Protein AF-0000000073401880 (afdb_homodimer)

Structure (mmCIF, N/CA/C/O backbone):
data_AF-0000000073401880-model_v1
#
loop_
_entity.id
_entity.type
_entity.pdbx_description
1 polymer 'Glycine cleavage system transcriptional activator'
#
loop_
_atom_site.group_PDB
_atom_site.id
_atom_site.type_symbol
_atom_site.label_atom_id
_atom_site.label_alt_id
_atom_site.label_comp_id
_atom_site.label_asym_id
_atom_site.label_entity_id
_atom_site.label_seq_id
_atom_site.pdbx_PDB_ins_code
_atom_site.Cartn_x
_atom_site.Cartn_y
_atom_site.Cartn_z
_atom_site.occupancy
_atom_site.B_iso_or_equiv
_atom_site.auth_seq_id
_atom_site.auth_comp_id
_atom_site.auth_asym_id
_atom_site.auth_atom_id
_atom_site.pdbx_PDB_model_num
ATOM 1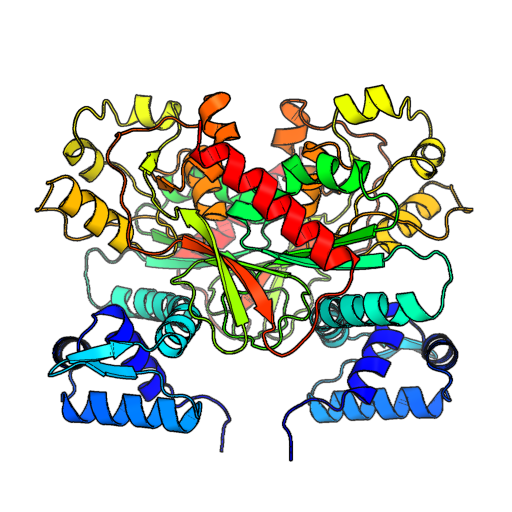 N N . MET A 1 1 ? 12.734 -14.875 29.875 1 23.28 1 MET A N 1
ATOM 2 C CA . MET A 1 1 ? 12.125 -15.836 28.953 1 23.28 1 MET A CA 1
ATOM 3 C C . MET A 1 1 ? 11.688 -15.148 27.672 1 23.28 1 MET A C 1
ATOM 5 O O . MET A 1 1 ? 11.07 -14.086 27.703 1 23.28 1 MET A O 1
ATOM 9 N N . ALA A 1 2 ? 12.195 -15.273 26.5 1 31.34 2 ALA A N 1
ATOM 10 C CA . ALA A 1 2 ? 12.211 -14.547 25.234 1 31.34 2 ALA A CA 1
ATOM 11 C C . ALA A 1 2 ? 10.805 -14.461 24.641 1 31.34 2 ALA A C 1
ATOM 13 O O . ALA A 1 2 ? 10.023 -15.406 24.734 1 31.34 2 ALA A O 1
ATOM 14 N N . ASN A 1 3 ? 10.016 -13.258 24.656 1 40.06 3 ASN A N 1
ATOM 15 C CA . ASN A 1 3 ? 8.703 -12.75 24.297 1 40.06 3 ASN A CA 1
ATOM 16 C C . ASN A 1 3 ? 8.289 -13.227 22.906 1 40.06 3 ASN A C 1
ATOM 18 O O . ASN A 1 3 ? 7.398 -12.641 22.281 1 40.06 3 ASN A O 1
ATOM 22 N N . ASP A 1 4 ? 9.008 -14.07 22.391 1 48.06 4 ASP A N 1
ATOM 23 C CA . ASP A 1 4 ? 8.688 -14.672 21.094 1 48.06 4 ASP A CA 1
ATOM 24 C C . ASP A 1 4 ? 7.66 -15.789 21.25 1 48.06 4 ASP A C 1
ATOM 26 O O . ASP A 1 4 ? 7.758 -16.609 22.156 1 48.06 4 ASP A O 1
ATOM 30 N N . PRO A 1 5 ? 6.598 -15.656 20.594 1 53.84 5 PRO A N 1
ATOM 31 C CA . PRO A 1 5 ? 5.684 -16.797 20.656 1 53.84 5 PRO A CA 1
ATOM 32 C C . PRO A 1 5 ? 6.379 -18.125 20.344 1 53.84 5 PRO A C 1
ATOM 34 O O . PRO A 1 5 ? 7.383 -18.156 19.641 1 53.84 5 PRO A O 1
ATOM 37 N N . PRO A 1 6 ? 6.039 -19.094 21.156 1 56.56 6 PRO A N 1
ATOM 38 C CA . PRO A 1 6 ? 6.602 -20.391 20.812 1 56.56 6 PRO A CA 1
ATOM 39 C C . PRO A 1 6 ? 6.453 -20.719 19.328 1 56.56 6 PRO A C 1
ATOM 41 O O . PRO A 1 6 ? 5.332 -20.859 18.828 1 56.56 6 PRO A O 1
ATOM 44 N N . LEU A 1 7 ? 7.461 -20.703 18.641 1 58.88 7 LEU A N 1
ATOM 45 C CA . LEU A 1 7 ? 7.484 -20.828 17.188 1 58.88 7 LEU A CA 1
ATOM 46 C C . LEU A 1 7 ? 6.734 -22.094 16.75 1 58.88 7 LEU A C 1
ATOM 48 O O . LEU A 1 7 ? 6.059 -22.078 15.719 1 58.88 7 LEU A O 1
ATOM 52 N N . ARG A 1 8 ? 6.949 -23.125 17.562 1 65.44 8 ARG A N 1
ATOM 53 C CA . ARG A 1 8 ? 6.242 -24.359 17.234 1 65.44 8 ARG A CA 1
ATOM 54 C C . ARG A 1 8 ? 4.73 -24.156 17.281 1 65.44 8 ARG A C 1
ATOM 56 O O . ARG A 1 8 ? 4.008 -24.625 16.406 1 65.44 8 ARG A O 1
ATOM 63 N N . ALA A 1 9 ? 4.359 -23.422 18.297 1 76.44 9 ALA A N 1
ATOM 64 C CA . ALA A 1 9 ? 2.93 -23.172 18.438 1 76.44 9 ALA A CA 1
ATOM 65 C C . ALA A 1 9 ? 2.414 -22.281 17.312 1 76.44 9 ALA A C 1
ATOM 67 O O . ALA A 1 9 ? 1.322 -22.5 16.781 1 76.44 9 ALA A O 1
ATOM 68 N N . VAL A 1 10 ? 3.271 -21.391 16.938 1 72.81 10 VAL A N 1
ATOM 69 C CA . VAL A 1 10 ? 2.887 -20.5 15.852 1 72.81 10 VAL A CA 1
ATOM 70 C C . VAL A 1 10 ? 2.814 -21.266 14.531 1 72.81 10 VAL A C 1
ATOM 72 O O . VAL A 1 10 ? 1.88 -21.094 13.75 1 72.81 10 VAL A O 1
ATOM 75 N N . ARG A 1 11 ? 3.732 -22.141 14.391 1 70.5 11 ARG A N 1
ATOM 76 C CA . ARG A 1 11 ? 3.756 -22.969 13.195 1 70.5 11 ARG A CA 1
ATOM 77 C C . ARG A 1 11 ? 2.531 -23.891 13.141 1 70.5 11 ARG A C 1
ATOM 79 O O . ARG A 1 11 ? 1.915 -24.047 12.086 1 70.5 11 ARG A O 1
ATOM 86 N N . VAL A 1 12 ? 2.203 -24.469 14.258 1 77.94 12 VAL A N 1
ATOM 87 C CA . VAL A 1 12 ? 1.06 -25.375 14.336 1 77.94 12 VAL A CA 1
ATOM 88 C C . VAL A 1 12 ? -0.229 -24.594 14.062 1 77.94 12 VAL A C 1
ATOM 90 O O . VAL A 1 12 ? -1.095 -25.062 13.312 1 77.94 12 VAL A O 1
ATOM 93 N N . PHE A 1 13 ? -0.199 -23.406 14.57 1 82.25 13 PHE A N 1
ATOM 94 C CA . PHE A 1 13 ? -1.374 -22.578 14.344 1 82.25 13 PHE A CA 1
ATOM 95 C C . PHE A 1 13 ? -1.509 -22.219 12.867 1 82.25 13 PHE A C 1
ATOM 97 O O . PHE A 1 13 ? -2.6 -22.297 12.297 1 82.25 13 PHE A O 1
ATOM 104 N N . GLU A 1 14 ? -0.422 -21.859 12.438 1 75.44 14 GLU A N 1
ATOM 105 C CA . GLU A 1 14 ? -0.44 -21.5 11.023 1 75.44 14 GLU A CA 1
ATOM 106 C C . GLU A 1 14 ? -0.919 -22.656 10.164 1 75.44 14 GLU A C 1
ATOM 108 O O . GLU A 1 14 ? -1.738 -22.484 9.258 1 75.44 14 GLU A O 1
ATOM 113 N N . ALA A 1 15 ? -0.433 -23.875 10.359 1 75.06 15 ALA A N 1
ATOM 114 C CA . ALA A 1 15 ? -0.826 -25.078 9.625 1 75.06 15 ALA A CA 1
ATOM 115 C C . ALA A 1 15 ? -2.314 -25.375 9.805 1 75.06 15 ALA A C 1
ATOM 117 O O . ALA A 1 15 ? -3.025 -25.625 8.828 1 75.06 15 ALA A O 1
ATOM 118 N N . PHE A 1 16 ? -2.748 -25.203 10.984 1 81.62 16 PHE A N 1
ATOM 119 C CA . PHE A 1 16 ? -4.152 -25.438 11.297 1 81.62 16 PHE A CA 1
ATOM 120 C C . PHE A 1 16 ? -5.047 -24.453 10.562 1 81.62 16 PHE A C 1
ATOM 122 O O . PHE A 1 16 ? -6.039 -24.844 9.938 1 81.62 16 PHE A O 1
ATOM 129 N N . ALA A 1 17 ? -4.613 -23.297 10.656 1 78.25 17 ALA A N 1
ATOM 130 C CA . ALA A 1 17 ? -5.41 -22.234 10.039 1 78.25 17 ALA A CA 1
ATOM 131 C C . ALA A 1 17 ? -5.457 -22.406 8.523 1 78.25 17 ALA A C 1
ATOM 133 O O . ALA A 1 17 ? -6.484 -22.125 7.891 1 78.25 17 ALA A O 1
ATOM 134 N N . ARG A 1 18 ? -4.422 -22.844 8.008 1 69.88 18 ARG A N 1
ATOM 135 C CA . ARG A 1 18 ? -4.266 -22.984 6.562 1 69.88 18 ARG A CA 1
ATOM 136 C C . ARG A 1 18 ? -5.039 -24.188 6.043 1 69.88 18 ARG A C 1
ATOM 138 O O . ARG A 1 18 ? -5.762 -24.094 5.047 1 69.88 18 ARG A O 1
ATOM 145 N N . VAL A 1 19 ? -4.984 -25.328 6.703 1 69 19 VAL A N 1
ATOM 146 C CA . VAL A 1 19 ? -5.531 -26.578 6.184 1 69 19 VAL A CA 1
ATOM 147 C C . VAL A 1 19 ? -6.945 -26.797 6.727 1 69 19 VAL A C 1
ATOM 149 O O . VAL A 1 19 ? -7.711 -27.594 6.184 1 69 19 VAL A O 1
ATOM 152 N N . GLY A 1 20 ? -7.281 -26.047 7.801 1 70.5 20 GLY A N 1
ATOM 153 C CA . GLY A 1 20 ? -8.664 -25.906 8.227 1 70.5 20 GLY A CA 1
ATOM 154 C C . GLY A 1 20 ? -9.102 -27 9.18 1 70.5 20 GLY A C 1
ATOM 155 O O . GLY A 1 20 ? -10.266 -27.031 9.609 1 70.5 20 GLY A O 1
ATOM 156 N N . SER A 1 21 ? -8.281 -28 9.477 1 78.06 21 SER A N 1
ATOM 157 C CA . SER A 1 21 ? -8.672 -29.031 10.445 1 78.06 21 SER A CA 1
ATOM 158 C C . SER A 1 21 ? -7.473 -29.5 11.258 1 78.06 21 SER A C 1
ATOM 160 O O . SER A 1 21 ? -6.332 -29.453 10.789 1 78.06 21 SER A O 1
ATOM 162 N N . VAL A 1 22 ? -7.746 -30 12.492 1 86.06 22 VAL A N 1
ATOM 163 C CA . VAL A 1 22 ? -6.715 -30.5 13.398 1 86.06 22 VAL A CA 1
ATOM 164 C C . VAL A 1 22 ? -6.051 -31.734 12.789 1 86.06 22 VAL A C 1
ATOM 166 O O . VAL A 1 22 ? -4.824 -31.859 12.797 1 86.06 22 VAL A O 1
ATOM 169 N N . ALA A 1 23 ? -6.906 -32.594 12.203 1 85.38 23 ALA A N 1
ATOM 170 C CA . ALA A 1 23 ? -6.379 -33.812 11.602 1 85.38 23 ALA A CA 1
ATOM 171 C C . ALA A 1 23 ? -5.449 -33.5 10.438 1 85.38 23 ALA A C 1
ATOM 173 O O . ALA A 1 23 ? -4.367 -34.062 10.312 1 85.38 23 ALA A O 1
ATOM 174 N N . ALA A 1 24 ? -5.832 -32.625 9.633 1 79.88 24 ALA A N 1
ATOM 175 C CA . ALA A 1 24 ? -5.039 -32.25 8.469 1 79.88 24 ALA A CA 1
ATOM 176 C C . ALA A 1 24 ? -3.742 -31.562 8.883 1 79.88 24 ALA A C 1
ATOM 178 O O . ALA A 1 24 ? -2.686 -31.797 8.297 1 79.88 24 ALA A O 1
ATOM 179 N N . ALA A 1 25 ? -3.811 -30.766 9.867 1 83.06 25 ALA A N 1
ATOM 180 C CA . ALA A 1 25 ? -2.617 -30.094 10.375 1 83.06 25 ALA A CA 1
ATOM 181 C C . ALA A 1 25 ? -1.641 -31.094 10.984 1 83.06 25 ALA A C 1
ATOM 183 O O . ALA A 1 25 ? -0.428 -30.984 10.781 1 83.06 25 ALA A O 1
ATOM 184 N N . ALA A 1 26 ? -2.182 -31.984 11.719 1 85.44 26 ALA A N 1
ATOM 185 C CA . ALA A 1 26 ? -1.365 -33.031 12.312 1 85.44 26 ALA A CA 1
ATOM 186 C C . ALA A 1 26 ? -0.63 -33.844 11.234 1 85.44 26 ALA A C 1
ATOM 188 O O . ALA A 1 26 ? 0.568 -34.094 11.359 1 85.44 26 ALA A O 1
ATOM 189 N N . THR A 1 27 ? -1.36 -34.156 10.25 1 78 27 THR A N 1
ATOM 190 C CA . THR A 1 27 ? -0.788 -34.906 9.133 1 78 27 THR A CA 1
ATOM 191 C C . THR A 1 27 ? 0.315 -34.094 8.453 1 78 27 THR A C 1
ATOM 193 O O . THR A 1 27 ? 1.404 -34.594 8.195 1 78 27 THR A O 1
ATOM 196 N N . GLU A 1 28 ? 0.037 -32.812 8.297 1 73.25 28 GLU A N 1
ATOM 197 C CA . GLU A 1 28 ? 0.999 -31.969 7.609 1 73.25 28 GLU A CA 1
ATOM 198 C C . GLU A 1 28 ? 2.277 -31.812 8.422 1 73.25 28 GLU A C 1
ATOM 200 O O . GLU A 1 28 ? 3.379 -31.797 7.867 1 73.25 28 GLU A O 1
ATOM 205 N N . LEU A 1 29 ? 2.164 -31.719 9.656 1 73.31 29 LEU A N 1
ATOM 206 C CA . LEU A 1 29 ? 3.293 -31.406 10.516 1 73.31 29 LEU A CA 1
ATOM 207 C C . LEU A 1 29 ? 3.9 -32.656 11.117 1 73.31 29 LEU A C 1
ATOM 209 O O . LEU A 1 29 ? 4.902 -32.594 11.828 1 73.31 29 LEU A O 1
ATOM 213 N N . ASP A 1 30 ? 3.322 -33.781 10.75 1 78.19 30 ASP A N 1
ATOM 214 C CA . ASP A 1 30 ? 3.773 -35.094 11.242 1 78.19 30 ASP A CA 1
ATOM 215 C C . ASP A 1 30 ? 3.801 -35.125 12.766 1 78.19 30 ASP A C 1
ATOM 217 O O . ASP A 1 30 ? 4.82 -35.469 13.367 1 78.19 30 ASP A O 1
ATOM 221 N N . ILE A 1 31 ? 2.689 -34.688 13.352 1 82.19 31 ILE A N 1
ATOM 222 C CA . ILE A 1 31 ? 2.477 -34.75 14.797 1 82.19 31 ILE A CA 1
ATOM 223 C C . ILE A 1 31 ? 1.069 -35.25 15.086 1 82.19 31 ILE A C 1
ATOM 225 O O . ILE A 1 31 ? 0.282 -35.5 14.172 1 82.19 31 ILE A O 1
ATOM 229 N N . THR A 1 32 ? 0.819 -35.562 16.281 1 83.94 32 THR A N 1
ATOM 230 C CA . THR A 1 32 ? -0.482 -36.125 16.656 1 83.94 32 THR A CA 1
ATOM 231 C C . THR A 1 32 ? -1.52 -35 16.766 1 83.94 32 THR A C 1
ATOM 233 O O . THR A 1 32 ? -1.177 -33.844 17.047 1 83.94 32 THR A O 1
ATOM 236 N N . PRO A 1 33 ? -2.727 -35.375 16.469 1 89 33 PRO A N 1
ATOM 237 C CA . PRO A 1 33 ? -3.795 -34.406 16.688 1 89 33 PRO A CA 1
ATOM 238 C C . PRO A 1 33 ? -3.773 -33.781 18.094 1 89 33 PRO A C 1
ATOM 240 O O . PRO A 1 33 ? -4.051 -32.594 18.266 1 89 33 PRO A O 1
ATOM 243 N N . SER A 1 34 ? -3.488 -34.625 19.031 1 89.25 34 SER A N 1
ATOM 244 C CA . SER A 1 34 ? -3.393 -34.156 20.406 1 89.25 34 SER A CA 1
ATOM 245 C C . SER A 1 34 ? -2.305 -33.094 20.547 1 89.25 34 SER A C 1
ATOM 247 O O . SER A 1 34 ? -2.479 -32.094 21.266 1 89.25 34 SER A O 1
ATOM 249 N N . ALA A 1 35 ? -1.219 -33.281 19.906 1 83.5 35 ALA A N 1
ATOM 250 C CA . ALA A 1 35 ? -0.123 -32.312 19.906 1 83.5 35 ALA A CA 1
ATOM 251 C C . ALA A 1 35 ? -0.545 -31 19.25 1 83.5 35 ALA A C 1
ATOM 253 O O . ALA A 1 35 ? -0.177 -29.922 19.703 1 83.5 35 ALA A O 1
ATOM 254 N N . VAL A 1 36 ? -1.267 -31.125 18.125 1 89.5 36 VAL A N 1
ATOM 255 C CA . VAL A 1 36 ? -1.801 -29.938 17.469 1 89.5 36 VAL A CA 1
ATOM 256 C C . VAL A 1 36 ? -2.668 -29.141 18.438 1 89.5 36 VAL A C 1
ATOM 258 O O . VAL A 1 36 ? -2.488 -27.938 18.609 1 89.5 36 VAL A O 1
ATOM 261 N N . SER A 1 37 ? -3.584 -29.844 19.062 1 88.88 37 SER A N 1
ATOM 262 C CA . SER A 1 37 ? -4.504 -29.203 20 1 88.88 37 SER A CA 1
ATOM 263 C C . SER A 1 37 ? -3.754 -28.516 21.141 1 88.88 37 SER A C 1
ATOM 265 O O . SER A 1 37 ? -4.078 -27.391 21.531 1 88.88 37 SER A O 1
ATOM 267 N N . HIS A 1 38 ? -2.791 -29.188 21.625 1 85.94 38 HIS A N 1
ATOM 268 C CA . HIS A 1 38 ? -1.974 -28.656 22.703 1 85.94 38 HIS A CA 1
ATOM 269 C C . HIS A 1 38 ? -1.242 -27.391 22.281 1 85.94 38 HIS A C 1
ATOM 271 O O . HIS A 1 38 ? -1.197 -26.406 23.016 1 85.94 38 HIS A O 1
ATOM 277 N N . GLN A 1 39 ? -0.623 -27.438 21.141 1 83.44 39 GLN A N 1
ATOM 278 C CA . GLN A 1 39 ? 0.123 -26.297 20.625 1 83.44 39 GLN A CA 1
ATOM 279 C C . GLN A 1 39 ? -0.795 -25.094 20.375 1 83.44 39 GLN A C 1
ATOM 281 O O . GLN A 1 39 ? -0.4 -23.953 20.609 1 83.44 39 GLN A O 1
ATOM 286 N N . LEU A 1 40 ? -1.967 -25.375 19.844 1 87.38 40 LEU A N 1
ATOM 287 C CA . LEU A 1 40 ? -2.945 -24.312 19.656 1 87.38 40 LEU A CA 1
ATOM 288 C C . LEU A 1 40 ? -3.293 -23.656 20.984 1 87.38 40 LEU A C 1
ATOM 290 O O . LEU A 1 40 ? -3.359 -22.422 21.078 1 87.38 40 LEU A O 1
ATOM 294 N N . GLN A 1 41 ? -3.453 -24.453 21.984 1 86.25 41 GLN A N 1
ATOM 295 C CA . GLN A 1 41 ? -3.744 -23.953 23.312 1 86.25 41 GLN A CA 1
ATOM 296 C C . GLN A 1 41 ? -2.572 -23.141 23.859 1 86.25 41 GLN A C 1
ATOM 298 O O . GLN A 1 41 ? -2.77 -22.094 24.5 1 86.25 41 GLN A O 1
ATOM 303 N N . LEU A 1 42 ? -1.436 -23.672 23.641 1 79.75 42 LEU A N 1
ATOM 304 C CA . LEU A 1 42 ? -0.231 -22.969 24.062 1 79.75 42 LEU A CA 1
ATOM 305 C C . LEU A 1 42 ? -0.153 -21.578 23.438 1 79.75 42 LEU A C 1
ATOM 307 O O . LEU A 1 42 ? 0.177 -20.609 24.109 1 79.75 42 LEU A O 1
ATOM 311 N N . LEU A 1 43 ? -0.349 -21.547 22.188 1 78.81 43 LEU A N 1
ATOM 312 C CA . LEU A 1 43 ? -0.311 -20.266 21.5 1 78.81 43 LEU A CA 1
ATOM 313 C C . LEU A 1 43 ? -1.372 -19.312 22.047 1 78.81 43 LEU A C 1
ATOM 315 O O . LEU A 1 43 ? -1.097 -18.141 22.297 1 78.81 43 LEU A O 1
ATOM 319 N N . GLU A 1 44 ? -2.586 -19.844 22.234 1 82.31 44 GLU A N 1
ATOM 320 C CA . GLU A 1 44 ? -3.686 -19.047 22.766 1 82.31 44 GLU A CA 1
ATOM 321 C C . GLU A 1 44 ? -3.357 -18.516 24.156 1 82.31 44 GLU A C 1
ATOM 323 O O . GLU A 1 44 ? -3.672 -17.375 24.469 1 82.31 44 GLU A O 1
ATOM 328 N N . SER A 1 45 ? -2.762 -19.391 24.938 1 75.56 45 SER A N 1
ATOM 329 C CA . SER A 1 45 ? -2.33 -18.969 26.266 1 75.56 45 SER A CA 1
ATOM 330 C C . SER A 1 45 ? -1.265 -17.891 26.188 1 75.56 45 SER A C 1
ATOM 332 O O . SER A 1 45 ? -1.256 -16.969 27.016 1 75.56 45 SER A O 1
ATOM 334 N N . PHE A 1 46 ? -0.449 -18.094 25.219 1 68.19 46 PHE A N 1
ATOM 335 C CA . PHE A 1 46 ? 0.627 -17.125 25.047 1 68.19 46 PHE A CA 1
ATOM 336 C C . PHE A 1 46 ? 0.074 -15.773 24.609 1 68.19 46 PHE A C 1
ATOM 338 O O . PHE A 1 46 ? 0.472 -14.734 25.141 1 68.19 46 PHE A O 1
ATOM 345 N N . VAL A 1 47 ? -0.843 -15.852 23.703 1 68 47 VAL A N 1
ATOM 346 C CA . VAL A 1 47 ? -1.364 -14.617 23.141 1 68 47 VAL A CA 1
ATOM 347 C C . VAL A 1 47 ? -2.531 -14.109 23.984 1 68 47 VAL A C 1
ATOM 349 O O . VAL A 1 47 ? -3.01 -12.992 23.797 1 68 47 VAL A O 1
ATOM 352 N N . GLN A 1 48 ? -2.971 -14.914 24.875 1 67.75 48 GLN A N 1
ATOM 353 C CA . GLN A 1 48 ? -4.027 -14.625 25.828 1 67.75 48 GLN A CA 1
ATOM 354 C C . GLN A 1 48 ? -5.332 -14.266 25.125 1 67.75 48 GLN A C 1
ATOM 356 O O . GLN A 1 48 ? -6.043 -13.352 25.547 1 67.75 48 GLN A O 1
ATOM 361 N N . THR A 1 49 ? -5.57 -14.836 23.984 1 73.69 49 THR A N 1
ATOM 362 C CA . THR A 1 49 ? -6.766 -14.68 23.172 1 73.69 49 THR A CA 1
ATOM 363 C C . THR A 1 49 ? -7.148 -16 22.5 1 73.69 49 THR A C 1
ATOM 365 O O . THR A 1 49 ? -6.293 -16.688 21.953 1 73.69 49 THR A O 1
ATOM 368 N N . PRO A 1 50 ? -8.391 -16.359 22.703 1 80.94 50 PRO A N 1
ATOM 369 C CA . PRO A 1 50 ? -8.789 -17.562 21.969 1 80.94 50 PRO A CA 1
ATOM 370 C C . PRO A 1 50 ? -8.672 -17.391 20.453 1 80.94 50 PRO A C 1
ATOM 372 O O . PRO A 1 50 ? -9.172 -16.422 19.906 1 80.94 50 PRO A O 1
ATOM 375 N N . LEU A 1 51 ? -7.922 -18.312 19.859 1 83.75 51 LEU A N 1
ATOM 376 C CA . LEU A 1 51 ? -7.734 -18.266 18.406 1 83.75 51 LEU A CA 1
ATOM 377 C C . LEU A 1 51 ? -8.617 -19.297 17.719 1 83.75 51 LEU A C 1
ATOM 379 O O . LEU A 1 51 ? -8.82 -19.219 16.5 1 83.75 51 LEU A O 1
ATOM 383 N N . THR A 1 52 ? -9.086 -20.25 18.453 1 85.94 52 THR A N 1
ATOM 384 C CA . THR A 1 52 ? -9.914 -21.312 17.906 1 85.94 52 THR A CA 1
ATOM 385 C C . THR A 1 52 ? -11.164 -21.516 18.766 1 85.94 52 THR A C 1
ATOM 387 O O . THR A 1 52 ? -11.203 -21.109 19.922 1 85.94 52 THR A O 1
ATOM 390 N N . LEU A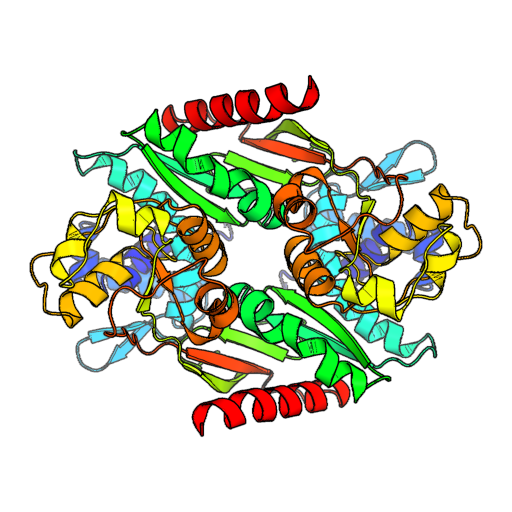 1 53 ? -12.234 -21.906 18.094 1 83.31 53 LEU A N 1
ATOM 391 C CA . LEU A 1 53 ? -13.453 -22.25 18.812 1 83.31 53 LEU A CA 1
ATOM 392 C C . LEU A 1 53 ? -14.016 -23.578 18.312 1 83.31 53 LEU A C 1
ATOM 394 O O . LEU A 1 53 ? -13.891 -23.906 17.125 1 83.31 53 LEU A O 1
ATOM 398 N N . ARG A 1 54 ? -14.617 -24.328 19.266 1 80.38 54 ARG A N 1
ATOM 399 C CA . ARG A 1 54 ? -15.211 -25.609 18.922 1 80.38 54 ARG A CA 1
ATOM 400 C C . ARG A 1 54 ? -16.594 -25.438 18.297 1 80.38 54 ARG A C 1
ATOM 402 O O . ARG A 1 54 ? -17.406 -24.672 18.812 1 80.38 54 ARG A O 1
ATOM 409 N N . ASP A 1 55 ? -16.75 -25.859 17.156 1 75 55 ASP A N 1
ATOM 410 C CA . ASP A 1 55 ? -18.031 -25.969 16.469 1 75 55 ASP A CA 1
ATOM 411 C C . ASP A 1 55 ? -18.406 -27.422 16.234 1 75 55 ASP A C 1
ATOM 413 O O . ASP A 1 55 ? -18.094 -27.984 15.188 1 75 55 ASP A O 1
ATOM 417 N N . GLY A 1 56 ? -19.172 -27.969 17.203 1 77.25 56 GLY A N 1
ATOM 418 C CA . GLY A 1 56 ? -19.406 -29.406 17.172 1 77.25 56 GLY A CA 1
ATOM 419 C C . GLY A 1 56 ? -18.141 -30.219 17.359 1 77.25 56 GLY A C 1
ATOM 420 O O . GLY A 1 56 ? -17.406 -30.031 18.344 1 77.25 56 GLY A O 1
ATOM 421 N N . ARG A 1 57 ? -17.953 -31.094 16.25 1 71.81 57 ARG A N 1
ATOM 422 C CA . ARG A 1 57 ? -16.781 -31.953 16.297 1 71.81 57 ARG A CA 1
ATOM 423 C C . ARG A 1 57 ? -15.578 -31.297 15.633 1 71.81 57 ARG A C 1
ATOM 425 O O . ARG A 1 57 ? -14.484 -31.875 15.602 1 71.81 57 ARG A O 1
ATOM 432 N N . THR A 1 58 ? -15.711 -30.078 15.148 1 75.44 58 THR A N 1
ATOM 433 C CA . THR A 1 58 ? -14.625 -29.453 14.398 1 75.44 58 THR A CA 1
ATOM 434 C C . THR A 1 58 ? -14.156 -28.188 15.094 1 75.44 58 THR A C 1
ATOM 436 O O . THR A 1 58 ? -14.93 -27.516 15.781 1 75.44 58 THR A O 1
ATOM 439 N N . LEU A 1 59 ? -12.836 -27.922 15.039 1 83.12 59 LEU A N 1
ATOM 440 C CA . LEU A 1 59 ? -12.211 -26.703 15.531 1 83.12 59 LEU A CA 1
ATOM 441 C C . LEU A 1 59 ? -12.117 -25.656 14.422 1 83.12 59 LEU A C 1
ATOM 443 O O . LEU A 1 59 ? -11.68 -25.953 13.312 1 83.12 59 LEU A O 1
ATOM 447 N N . LYS A 1 60 ? -12.648 -24.516 14.68 1 80.5 60 LYS A N 1
ATOM 448 C CA . LYS A 1 60 ? -12.625 -23.438 13.711 1 80.5 60 LYS A CA 1
ATOM 449 C C . LYS A 1 60 ? -11.875 -22.219 14.258 1 80.5 60 LYS A C 1
ATOM 451 O O . LYS A 1 60 ? -11.711 -22.078 15.469 1 80.5 60 LYS A O 1
ATOM 456 N N . LEU A 1 61 ? -11.375 -21.5 13.336 1 80.56 61 LEU A N 1
ATOM 457 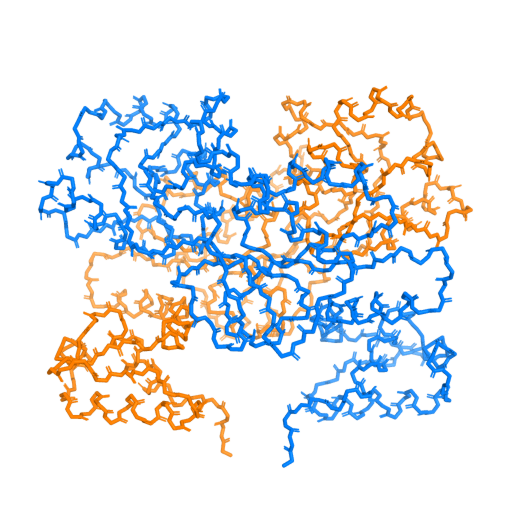C CA . LEU A 1 61 ? -10.719 -20.25 13.742 1 80.56 61 LEU A CA 1
ATOM 458 C C . LEU A 1 61 ? -11.742 -19.25 14.273 1 80.56 61 LEU A C 1
ATOM 460 O O . LEU A 1 61 ? -12.844 -19.141 13.734 1 80.56 61 LEU A O 1
ATOM 464 N N . THR A 1 62 ? -11.344 -18.609 15.414 1 73.88 62 THR A N 1
ATOM 465 C CA . THR A 1 62 ? -12.07 -17.406 15.82 1 73.88 62 THR A CA 1
ATOM 466 C C . THR A 1 62 ? -11.742 -16.234 14.898 1 73.88 62 THR A C 1
ATOM 468 O O . THR A 1 62 ? -10.883 -16.344 14.023 1 73.88 62 THR A O 1
ATOM 471 N N . ASP A 1 63 ? -12.484 -15.25 15.055 1 60.53 63 ASP A N 1
ATOM 472 C CA . ASP A 1 63 ? -12.148 -14.047 14.305 1 60.53 63 ASP A CA 1
ATOM 473 C C . ASP A 1 63 ? -10.727 -13.578 14.609 1 60.53 63 ASP A C 1
ATOM 475 O O . ASP A 1 63 ? -9.984 -13.195 13.703 1 60.53 63 ASP A O 1
ATOM 479 N N . GLU A 1 64 ? -10.359 -13.688 15.797 1 65.88 64 GLU A N 1
ATOM 480 C CA . GLU A 1 64 ? -8.992 -13.375 16.219 1 65.88 64 GLU A CA 1
ATOM 481 C C . GLU A 1 64 ? -7.988 -14.344 15.602 1 65.88 64 GLU A C 1
ATOM 483 O O . GLU A 1 64 ? -6.879 -13.945 15.242 1 65.88 64 GLU A O 1
ATOM 488 N N . GLY A 1 65 ? -8.43 -15.625 15.531 1 72.44 65 GLY A N 1
ATOM 489 C CA . GLY A 1 65 ? -7.59 -16.609 14.883 1 72.44 65 GLY A CA 1
ATOM 490 C C . GLY A 1 65 ? -7.332 -16.312 13.414 1 72.44 65 GLY A C 1
ATOM 491 O O . GLY A 1 65 ? -6.203 -16.438 12.938 1 72.44 65 GLY A O 1
ATOM 492 N N . ARG A 1 66 ? -8.305 -15.883 12.766 1 64.62 66 ARG A N 1
ATOM 493 C CA . ARG A 1 66 ? -8.164 -15.531 11.359 1 64.62 66 ARG A CA 1
ATOM 494 C C . ARG A 1 66 ? -7.242 -14.328 11.188 1 64.62 66 ARG A C 1
ATOM 496 O O . ARG A 1 66 ? -6.395 -14.312 10.289 1 64.62 66 ARG A O 1
ATOM 503 N N . ASP A 1 67 ? -7.453 -13.453 12.102 1 58.59 67 ASP A N 1
ATOM 504 C CA . ASP A 1 67 ? -6.605 -12.258 12.062 1 58.59 67 ASP A CA 1
ATOM 505 C C . ASP A 1 67 ? -5.145 -12.617 12.336 1 58.59 67 ASP A C 1
ATOM 507 O O . ASP A 1 67 ? -4.242 -12.117 11.672 1 58.59 67 ASP A O 1
ATOM 511 N N . TYR A 1 68 ? -4.949 -13.445 13.344 1 65.06 68 TYR A N 1
ATOM 512 C CA . TYR A 1 68 ? -3.604 -13.898 13.68 1 65.06 68 TYR A CA 1
ATOM 513 C C . TYR A 1 68 ? -2.979 -14.664 12.523 1 65.06 68 TYR A C 1
ATOM 515 O O . TYR A 1 68 ? -1.807 -14.461 12.195 1 65.06 68 TYR A O 1
ATOM 523 N N . TYR A 1 69 ? -3.789 -15.469 11.891 1 67.19 69 TYR A N 1
ATOM 524 C CA . TYR A 1 69 ? -3.305 -16.219 10.742 1 67.19 69 TYR A CA 1
ATOM 525 C C . TYR A 1 69 ? -2.852 -15.281 9.633 1 67.19 69 TYR A C 1
ATOM 527 O O . TYR A 1 69 ? -1.771 -15.453 9.062 1 67.19 69 TYR A O 1
ATOM 535 N N . ARG A 1 70 ? -3.65 -14.406 9.383 1 57 70 ARG A N 1
ATOM 536 C CA . ARG A 1 70 ? -3.307 -13.453 8.336 1 57 70 ARG A CA 1
ATOM 537 C C . ARG A 1 70 ? -1.992 -12.742 8.641 1 57 70 ARG A C 1
ATOM 539 O O . ARG A 1 70 ? -1.176 -12.516 7.746 1 57 70 ARG A O 1
ATOM 546 N N . SER A 1 71 ? -1.856 -12.445 9.93 1 55.94 71 SER A N 1
ATOM 547 C CA . SER A 1 71 ? -0.669 -11.719 10.359 1 55.94 71 SER A CA 1
ATOM 548 C C . SER A 1 71 ? 0.587 -12.57 10.211 1 55.94 71 SER A C 1
ATOM 550 O O . SER A 1 71 ? 1.673 -12.039 9.953 1 55.94 71 SER A O 1
ATOM 552 N N . ILE A 1 72 ? 0.322 -13.867 10.398 1 60.34 72 ILE A N 1
ATOM 553 C CA . ILE A 1 72 ? 1.52 -14.695 10.422 1 60.34 72 ILE A CA 1
ATOM 554 C C . ILE A 1 72 ? 1.666 -15.43 9.094 1 60.34 72 ILE A C 1
ATOM 556 O O . ILE A 1 72 ? 2.736 -15.953 8.781 1 60.34 72 ILE A O 1
ATOM 560 N N . SER A 1 73 ? 0.594 -15.383 8.406 1 58 73 SER A N 1
ATOM 561 C CA . SER A 1 73 ? 0.573 -16.188 7.191 1 58 73 SER A CA 1
ATOM 562 C C . SER A 1 73 ? 1.677 -15.766 6.227 1 58 73 SER A C 1
ATOM 564 O O . SER A 1 73 ? 2.318 -16.609 5.605 1 58 73 SER A O 1
ATOM 566 N N . THR A 1 74 ? 1.767 -14.547 6.168 1 49.69 74 THR A N 1
ATOM 567 C CA . THR A 1 74 ? 2.826 -14.086 5.273 1 49.69 74 THR A CA 1
ATOM 568 C C . THR A 1 74 ? 4.188 -14.594 5.746 1 49.69 74 THR A C 1
ATOM 570 O O . THR A 1 74 ? 5 -15.039 4.938 1 49.69 74 THR A O 1
ATOM 573 N N . ALA A 1 75 ? 4.332 -14.438 7.027 1 53.09 75 ALA A N 1
ATOM 574 C CA . ALA A 1 75 ? 5.582 -14.953 7.582 1 53.09 75 ALA A CA 1
ATOM 575 C C . ALA A 1 75 ? 5.727 -16.453 7.312 1 53.09 75 ALA A C 1
ATOM 577 O O . ALA A 1 75 ? 6.801 -16.922 6.934 1 53.09 75 ALA A O 1
ATOM 578 N N . PHE A 1 76 ? 4.688 -17.094 7.469 1 55.62 76 PHE A N 1
ATOM 579 C CA . PHE A 1 76 ? 4.762 -18.547 7.289 1 55.62 76 PHE A CA 1
ATOM 580 C C . PHE A 1 76 ? 4.773 -18.906 5.809 1 55.62 76 PHE A C 1
ATOM 582 O O . PHE A 1 76 ? 5.387 -19.906 5.41 1 55.62 76 PHE A O 1
ATOM 589 N N . SER A 1 77 ? 3.988 -18.109 5.078 1 49.88 77 SER A N 1
ATOM 590 C CA . SER A 1 77 ? 4.102 -18.344 3.645 1 49.88 77 SER A CA 1
ATOM 591 C C . SER A 1 77 ? 5.551 -18.234 3.178 1 49.88 77 SER A C 1
ATOM 593 O O . SER A 1 77 ? 6.016 -19.047 2.379 1 49.88 77 SER A O 1
ATOM 595 N N . VAL A 1 78 ? 6.09 -17.328 3.76 1 46.56 78 VAL A N 1
ATOM 596 C CA . VAL A 1 78 ? 7.508 -17.172 3.459 1 46.56 78 VAL A CA 1
ATOM 597 C C . VAL A 1 78 ? 8.297 -18.359 3.982 1 46.56 78 VAL A C 1
ATOM 599 O O . VAL A 1 78 ? 9.156 -18.906 3.283 1 46.56 78 VAL A O 1
ATOM 602 N N . LEU A 1 79 ? 7.906 -18.672 5.121 1 48.28 79 LEU A N 1
ATOM 603 C CA . LEU A 1 79 ? 8.578 -19.828 5.715 1 48.28 79 LEU A CA 1
ATOM 604 C C . LEU A 1 79 ? 8.273 -21.094 4.934 1 48.28 79 LEU A C 1
ATOM 606 O O . LEU A 1 79 ? 9.164 -21.922 4.711 1 48.28 79 LEU A O 1
ATOM 610 N N . ARG A 1 80 ? 7.012 -21.234 4.641 1 46.56 80 ARG A N 1
ATOM 611 C CA . ARG A 1 80 ? 6.609 -22.406 3.861 1 46.56 80 ARG A CA 1
ATOM 612 C C . ARG A 1 80 ? 7.277 -22.406 2.49 1 46.56 80 ARG A C 1
ATOM 614 O O . ARG A 1 80 ? 7.727 -23.453 2.012 1 46.56 80 ARG A O 1
ATOM 621 N N . SER A 1 81 ? 7.062 -21.266 1.923 1 43.56 81 SER A N 1
ATOM 622 C CA . SER A 1 81 ? 7.746 -21.188 0.637 1 43.56 81 SER A CA 1
ATOM 623 C C . SER A 1 81 ? 9.219 -21.547 0.77 1 43.56 81 SER A C 1
ATOM 625 O O . SER A 1 81 ? 9.781 -22.203 -0.102 1 43.56 81 SER A O 1
ATOM 627 N N . ALA A 1 82 ? 9.641 -21.125 1.862 1 42.16 82 ALA A N 1
ATOM 628 C CA . ALA A 1 82 ? 11.031 -21.469 2.127 1 42.16 82 ALA A CA 1
ATOM 629 C C . ALA A 1 82 ? 11.195 -22.953 2.416 1 42.16 82 ALA A C 1
ATOM 631 O O . ALA A 1 82 ? 12.164 -23.578 1.977 1 42.16 82 ALA A O 1
ATOM 632 N N . THR A 1 83 ? 10.266 -23.406 3.203 1 40.88 83 THR A N 1
ATOM 633 C CA . THR A 1 83 ? 10.359 -24.797 3.598 1 40.88 83 THR A CA 1
ATOM 634 C C . THR A 1 83 ? 9.867 -25.719 2.475 1 40.88 83 THR A C 1
ATOM 636 O O . THR A 1 83 ? 10.406 -26.797 2.268 1 40.88 83 THR A O 1
ATOM 639 N N . GLY A 1 84 ? 8.617 -25.406 1.932 1 40.41 84 GLY A N 1
ATOM 640 C CA . GLY A 1 84 ? 8.133 -26.203 0.806 1 40.41 84 GLY A CA 1
ATOM 641 C C . GLY A 1 84 ? 9.164 -26.359 -0.296 1 40.41 84 GLY A C 1
ATOM 642 O O . GLY A 1 84 ? 9.156 -27.344 -1.026 1 40.41 84 GLY A O 1
ATOM 643 N N . SER A 1 85 ? 9.789 -25.312 -0.581 1 39.78 85 SER A N 1
ATOM 644 C CA . SER A 1 85 ? 10.875 -25.5 -1.535 1 39.78 85 SER A CA 1
ATOM 645 C C . SER A 1 85 ? 11.68 -26.75 -1.217 1 39.78 85 SER A C 1
ATOM 647 O O . SER A 1 85 ? 12.305 -27.344 -2.102 1 39.78 85 SER A O 1
ATOM 649 N N . VAL A 1 86 ? 11.664 -27.062 -0.038 1 36.44 86 VAL A N 1
ATOM 650 C CA . VAL A 1 86 ? 12.469 -28.25 0.232 1 36.44 86 VAL A CA 1
ATOM 651 C C . VAL A 1 86 ? 11.734 -29.5 -0.261 1 36.44 86 VAL A C 1
ATOM 653 O O . VAL A 1 86 ? 12.359 -30.438 -0.773 1 36.44 86 VAL A O 1
ATOM 656 N N . ARG A 1 87 ? 10.508 -29.641 0.019 1 37.03 87 ARG A N 1
ATOM 657 C CA . ARG A 1 87 ? 9.953 -30.953 -0.29 1 37.03 87 ARG A CA 1
ATOM 658 C C . ARG A 1 87 ? 9.703 -31.094 -1.787 1 37.03 87 ARG A C 1
ATOM 660 O O . ARG A 1 87 ? 9.828 -32.188 -2.334 1 37.03 87 ARG A O 1
ATOM 667 N N . ASP A 1 88 ? 8.664 -30.344 -2.461 1 39.44 88 ASP A N 1
ATOM 668 C CA . ASP A 1 88 ? 8.242 -30.703 -3.812 1 39.44 88 ASP A CA 1
ATOM 669 C C . ASP A 1 88 ? 9.32 -30.344 -4.832 1 39.44 88 ASP A C 1
ATOM 671 O O . ASP A 1 88 ? 9.953 -29.297 -4.734 1 39.44 88 ASP A O 1
ATOM 675 N N . ARG A 1 89 ? 9.812 -31.234 -5.535 1 39.31 89 ARG A N 1
ATOM 676 C CA . ARG A 1 89 ? 10.727 -31.234 -6.676 1 39.31 89 ARG A CA 1
ATOM 677 C C . ARG A 1 89 ? 10.445 -30.047 -7.594 1 39.31 89 ARG A C 1
ATOM 679 O O . ARG A 1 89 ? 11.266 -29.703 -8.445 1 39.31 89 ARG A O 1
ATOM 686 N N . SER A 1 90 ? 9.242 -29.875 -8.188 1 46.62 90 SER A N 1
ATOM 687 C CA . SER A 1 90 ? 9.07 -28.859 -9.227 1 46.62 90 SER A CA 1
ATOM 688 C C . SER A 1 90 ? 9.391 -27.469 -8.695 1 46.62 90 SER A C 1
ATOM 690 O O . SER A 1 90 ? 8.531 -26.812 -8.094 1 46.62 90 SER A O 1
ATOM 692 N N . SER A 1 91 ? 10.438 -27.266 -7.785 1 54.78 91 SER A N 1
ATOM 693 C CA . SER A 1 91 ? 11.039 -26.5 -6.699 1 54.78 91 SER A CA 1
ATOM 694 C C . SER A 1 91 ? 11.312 -25.062 -7.125 1 54.78 91 SER A C 1
ATOM 696 O O . SER A 1 91 ? 12.367 -24.766 -7.684 1 54.78 91 SER A O 1
ATOM 698 N N . LEU A 1 92 ? 10.328 -24.5 -7.691 1 65.94 92 LEU A N 1
ATOM 699 C CA . LEU A 1 92 ? 10.734 -23.141 -7.98 1 65.94 92 LEU A CA 1
ATOM 700 C C . LEU A 1 92 ? 11.367 -22.484 -6.754 1 65.94 92 LEU A C 1
ATOM 702 O O . LEU A 1 92 ? 10.922 -22.719 -5.629 1 65.94 92 LEU A O 1
ATOM 706 N N . ARG A 1 93 ? 12.539 -22.047 -7.039 1 77 93 ARG A N 1
ATOM 707 C CA . ARG A 1 93 ? 13.203 -21.25 -6.004 1 77 93 ARG A CA 1
ATOM 708 C C . ARG A 1 93 ? 12.367 -20.031 -5.629 1 77 93 ARG A C 1
ATOM 710 O O . ARG A 1 93 ? 12.039 -19.203 -6.488 1 77 93 ARG A O 1
ATOM 717 N N . GLN A 1 94 ? 12.008 -20.016 -4.371 1 80.38 94 GLN A N 1
ATOM 718 C CA . GLN A 1 94 ? 11.18 -18.906 -3.904 1 80.38 94 GLN A CA 1
ATOM 719 C C . GLN A 1 94 ? 12.031 -17.688 -3.541 1 80.38 94 GLN A C 1
ATOM 721 O O . GLN A 1 94 ? 13.062 -17.828 -2.873 1 80.38 94 GLN A O 1
ATOM 726 N N . ILE A 1 95 ? 11.695 -16.578 -4.105 1 88.19 95 ILE A N 1
ATOM 727 C CA . ILE A 1 95 ? 12.305 -15.297 -3.758 1 88.19 95 ILE A CA 1
ATOM 728 C C . ILE A 1 95 ? 11.266 -14.383 -3.113 1 88.19 95 ILE A C 1
ATOM 730 O O . ILE A 1 95 ? 10.172 -14.203 -3.656 1 88.19 95 ILE A O 1
ATOM 734 N N . THR A 1 96 ? 11.555 -13.906 -1.924 1 87.38 96 THR A N 1
ATOM 735 C CA . THR A 1 96 ? 10.68 -12.93 -1.285 1 87.38 96 THR A CA 1
ATOM 736 C C . THR A 1 96 ? 11.328 -11.547 -1.272 1 87.38 96 THR A C 1
ATOM 738 O O . THR A 1 96 ? 12.461 -11.391 -0.809 1 87.38 96 THR A O 1
ATOM 741 N N . ILE A 1 97 ? 10.594 -10.617 -1.811 1 91.44 97 ILE A N 1
ATOM 742 C CA . ILE A 1 97 ? 11.07 -9.234 -1.797 1 91.44 97 ILE A CA 1
ATOM 743 C C . ILE A 1 97 ? 10.023 -8.336 -1.15 1 91.44 97 ILE A C 1
ATOM 745 O O . ILE A 1 97 ? 8.82 -8.477 -1.413 1 91.44 97 ILE A O 1
ATOM 749 N N . SER A 1 98 ? 10.43 -7.488 -0.237 1 89.88 98 SER A N 1
ATOM 750 C CA . SER A 1 98 ? 9.586 -6.445 0.329 1 89.88 98 SER A CA 1
ATOM 751 C C . SER A 1 98 ? 9.938 -5.074 -0.244 1 89.88 98 SER A C 1
ATOM 753 O O . SER A 1 98 ? 11.109 -4.773 -0.476 1 89.88 98 SER A O 1
ATOM 755 N N . LEU A 1 99 ? 8.891 -4.312 -0.516 1 91.88 99 LEU A N 1
ATOM 756 C CA . LEU A 1 99 ? 9.195 -3.033 -1.146 1 91.88 99 LEU A CA 1
ATOM 757 C C . LEU A 1 99 ? 8.203 -1.959 -0.722 1 91.88 99 LEU A C 1
ATOM 759 O O . LEU A 1 99 ? 7.082 -2.273 -0.313 1 91.88 99 LEU A O 1
ATOM 763 N N . ILE A 1 100 ? 8.688 -0.717 -0.855 1 90.88 100 ILE A N 1
ATOM 764 C CA . ILE A 1 100 ? 7.836 0.46 -0.747 1 90.88 100 ILE A CA 1
ATOM 765 C C . ILE A 1 100 ? 6.805 0.455 -1.874 1 90.88 100 ILE A C 1
ATOM 767 O O . ILE A 1 100 ? 7.145 0.207 -3.033 1 90.88 100 ILE A O 1
ATOM 771 N N . PRO A 1 101 ? 5.535 0.79 -1.566 1 93.5 101 PRO A N 1
ATOM 772 C CA . PRO A 1 101 ? 4.469 0.631 -2.561 1 93.5 101 PRO A CA 1
ATOM 773 C C . PRO A 1 101 ? 4.734 1.42 -3.84 1 93.5 101 PRO A C 1
ATOM 775 O O . PRO A 1 101 ? 4.621 0.875 -4.941 1 93.5 101 PRO A O 1
ATOM 778 N N . LEU A 1 102 ? 5.145 2.637 -3.732 1 96.06 102 LEU A N 1
ATOM 779 C CA . LEU A 1 102 ? 5.34 3.469 -4.914 1 96.06 102 LEU A CA 1
ATOM 780 C C . LEU A 1 102 ? 6.414 2.879 -5.824 1 96.06 102 LEU A C 1
ATOM 782 O O . LEU A 1 102 ? 6.277 2.9 -7.051 1 96.06 102 LEU A O 1
ATOM 786 N N . PHE A 1 103 ? 7.496 2.344 -5.277 1 96.12 103 PHE A N 1
ATOM 787 C CA . PHE A 1 103 ? 8.547 1.692 -6.051 1 96.12 103 PHE A CA 1
ATOM 788 C C . PHE A 1 103 ? 8.031 0.408 -6.691 1 96.12 103 PHE A C 1
ATOM 790 O O . PHE A 1 103 ? 8.273 0.154 -7.871 1 96.12 103 PHE A O 1
ATOM 797 N N . GLY A 1 104 ? 7.344 -0.391 -5.918 1 97.06 104 GLY A N 1
ATOM 798 C CA . GLY A 1 104 ? 6.816 -1.654 -6.41 1 97.06 104 GLY A CA 1
ATOM 799 C C . GLY A 1 104 ? 5.852 -1.487 -7.57 1 97.06 104 GLY A C 1
ATOM 800 O O . GLY A 1 104 ? 6 -2.141 -8.602 1 97.06 104 GLY A O 1
ATOM 801 N N . ILE A 1 105 ? 4.949 -0.597 -7.395 1 97 105 ILE A N 1
ATOM 802 C CA . ILE A 1 105 ? 3.861 -0.422 -8.352 1 97 105 ILE A CA 1
ATOM 803 C C . ILE A 1 105 ? 4.348 0.402 -9.539 1 97 105 ILE A C 1
ATOM 805 O O . ILE A 1 105 ? 4.016 0.104 -10.688 1 97 105 ILE A O 1
ATOM 809 N N . GLY A 1 106 ? 5.18 1.342 -9.289 1 96.94 106 GLY A N 1
ATOM 810 C CA . GLY A 1 106 ? 5.578 2.279 -10.32 1 96.94 106 GLY A CA 1
ATOM 811 C C . GLY A 1 106 ? 6.758 1.792 -11.141 1 96.94 106 GLY A C 1
ATOM 812 O O . GLY A 1 106 ? 6.973 2.258 -12.266 1 96.94 106 GLY A O 1
ATOM 813 N N . TRP A 1 107 ? 7.523 0.896 -10.594 1 97.25 107 TRP A N 1
ATOM 814 C CA . TRP A 1 107 ? 8.742 0.548 -11.32 1 97.25 107 TRP A CA 1
ATOM 815 C C . TRP A 1 107 ? 8.961 -0.961 -11.32 1 97.25 107 TRP A C 1
ATOM 817 O O . TRP A 1 107 ? 9.156 -1.563 -12.383 1 97.25 107 TRP A O 1
ATOM 827 N N . PHE A 1 108 ? 8.992 -1.684 -10.227 1 97.88 108 PHE A N 1
ATOM 828 C CA . PHE A 1 108 ? 9.43 -3.066 -10.086 1 97.88 108 PHE A CA 1
ATOM 829 C C . PHE A 1 108 ? 8.477 -4.016 -10.797 1 97.88 108 PHE A C 1
ATOM 831 O O . PHE A 1 108 ? 8.891 -4.766 -11.688 1 97.88 108 PHE A O 1
ATOM 838 N N . ILE A 1 109 ? 7.188 -3.971 -10.453 1 98.44 109 ILE A N 1
ATOM 839 C CA . ILE A 1 109 ? 6.219 -4.945 -10.938 1 98.44 109 ILE A CA 1
ATOM 840 C C . ILE A 1 109 ? 6.062 -4.801 -12.453 1 98.44 109 ILE A C 1
ATOM 842 O O . ILE A 1 109 ? 6.07 -5.797 -13.18 1 98.44 109 ILE A O 1
ATOM 846 N N . PRO A 1 110 ? 6.047 -3.596 -12.961 1 97.38 110 PRO A N 1
ATOM 847 C CA . PRO A 1 110 ? 5.895 -3.439 -14.414 1 97.38 110 PRO A CA 1
ATOM 848 C C . PRO A 1 110 ? 7.066 -4.023 -15.195 1 97.38 110 PRO A C 1
ATOM 850 O O . PRO A 1 110 ? 6.938 -4.297 -16.391 1 97.38 110 PRO A O 1
ATOM 853 N N . ARG A 1 111 ? 8.141 -4.242 -14.555 1 97 111 ARG A N 1
ATOM 854 C CA . ARG A 1 111 ? 9.336 -4.715 -15.25 1 97 111 ARG A CA 1
ATOM 855 C C . ARG A 1 111 ? 9.656 -6.156 -14.867 1 97 111 ARG A C 1
ATOM 857 O O . ARG A 1 111 ? 10.562 -6.77 -15.445 1 97 111 ARG A O 1
ATOM 864 N N . LEU A 1 112 ? 8.961 -6.656 -13.969 1 97.75 112 LEU A N 1
ATOM 865 C CA . LEU A 1 112 ? 9.25 -7.965 -13.391 1 97.75 112 LEU A CA 1
ATOM 866 C C . LEU A 1 112 ? 9.195 -9.055 -14.461 1 97.75 112 LEU A C 1
ATOM 868 O O . LEU A 1 112 ? 9.875 -10.07 -14.352 1 97.75 112 LEU A O 1
ATOM 872 N N . HIS A 1 113 ? 8.375 -8.875 -15.523 1 96 113 HIS A N 1
ATOM 873 C CA . HIS A 1 113 ? 8.273 -9.852 -16.609 1 96 113 HIS A CA 1
ATOM 874 C C . HIS A 1 113 ? 9.641 -10.117 -17.234 1 96 113 HIS A C 1
ATOM 876 O O . HIS A 1 113 ? 9.938 -11.242 -17.641 1 96 113 HIS A O 1
ATOM 882 N N . ALA A 1 114 ? 10.5 -9.117 -17.297 1 96.12 114 ALA A N 1
ATOM 883 C CA . ALA A 1 114 ? 11.82 -9.266 -17.891 1 96.12 114 ALA A CA 1
ATOM 884 C C . ALA A 1 114 ? 12.703 -10.188 -17.062 1 96.12 114 ALA A C 1
ATOM 886 O O . ALA A 1 114 ? 13.422 -11.031 -17.609 1 96.12 114 ALA A O 1
ATOM 887 N N . PHE A 1 115 ? 12.672 -10.047 -15.812 1 97.44 115 PHE A N 1
ATOM 888 C CA . PHE A 1 115 ? 13.422 -10.93 -14.938 1 97.44 115 PHE A CA 1
ATOM 889 C C . PHE A 1 115 ? 12.906 -12.359 -15.031 1 97.44 115 PHE A C 1
ATOM 891 O O . PHE A 1 115 ? 13.695 -13.305 -15.164 1 97.44 115 PHE A O 1
ATOM 898 N N . LEU A 1 116 ? 11.578 -12.516 -14.953 1 95.19 116 LEU A N 1
ATOM 899 C CA . LEU A 1 116 ? 10.961 -13.836 -14.922 1 95.19 116 LEU A CA 1
ATOM 900 C C . LEU A 1 116 ? 11.188 -14.562 -16.25 1 95.19 116 LEU A C 1
ATOM 902 O O . LEU A 1 116 ? 11.281 -15.797 -16.281 1 95.19 116 LEU A O 1
ATOM 906 N N . ALA A 1 117 ? 11.258 -13.844 -17.312 1 94.19 117 ALA A N 1
ATOM 907 C CA . ALA A 1 117 ? 11.516 -14.438 -18.625 1 94.19 117 ALA A CA 1
ATOM 908 C C . ALA A 1 117 ? 12.883 -15.117 -18.672 1 94.19 117 ALA A C 1
ATOM 910 O O . ALA A 1 117 ? 13.055 -16.141 -19.344 1 94.19 117 ALA A O 1
ATOM 911 N N . GLU A 1 118 ? 13.789 -14.594 -17.906 1 94.69 118 GLU A N 1
ATOM 912 C CA . GLU A 1 118 ? 15.156 -15.109 -17.906 1 94.69 118 GLU A CA 1
ATOM 913 C C . GLU A 1 118 ? 15.383 -16.062 -16.719 1 94.69 118 GLU A C 1
ATOM 915 O O . GLU A 1 118 ? 16.453 -16.672 -16.609 1 94.69 118 GLU A O 1
ATOM 920 N N . ASN A 1 119 ? 14.445 -16.141 -15.891 1 94.69 119 ASN A N 1
ATOM 921 C CA . ASN A 1 119 ? 14.555 -16.953 -14.695 1 94.69 119 ASN A CA 1
ATOM 922 C C . ASN A 1 119 ? 13.289 -17.766 -14.453 1 94.69 119 ASN A C 1
ATOM 924 O O . ASN A 1 119 ? 12.555 -17.531 -13.492 1 94.69 119 ASN A O 1
ATOM 928 N N . GLN A 1 120 ? 13.133 -18.812 -15.148 1 90.19 120 GLN A N 1
ATOM 929 C CA . GLN A 1 120 ? 11.898 -19.594 -15.156 1 90.19 120 GLN A CA 1
ATOM 930 C C . GLN A 1 120 ? 11.844 -20.562 -13.977 1 90.19 120 GLN A C 1
ATOM 932 O O . GLN A 1 120 ? 10.805 -21.156 -13.711 1 90.19 120 GLN A O 1
ATOM 937 N N . ASP A 1 121 ? 12.93 -20.609 -13.258 1 89.38 121 ASP A N 1
ATOM 938 C CA . ASP A 1 121 ? 13.023 -21.547 -12.141 1 89.38 121 ASP A CA 1
ATOM 939 C C . ASP A 1 121 ? 12.742 -20.844 -10.812 1 89.38 121 ASP A C 1
ATOM 941 O O . ASP A 1 121 ? 12.945 -21.422 -9.742 1 89.38 121 ASP A O 1
ATOM 945 N N . VAL A 1 122 ? 12.273 -19.609 -10.906 1 89.38 122 VAL A N 1
ATOM 946 C CA . VAL A 1 122 ? 12.039 -18.891 -9.664 1 89.38 122 VAL A CA 1
ATOM 947 C C . VAL A 1 122 ? 10.562 -18.516 -9.547 1 89.38 122 VAL A C 1
ATOM 949 O O . VAL A 1 122 ? 9.859 -18.453 -10.555 1 89.38 122 VAL A O 1
ATOM 952 N N . ASP A 1 123 ? 10.188 -18.359 -8.32 1 88.19 123 ASP A N 1
ATOM 953 C CA . ASP A 1 123 ? 8.891 -17.797 -7.953 1 88.19 123 ASP A CA 1
ATOM 954 C C . ASP A 1 123 ? 9.047 -16.609 -7.012 1 88.19 123 ASP A C 1
ATOM 956 O O . ASP A 1 123 ? 9.82 -16.656 -6.047 1 88.19 123 ASP A O 1
ATOM 960 N N . VAL A 1 124 ? 8.375 -15.562 -7.336 1 94.06 124 VAL A N 1
ATOM 961 C CA . VAL A 1 124 ? 8.602 -14.32 -6.605 1 94.06 124 VAL A CA 1
ATOM 962 C C . VAL A 1 124 ? 7.383 -13.984 -5.754 1 94.06 124 VAL A C 1
ATOM 964 O O . VAL A 1 124 ? 6.25 -14.016 -6.246 1 94.06 124 VAL A O 1
ATOM 967 N N . THR A 1 125 ? 7.602 -13.742 -4.484 1 90.75 125 THR A N 1
ATOM 968 C CA . THR A 1 125 ? 6.617 -13.18 -3.562 1 90.75 125 THR A CA 1
ATOM 969 C C . THR A 1 125 ? 6.938 -11.719 -3.254 1 90.75 125 THR A C 1
ATOM 971 O O . THR A 1 125 ? 8.055 -11.398 -2.85 1 90.75 125 THR A O 1
ATOM 974 N N . VAL A 1 126 ? 5.945 -10.875 -3.482 1 93.44 126 VAL A N 1
ATOM 975 C CA . VAL A 1 126 ? 6.137 -9.445 -3.285 1 93.44 126 VAL A CA 1
ATOM 976 C C . VAL A 1 126 ? 5.324 -8.969 -2.08 1 93.44 126 VAL A C 1
ATOM 978 O O . VAL A 1 126 ? 4.098 -9.109 -2.061 1 93.44 126 VAL A O 1
ATOM 981 N N . LEU A 1 127 ? 6.027 -8.367 -1.142 1 86.81 127 LEU A N 1
ATOM 982 C CA . LEU A 1 127 ? 5.441 -7.867 0.095 1 86.81 127 LEU A CA 1
ATOM 983 C C . LEU A 1 127 ? 5.715 -6.375 0.262 1 86.81 127 LEU A C 1
ATOM 985 O O . LEU A 1 127 ? 6.551 -5.809 -0.446 1 86.81 127 LEU A O 1
ATOM 989 N N . TYR A 1 128 ? 4.926 -5.758 1.159 1 84.94 128 TYR A N 1
ATOM 990 C CA . TYR A 1 128 ? 5.227 -4.379 1.521 1 84.94 128 TYR A CA 1
ATOM 991 C C . TYR A 1 128 ? 6.371 -4.316 2.525 1 84.94 128 TYR A C 1
ATOM 993 O O . TYR A 1 128 ? 6.438 -5.125 3.453 1 84.94 128 TYR A O 1
ATOM 1001 N N . ALA A 1 129 ? 7.234 -3.393 2.127 1 76.62 129 ALA A N 1
ATOM 1002 C CA . ALA A 1 129 ? 8.266 -3.123 3.123 1 76.62 129 ALA A CA 1
ATOM 1003 C C . ALA A 1 129 ? 7.707 -2.324 4.297 1 76.62 129 ALA A C 1
ATOM 1005 O O . ALA A 1 129 ? 6.949 -1.371 4.102 1 76.62 129 ALA A O 1
ATOM 1006 N N . HIS A 1 130 ? 7.57 -2.941 5.406 1 54.69 130 HIS A N 1
ATOM 1007 C CA . HIS A 1 130 ? 7.117 -2.188 6.57 1 54.69 130 HIS A CA 1
ATOM 1008 C C . HIS A 1 130 ? 8.211 -1.26 7.086 1 54.69 130 HIS A C 1
ATOM 1010 O O . HIS A 1 130 ? 9.344 -1.693 7.309 1 54.69 130 HIS A O 1
ATOM 1016 N N . HIS A 1 131 ? 8.188 -0.015 6.48 1 46.34 131 HIS A N 1
ATOM 1017 C CA . HIS A 1 131 ? 9.195 0.907 6.988 1 46.34 131 HIS A CA 1
ATOM 1018 C C . HIS A 1 131 ? 9.531 0.61 8.445 1 46.34 131 HIS A C 1
ATOM 1020 O O . HIS A 1 131 ? 10.523 1.125 8.977 1 46.34 131 HIS A O 1
ATOM 1026 N N . ARG A 1 132 ? 8.508 0.14 9.062 1 39.09 132 ARG A N 1
ATOM 1027 C CA . ARG A 1 132 ? 8.859 0.028 10.477 1 39.09 132 ARG A CA 1
ATOM 1028 C C . ARG A 1 132 ? 9.969 -0.997 10.68 1 39.09 132 ARG A C 1
ATOM 1030 O O . ARG A 1 132 ? 10.195 -1.855 9.828 1 39.09 132 ARG A O 1
ATOM 1037 N N . ASN A 1 133 ? 10.766 -0.749 11.648 1 36.28 133 ASN A N 1
ATOM 1038 C CA . ASN A 1 133 ? 12.016 -1.262 12.195 1 36.28 133 ASN A CA 1
ATOM 1039 C C . ASN A 1 133 ? 12.102 -2.779 12.062 1 36.28 133 ASN A C 1
ATOM 1041 O O . ASN A 1 133 ? 12.859 -3.428 12.789 1 36.28 133 ASN A O 1
ATOM 1045 N N . TYR A 1 134 ? 11.164 -3.373 11.445 1 37.72 134 TYR A N 1
ATOM 1046 C CA . TYR A 1 134 ? 11.328 -4.707 12.016 1 37.72 134 TYR A CA 1
ATOM 1047 C C . TYR A 1 134 ? 12.516 -5.426 11.375 1 37.72 134 TYR A C 1
ATOM 1049 O O . TYR A 1 134 ? 12.695 -5.371 10.164 1 37.72 134 TYR A O 1
ATOM 1057 N N . LEU A 1 135 ? 13.562 -5.43 12.086 1 39 135 LEU A N 1
ATOM 1058 C CA . LEU A 1 135 ? 14.633 -6.395 11.859 1 39 135 LEU A CA 1
ATOM 1059 C C . LEU A 1 135 ? 14.133 -7.586 11.055 1 39 135 LEU A C 1
ATOM 1061 O O . LEU A 1 135 ? 14.867 -8.148 10.242 1 39 135 LEU A O 1
ATOM 1065 N N . SER A 1 136 ? 13 -8.062 11.445 1 43.16 136 SER A N 1
ATOM 1066 C CA . SER A 1 136 ? 12.672 -9.406 10.984 1 43.16 136 SER A CA 1
ATOM 1067 C C . SER A 1 136 ? 11.961 -9.375 9.641 1 43.16 136 SER A C 1
ATOM 1069 O O . SER A 1 136 ? 10.742 -9.539 9.57 1 43.16 136 SER A O 1
ATOM 1071 N N . ASP A 1 137 ? 12.555 -8.555 8.695 1 54.19 137 ASP A N 1
ATOM 1072 C CA . ASP A 1 137 ? 11.883 -8.758 7.418 1 54.19 137 ASP A CA 1
ATOM 1073 C C . ASP A 1 137 ? 12.164 -10.156 6.871 1 54.19 137 ASP A C 1
ATOM 1075 O O . ASP A 1 137 ? 13.312 -10.594 6.82 1 54.19 137 ASP A O 1
ATOM 1079 N N . ALA A 1 138 ? 11.18 -11.039 6.918 1 60.62 138 ALA A N 1
ATOM 1080 C CA . ALA A 1 138 ? 11.242 -12.383 6.359 1 60.62 138 ALA A CA 1
ATOM 1081 C C . ALA A 1 138 ? 11.531 -12.344 4.859 1 60.62 138 ALA A C 1
ATOM 1083 O O . ALA A 1 138 ? 11.609 -13.391 4.207 1 60.62 138 ALA A O 1
ATOM 1084 N N . ALA A 1 139 ? 11.898 -11.102 4.402 1 78.12 139 ALA A N 1
ATOM 1085 C CA . ALA A 1 139 ? 12.172 -11.016 2.971 1 78.12 139 ALA A CA 1
ATOM 1086 C C . ALA A 1 139 ? 13.648 -11.25 2.68 1 78.12 139 ALA A C 1
ATOM 1088 O O . ALA A 1 139 ? 14.516 -10.93 3.498 1 78.12 139 ALA A O 1
ATOM 1089 N N . ASP A 1 140 ? 13.883 -11.906 1.55 1 83.62 140 ASP A N 1
ATOM 1090 C CA . ASP A 1 140 ? 15.258 -12.07 1.082 1 83.62 140 ASP A CA 1
ATOM 1091 C C . ASP A 1 140 ? 15.875 -10.719 0.728 1 83.62 140 ASP A C 1
ATOM 1093 O O . ASP A 1 140 ? 17.047 -10.484 1.006 1 83.62 140 ASP A O 1
ATOM 1097 N N . LEU A 1 141 ? 15.086 -9.945 0.045 1 90.44 141 LEU A N 1
ATOM 1098 C CA . LEU A 1 141 ? 15.461 -8.602 -0.397 1 90.44 141 LEU A CA 1
ATOM 1099 C C . LEU A 1 141 ? 14.453 -7.566 0.091 1 90.44 141 LEU A C 1
ATOM 1101 O O . LEU A 1 141 ? 13.258 -7.855 0.195 1 90.44 141 LEU A O 1
ATOM 1105 N N . SER A 1 142 ? 14.984 -6.414 0.365 1 89.88 142 SER A N 1
ATOM 1106 C CA . SER A 1 142 ? 14.086 -5.32 0.725 1 89.88 142 SER A CA 1
ATOM 1107 C C . SER A 1 142 ? 14.469 -4.035 -0.007 1 89.88 142 SER A C 1
ATOM 1109 O O . SER A 1 142 ? 15.648 -3.727 -0.158 1 89.88 142 SER A O 1
ATOM 1111 N N . ILE A 1 143 ? 13.469 -3.436 -0.545 1 93.44 143 ILE A N 1
ATOM 1112 C CA . ILE A 1 143 ? 13.633 -2.072 -1.035 1 93.44 143 ILE A CA 1
ATOM 1113 C C . ILE A 1 143 ? 13.102 -1.084 0.001 1 93.44 143 ILE A C 1
ATOM 1115 O O . ILE A 1 143 ? 11.898 -1.052 0.278 1 93.44 143 ILE A O 1
ATOM 1119 N N . ARG A 1 144 ? 13.977 -0.286 0.481 1 88 144 ARG A N 1
ATOM 1120 C CA . ARG A 1 144 ? 13.641 0.631 1.566 1 88 144 ARG A CA 1
ATOM 1121 C C . ARG A 1 144 ? 13.922 2.076 1.165 1 88 144 ARG A C 1
ATOM 1123 O O . ARG A 1 144 ? 14.617 2.332 0.184 1 88 144 ARG A O 1
ATOM 1130 N N . PHE A 1 145 ? 13.336 2.947 1.906 1 89.06 145 PHE A N 1
ATOM 1131 C CA . PHE A 1 145 ? 13.5 4.379 1.677 1 89.06 145 PHE A CA 1
ATOM 1132 C C . PHE A 1 145 ? 14.039 5.066 2.924 1 89.06 145 PHE A C 1
ATOM 1134 O O . PHE A 1 145 ? 13.477 4.93 4.012 1 89.06 145 PHE A O 1
ATOM 1141 N N . GLY A 1 146 ? 15.039 5.703 2.787 1 86.5 146 GLY A N 1
ATOM 1142 C CA . GLY A 1 146 ? 15.68 6.371 3.906 1 86.5 146 GLY A CA 1
ATOM 1143 C C . GLY A 1 146 ? 17.094 6.828 3.598 1 86.5 146 GLY A C 1
ATOM 1144 O O . GLY A 1 146 ? 17.375 7.297 2.49 1 86.5 146 GLY A O 1
ATOM 1145 N N . VAL A 1 147 ? 17.922 6.695 4.609 1 84.5 147 VAL A N 1
ATOM 1146 C CA . VAL A 1 147 ? 19.281 7.23 4.453 1 84.5 147 VAL A CA 1
ATOM 1147 C C . VAL A 1 147 ? 20.266 6.086 4.27 1 84.5 147 VAL A C 1
ATOM 1149 O O . VAL A 1 147 ? 21.484 6.309 4.215 1 84.5 147 VAL A O 1
ATOM 1152 N N . GLY A 1 148 ? 19.859 4.891 4.23 1 84.81 148 GLY A N 1
ATOM 1153 C CA . GLY A 1 148 ? 20.672 3.766 3.812 1 84.81 148 GLY A CA 1
ATOM 1154 C C . GLY A 1 148 ? 21.453 3.133 4.953 1 84.81 148 GLY A C 1
ATOM 1155 O O . GLY A 1 148 ? 22.406 2.396 4.73 1 84.81 148 GLY A O 1
ATOM 1156 N N . ASP A 1 149 ? 21.016 3.371 6.168 1 78.44 149 ASP A N 1
ATOM 1157 C CA . ASP A 1 149 ? 21.797 2.881 7.297 1 78.44 149 ASP A CA 1
ATOM 1158 C C . ASP A 1 149 ? 20.922 2.074 8.258 1 78.44 149 ASP A C 1
ATOM 1160 O O . ASP A 1 149 ? 20.922 2.332 9.469 1 78.44 149 ASP A O 1
ATOM 1164 N N . TRP A 1 150 ? 20.359 1.019 7.777 1 73.25 150 TRP A N 1
ATOM 1165 C CA . TRP A 1 150 ? 19.562 0.146 8.641 1 73.25 150 TRP A CA 1
ATOM 1166 C C . TRP A 1 150 ? 20.453 -0.917 9.289 1 73.25 150 TRP A C 1
ATOM 1168 O O . TRP A 1 150 ? 21.125 -1.678 8.602 1 73.25 150 TRP A O 1
ATOM 1178 N N . ARG A 1 151 ? 20.422 -0.934 10.5 1 70.88 151 ARG A N 1
ATOM 1179 C CA . ARG A 1 151 ? 21.219 -1.899 11.25 1 70.88 151 ARG A CA 1
ATOM 1180 C C . ARG A 1 151 ? 20.891 -3.326 10.82 1 70.88 151 ARG A C 1
ATOM 1182 O O . ARG A 1 151 ? 19.719 -3.689 10.688 1 70.88 151 ARG A O 1
ATOM 1189 N N . GLY A 1 152 ? 21.984 -4.105 10.648 1 71.19 152 GLY A N 1
ATOM 1190 C CA . GLY A 1 152 ? 21.797 -5.508 10.312 1 71.19 152 GLY A CA 1
ATOM 1191 C C . GLY A 1 152 ? 21.594 -5.738 8.82 1 71.19 152 GLY A C 1
ATOM 1192 O O . GLY A 1 152 ? 21.422 -6.879 8.383 1 71.19 152 GLY A O 1
ATOM 1193 N N . TYR A 1 153 ? 21.656 -4.621 8.109 1 82.06 153 TYR A N 1
ATOM 1194 C CA . TYR A 1 153 ? 21.438 -4.75 6.672 1 82.06 153 TYR A CA 1
ATOM 1195 C C . TYR A 1 153 ? 22.609 -4.176 5.887 1 82.06 153 TYR A C 1
ATOM 1197 O O . TYR A 1 153 ? 23.266 -3.232 6.336 1 82.06 153 TYR A O 1
ATOM 1205 N N . ARG A 1 154 ? 22.938 -4.836 4.777 1 90.06 154 ARG A N 1
ATOM 1206 C CA . ARG A 1 154 ? 23.719 -4.219 3.713 1 90.06 154 ARG A CA 1
ATOM 1207 C C . ARG A 1 154 ? 22.828 -3.457 2.74 1 90.06 154 ARG A C 1
ATOM 1209 O O . ARG A 1 154 ? 21.859 -4.016 2.207 1 90.06 154 ARG A O 1
ATOM 1216 N N . CYS A 1 155 ? 23.156 -2.223 2.562 1 91.94 155 CYS A N 1
ATOM 1217 C CA . CYS A 1 155 ? 22.281 -1.378 1.757 1 91.94 155 CYS A CA 1
ATOM 1218 C C . CYS A 1 155 ? 23.047 -0.771 0.583 1 91.94 155 CYS A C 1
ATOM 1220 O O . CYS A 1 155 ? 24.156 -0.276 0.75 1 91.94 155 CYS A O 1
ATOM 1222 N N . GLU A 1 156 ? 22.453 -0.828 -0.59 1 94.69 156 GLU A N 1
ATOM 1223 C CA . GLU A 1 156 ? 22.953 -0.219 -1.814 1 94.69 156 GLU A CA 1
ATOM 1224 C C . GLU A 1 156 ? 21.953 0.785 -2.389 1 94.69 156 GLU A C 1
ATOM 1226 O O . GLU A 1 156 ? 20.781 0.462 -2.58 1 94.69 156 GLU A O 1
ATOM 1231 N N . ARG A 1 157 ? 22.484 1.971 -2.648 1 95.44 157 ARG A N 1
ATOM 1232 C CA . ARG A 1 157 ? 21.609 3 -3.215 1 95.44 157 ARG A CA 1
ATOM 1233 C C . ARG A 1 157 ? 21.172 2.627 -4.621 1 95.44 157 ARG A C 1
ATOM 1235 O O . ARG A 1 157 ? 21.984 2.266 -5.465 1 95.44 157 ARG A O 1
ATOM 1242 N N . LEU A 1 158 ? 19.859 2.707 -4.879 1 94.56 158 LEU A N 1
ATOM 1243 C CA . LEU A 1 158 ? 19.312 2.316 -6.176 1 94.56 158 LEU A CA 1
ATOM 1244 C C . LEU A 1 158 ? 18.812 3.533 -6.945 1 94.56 158 LEU A C 1
ATOM 1246 O O . LEU A 1 158 ? 19.047 3.648 -8.156 1 94.56 158 LEU A O 1
ATOM 1250 N N . LEU A 1 159 ? 18.125 4.387 -6.27 1 94.44 159 LEU A N 1
ATOM 1251 C CA . LEU A 1 159 ? 17.391 5.461 -6.934 1 94.44 159 LEU A CA 1
ATOM 1252 C C . LEU A 1 159 ? 17.281 6.684 -6.031 1 94.44 159 LEU A C 1
ATOM 1254 O O . LEU A 1 159 ? 17.047 6.551 -4.824 1 94.44 159 LEU A O 1
ATOM 1258 N N . SER A 1 160 ? 17.344 7.828 -6.664 1 94.38 160 SER A N 1
ATOM 1259 C CA . SER A 1 160 ? 17.188 9.078 -5.926 1 94.38 160 SER A CA 1
ATOM 1260 C C . SER A 1 160 ? 15.781 9.219 -5.363 1 94.38 160 SER A C 1
ATOM 1262 O O . SER A 1 160 ? 14.805 8.859 -6.027 1 94.38 160 SER A O 1
ATOM 1264 N N . GLY A 1 161 ? 15.719 9.773 -4.172 1 94.5 161 GLY A N 1
ATOM 1265 C CA . GLY A 1 161 ? 14.43 10.047 -3.549 1 94.5 161 GLY A CA 1
ATOM 1266 C C . GLY A 1 161 ? 13.938 11.461 -3.787 1 94.5 161 GLY A C 1
ATOM 1267 O O . GLY A 1 161 ? 12.953 11.891 -3.184 1 94.5 161 GLY A O 1
ATOM 1268 N N . ALA A 1 162 ? 14.586 12.211 -4.684 1 96.06 162 ALA A N 1
ATOM 1269 C CA . ALA A 1 162 ? 14.203 13.594 -4.938 1 96.06 162 ALA A CA 1
ATOM 1270 C C . ALA A 1 162 ? 12.773 13.68 -5.457 1 96.06 162 ALA A C 1
ATOM 1272 O O . ALA A 1 162 ? 12.32 12.82 -6.219 1 96.06 162 ALA A O 1
ATOM 1273 N N . VAL A 1 163 ? 12.117 14.766 -5.027 1 97.44 163 VAL A N 1
ATOM 1274 C CA . VAL A 1 163 ? 10.711 14.914 -5.41 1 97.44 163 VAL A CA 1
ATOM 1275 C C . VAL A 1 163 ? 10.539 16.188 -6.246 1 97.44 163 VAL A C 1
ATOM 1277 O O . VAL A 1 163 ? 11.297 17.141 -6.094 1 97.44 163 VAL A O 1
ATOM 1280 N N . VAL A 1 164 ? 9.562 16.219 -7.117 1 97.38 164 VAL A N 1
ATOM 1281 C CA . VAL A 1 164 ? 9.164 17.359 -7.934 1 97.38 164 VAL A CA 1
ATOM 1282 C C . VAL A 1 164 ? 7.66 17.609 -7.777 1 97.38 164 VAL A C 1
ATOM 1284 O O . VAL A 1 164 ? 6.898 16.672 -7.52 1 97.38 164 VAL A O 1
ATOM 1287 N N . PRO A 1 165 ? 7.277 18.844 -7.91 1 98.06 165 PRO A N 1
ATOM 1288 C CA . PRO A 1 165 ? 5.844 19.125 -7.852 1 98.06 165 PRO A CA 1
ATOM 1289 C C . PRO A 1 165 ? 5.098 18.672 -9.102 1 98.06 165 PRO A C 1
ATOM 1291 O O . PRO A 1 165 ? 5.516 18.969 -10.219 1 98.06 165 PRO A O 1
ATOM 1294 N N . VAL A 1 166 ? 3.99 17.953 -8.914 1 98.38 166 VAL A N 1
ATOM 1295 C CA . VAL A 1 166 ? 3.164 17.469 -10.008 1 98.38 166 VAL A CA 1
ATOM 1296 C C . VAL A 1 166 ? 1.687 17.656 -9.664 1 98.38 166 VAL A C 1
ATOM 1298 O O . VAL A 1 166 ? 1.329 17.828 -8.5 1 98.38 166 VAL A O 1
ATOM 1301 N N . CYS A 1 167 ? 0.896 17.688 -10.648 1 98.5 167 CYS A N 1
ATOM 1302 C CA . CYS A 1 167 ? -0.552 17.703 -10.477 1 98.5 167 CYS A CA 1
ATOM 1303 C C . CYS A 1 167 ? -1.249 17.141 -11.719 1 98.5 167 CYS A C 1
ATOM 1305 O O . CYS A 1 167 ? -0.598 16.844 -12.719 1 98.5 167 CYS A O 1
ATOM 1307 N N . SER A 1 168 ? -2.506 16.875 -11.594 1 98.38 168 SER A N 1
ATOM 1308 C CA . SER A 1 168 ? -3.281 16.516 -12.781 1 98.38 168 SER A CA 1
ATOM 1309 C C . SER A 1 168 ? -3.492 17.719 -13.695 1 98.38 168 SER A C 1
ATOM 1311 O O . SER A 1 168 ? -3.541 18.859 -13.234 1 98.38 168 SER A O 1
ATOM 1313 N N . PRO A 1 169 ? -3.654 17.5 -15.016 1 97.81 169 PRO A N 1
ATOM 1314 C CA . PRO A 1 169 ? -3.947 18.609 -15.93 1 97.81 169 PRO A CA 1
ATOM 1315 C C . PRO A 1 169 ? -5.227 19.359 -15.562 1 97.81 169 PRO A C 1
ATOM 1317 O O . PRO A 1 169 ? -5.277 20.594 -15.672 1 97.81 169 PRO A O 1
ATOM 1320 N N . ALA A 1 170 ? -6.199 18.625 -15.195 1 97 170 ALA A N 1
ATOM 1321 C CA . ALA A 1 170 ? -7.449 19.266 -14.789 1 97 170 ALA A CA 1
ATOM 1322 C C . ALA A 1 170 ? -7.223 20.219 -13.617 1 97 170 ALA A C 1
ATOM 1324 O O . ALA A 1 170 ? -7.789 21.312 -13.578 1 97 170 ALA A O 1
ATOM 1325 N N . PHE A 1 171 ? -6.445 19.797 -12.703 1 97.56 171 PHE A N 1
ATOM 1326 C CA . PHE A 1 171 ? -6.109 20.641 -11.562 1 97.56 171 PHE A CA 1
ATOM 1327 C C . PHE A 1 171 ? -5.375 21.891 -12.016 1 97.56 171 PHE A C 1
ATOM 1329 O O . PHE A 1 171 ? -5.68 23 -11.555 1 97.56 171 PHE A O 1
ATOM 1336 N N . ALA A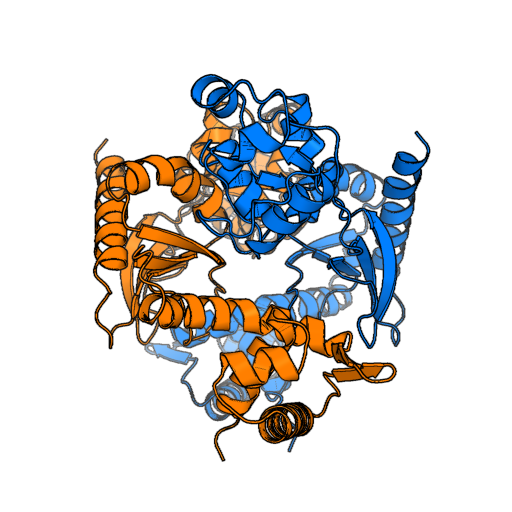 1 172 ? -4.418 21.75 -12.891 1 96.88 172 ALA A N 1
ATOM 1337 C CA . ALA A 1 172 ? -3.645 22.875 -13.406 1 96.88 172 ALA A CA 1
ATOM 1338 C C . ALA A 1 172 ? -4.547 23.891 -14.117 1 96.88 172 ALA A C 1
ATOM 1340 O O . ALA A 1 172 ? -4.348 25.094 -13.992 1 96.88 172 ALA A O 1
ATOM 1341 N N . ARG A 1 173 ? -5.469 23.375 -14.836 1 96.69 173 ARG A N 1
ATOM 1342 C CA . ARG A 1 173 ? -6.395 24.25 -15.547 1 96.69 173 ARG A CA 1
ATOM 1343 C C . ARG A 1 173 ? -7.266 25.031 -14.57 1 96.69 173 ARG A C 1
ATOM 1345 O O . ARG A 1 173 ? -7.551 26.203 -14.797 1 96.69 173 ARG A O 1
ATOM 1352 N N . ARG A 1 174 ? -7.629 24.422 -13.539 1 96.19 174 ARG A N 1
ATOM 1353 C CA . ARG A 1 174 ? -8.562 25 -12.578 1 96.19 174 ARG A CA 1
ATOM 1354 C C . ARG A 1 174 ? -7.848 26 -11.664 1 96.19 174 ARG A C 1
ATOM 1356 O O . ARG A 1 174 ? -8.398 27.062 -11.344 1 96.19 174 ARG A O 1
ATOM 1363 N N . HIS A 1 175 ? -6.672 25.688 -11.297 1 95.44 175 HIS A N 1
ATOM 1364 C CA . HIS A 1 175 ? -6.031 26.453 -10.242 1 95.44 175 HIS A CA 1
ATOM 1365 C C . HIS A 1 175 ? -4.852 27.266 -10.781 1 95.44 175 HIS A C 1
ATOM 1367 O O . HIS A 1 175 ? -4.363 28.172 -10.117 1 95.44 175 HIS A O 1
ATOM 1373 N N . GLY A 1 176 ? -4.363 26.875 -11.969 1 90.75 176 GLY A N 1
ATOM 1374 C CA . GLY A 1 176 ? -3.219 27.547 -12.562 1 90.75 176 GLY A CA 1
ATOM 1375 C C . GLY A 1 176 ? -3.58 28.859 -13.25 1 90.75 176 GLY A C 1
ATOM 1376 O O . GLY A 1 176 ? -4.645 29.422 -13 1 90.75 176 GLY A O 1
ATOM 1377 N N . PRO A 1 177 ? -2.59 29.359 -14.031 1 91.25 177 PRO A N 1
ATOM 1378 C CA . PRO A 1 177 ? -1.272 28.812 -14.359 1 91.25 177 PRO A CA 1
ATOM 1379 C C . PRO A 1 177 ? -0.269 28.953 -13.219 1 91.25 177 PRO A C 1
ATOM 1381 O O . PRO A 1 177 ? -0.296 29.953 -12.5 1 91.25 177 PRO A O 1
ATOM 1384 N N . PHE A 1 178 ? 0.496 27.969 -13.094 1 93.31 178 PHE A N 1
ATOM 1385 C CA . PHE A 1 178 ? 1.604 27.984 -12.148 1 93.31 178 PHE A CA 1
ATOM 1386 C C . PHE A 1 178 ? 2.904 28.375 -12.844 1 93.31 178 PHE A C 1
ATOM 1388 O O . PHE A 1 178 ? 3.66 27.5 -13.281 1 93.31 178 PHE A O 1
ATOM 1395 N N . ARG A 1 179 ? 3.217 29.625 -12.922 1 90.38 179 ARG A N 1
ATOM 1396 C CA . ARG A 1 179 ? 4.383 30.109 -13.648 1 90.38 179 ARG A CA 1
ATOM 1397 C C . ARG A 1 179 ? 5.621 30.109 -12.758 1 90.38 179 ARG A C 1
ATOM 1399 O O . ARG A 1 179 ? 6.742 29.953 -13.242 1 90.38 179 ARG A O 1
ATOM 1406 N N . ARG A 1 180 ? 5.395 30.453 -11.531 1 91 180 ARG A N 1
ATOM 1407 C CA . ARG A 1 180 ? 6.465 30.469 -10.539 1 91 180 ARG A CA 1
ATOM 1408 C C . ARG A 1 180 ? 6.086 29.625 -9.32 1 91 180 ARG A C 1
ATOM 1410 O O . ARG A 1 180 ? 4.902 29.422 -9.047 1 91 180 ARG A O 1
ATOM 1417 N N . PRO A 1 181 ? 7.082 29.141 -8.594 1 92.69 181 PRO A N 1
ATOM 1418 C CA . PRO A 1 181 ? 6.82 28.328 -7.402 1 92.69 181 PRO A CA 1
ATOM 1419 C C . PRO A 1 181 ? 5.863 29 -6.422 1 92.69 181 PRO A C 1
ATOM 1421 O O . PRO A 1 181 ? 5.035 28.328 -5.801 1 92.69 181 PRO A O 1
ATOM 1424 N N . ALA A 1 182 ? 5.949 30.281 -6.277 1 92.62 182 ALA A N 1
ATOM 1425 C CA . ALA A 1 182 ? 5.109 31.016 -5.34 1 92.62 182 ALA A CA 1
ATOM 1426 C C . ALA A 1 182 ? 3.633 30.859 -5.688 1 92.62 182 ALA A C 1
ATOM 1428 O O . ALA A 1 182 ? 2.771 30.938 -4.809 1 92.62 182 ALA A O 1
ATOM 1429 N N . ASP A 1 183 ? 3.312 30.641 -6.941 1 93.5 183 ASP A N 1
ATOM 1430 C CA . ASP A 1 183 ? 1.931 30.469 -7.379 1 93.5 183 ASP A CA 1
ATOM 1431 C C . ASP A 1 183 ? 1.314 29.219 -6.766 1 93.5 183 ASP A C 1
ATOM 1433 O O . ASP A 1 183 ? 0.098 29.141 -6.578 1 93.5 183 ASP A O 1
ATOM 1437 N N . LEU A 1 184 ? 2.113 28.234 -6.398 1 94 184 LEU A N 1
ATOM 1438 C CA . LEU A 1 184 ? 1.652 26.969 -5.836 1 94 184 LEU A CA 1
ATOM 1439 C C . LEU A 1 184 ? 1.271 27.141 -4.367 1 94 184 LEU A C 1
ATOM 1441 O O . LEU A 1 184 ? 0.554 26.297 -3.812 1 94 184 LEU A O 1
ATOM 1445 N N . ALA A 1 185 ? 1.777 28.156 -3.764 1 91.88 185 ALA A N 1
ATOM 1446 C CA . ALA A 1 185 ? 1.594 28.344 -2.328 1 91.88 185 ALA A CA 1
ATOM 1447 C C . ALA A 1 185 ? 0.125 28.578 -1.988 1 91.88 185 ALA A C 1
ATOM 1449 O O . ALA A 1 185 ? -0.306 28.328 -0.861 1 91.88 185 ALA A O 1
ATOM 1450 N N . ALA A 1 186 ? -0.64 29.031 -2.953 1 90.19 186 ALA A N 1
ATOM 1451 C CA . ALA A 1 186 ? -2.049 29.344 -2.727 1 90.19 186 ALA A CA 1
ATOM 1452 C C . ALA A 1 186 ? -2.943 28.203 -3.201 1 90.19 186 ALA A C 1
ATOM 1454 O O . ALA A 1 186 ? -4.16 28.234 -3.002 1 90.19 186 ALA A O 1
ATOM 1455 N N . ALA A 1 187 ? -2.387 27.234 -3.799 1 94.94 187 ALA A N 1
ATOM 1456 C CA . ALA A 1 187 ? -3.164 26.125 -4.352 1 94.94 187 ALA A CA 1
ATOM 1457 C C . ALA A 1 187 ? -3.303 24.984 -3.342 1 94.94 187 ALA A C 1
ATOM 1459 O O . ALA A 1 187 ? -2.494 24.875 -2.418 1 94.94 187 ALA A O 1
ATOM 1460 N N . PRO A 1 188 ? -4.379 24.172 -3.537 1 96.06 188 PRO A N 1
ATOM 1461 C CA . PRO A 1 188 ? -4.469 22.969 -2.691 1 96.06 188 PRO A CA 1
ATOM 1462 C C . PRO A 1 188 ? -3.273 22.031 -2.855 1 96.06 188 PRO A C 1
ATOM 1464 O O . PRO A 1 188 ? -2.812 21.812 -3.977 1 96.06 188 PRO A O 1
ATOM 1467 N N . LEU A 1 189 ? -2.762 21.594 -1.698 1 97.25 189 LEU A N 1
ATOM 1468 C CA . LEU A 1 189 ? -1.638 20.672 -1.679 1 97.25 189 LEU A CA 1
ATOM 1469 C C . LEU A 1 189 ? -2.033 19.359 -1.021 1 97.25 189 LEU A C 1
ATOM 1471 O O . LEU A 1 189 ? -2.922 19.328 -0.166 1 97.25 189 LEU A O 1
ATOM 1475 N N . VAL A 1 190 ? -1.461 18.312 -1.475 1 97.88 190 VAL A N 1
ATOM 1476 C CA . VAL A 1 190 ? -1.551 17.031 -0.777 1 97.88 190 VAL A CA 1
ATOM 1477 C C . VAL A 1 190 ? -0.17 16.609 -0.274 1 97.88 190 VAL A C 1
ATOM 1479 O O . VAL A 1 190 ? 0.849 17 -0.853 1 97.88 190 VAL A O 1
ATOM 1482 N N . HIS A 1 191 ? -0.217 15.875 0.809 1 95.38 191 HIS A N 1
ATOM 1483 C CA . HIS A 1 191 ? 1.033 15.688 1.534 1 95.38 191 HIS A CA 1
ATOM 1484 C C . HIS A 1 191 ? 1.373 14.203 1.667 1 95.38 191 HIS A C 1
ATOM 1486 O O . HIS A 1 191 ? 0.495 13.383 1.943 1 95.38 191 HIS A O 1
ATOM 1492 N N . ASP A 1 192 ? 2.633 13.898 1.45 1 93.81 192 ASP A N 1
ATOM 1493 C CA . ASP A 1 192 ? 3.207 12.57 1.623 1 93.81 192 ASP A CA 1
ATOM 1494 C C . ASP A 1 192 ? 3.9 12.445 2.977 1 93.81 192 ASP A C 1
ATOM 1496 O O . ASP A 1 192 ? 5.016 12.93 3.156 1 93.81 192 ASP A O 1
ATOM 1500 N N . GLU A 1 193 ? 3.254 11.766 3.857 1 83.5 193 GLU A N 1
ATOM 1501 C CA . GLU A 1 193 ? 3.77 11.391 5.172 1 83.5 193 GLU A CA 1
ATOM 1502 C C . GLU A 1 193 ? 3.984 12.625 6.051 1 83.5 193 GLU A C 1
ATOM 1504 O O . GLU A 1 193 ? 3.803 12.562 7.27 1 83.5 193 GLU A O 1
ATOM 1509 N N . ASP A 1 194 ? 4.434 13.742 5.395 1 81.19 194 ASP A N 1
ATOM 1510 C CA . ASP A 1 194 ? 4.816 14.93 6.148 1 81.19 194 ASP A CA 1
ATOM 1511 C C . ASP A 1 194 ? 4.418 16.203 5.398 1 81.19 194 ASP A C 1
ATOM 1513 O O . ASP A 1 194 ? 4.641 16.312 4.191 1 81.19 194 ASP A O 1
ATOM 1517 N N . ARG A 1 195 ? 3.891 17.141 6.148 1 83.31 195 ARG A N 1
ATOM 1518 C CA . ARG A 1 195 ? 3.477 18.391 5.535 1 83.31 195 ARG A CA 1
ATOM 1519 C C . ARG A 1 195 ? 4.668 19.328 5.332 1 83.31 195 ARG A C 1
ATOM 1521 O O . ARG A 1 195 ? 4.629 20.219 4.488 1 83.31 195 ARG A O 1
ATOM 1528 N N . ASN A 1 196 ? 5.699 19.047 6.035 1 84.75 196 ASN A N 1
ATOM 1529 C CA . ASN A 1 196 ? 6.852 19.938 5.984 1 84.75 196 ASN A CA 1
ATOM 1530 C C . ASN A 1 196 ? 7.625 19.781 4.68 1 84.75 196 ASN A C 1
ATOM 1532 O O . ASN A 1 196 ? 8.445 20.641 4.332 1 84.75 196 ASN A O 1
ATOM 1536 N N . THR A 1 197 ? 7.391 18.734 4.043 1 90.56 197 THR A N 1
ATOM 1537 C CA . THR A 1 197 ? 8.094 18.531 2.779 1 90.56 197 THR A CA 1
ATOM 1538 C C . THR A 1 197 ? 7.789 19.672 1.81 1 90.56 197 THR A C 1
ATOM 1540 O O . THR A 1 197 ? 8.68 20.156 1.106 1 90.56 197 THR A O 1
ATOM 1543 N N . TRP A 1 198 ? 6.598 20.141 1.758 1 94.88 198 TRP A N 1
ATOM 1544 C CA . TRP A 1 198 ? 6.238 21.281 0.919 1 94.88 198 TRP A CA 1
ATOM 1545 C C . TRP A 1 198 ? 6.93 22.547 1.401 1 94.88 198 TRP A C 1
ATOM 1547 O O . TRP A 1 198 ? 7.391 23.359 0.593 1 94.88 198 TRP A O 1
ATOM 1557 N N . VAL A 1 199 ? 6.93 22.734 2.682 1 91.06 199 VAL A N 1
ATOM 1558 C CA . VAL A 1 199 ? 7.598 23.906 3.234 1 91.06 199 VAL A CA 1
ATOM 1559 C C . VAL A 1 199 ? 9.055 23.922 2.783 1 91.06 199 VAL A C 1
ATOM 1561 O O . VAL A 1 199 ? 9.547 24.938 2.293 1 91.06 199 VAL A O 1
ATOM 1564 N N . ASP A 1 200 ? 9.703 22.797 2.898 1 91.38 200 ASP A N 1
ATOM 1565 C CA . ASP A 1 200 ? 11.094 22.672 2.475 1 91.38 200 ASP A CA 1
ATOM 1566 C C . ASP A 1 200 ? 11.242 22.969 0.984 1 91.38 200 ASP A C 1
ATOM 1568 O O . ASP A 1 200 ? 12.188 23.641 0.571 1 91.38 200 ASP A O 1
ATOM 1572 N N . TRP A 1 201 ? 10.344 22.438 0.22 1 95.38 201 TRP A N 1
ATOM 1573 C CA . TRP A 1 201 ? 10.406 22.672 -1.221 1 95.38 201 TRP A CA 1
ATOM 1574 C C . TRP A 1 201 ? 10.266 24.156 -1.548 1 95.38 201 TRP A C 1
ATOM 1576 O O . TRP A 1 201 ? 11.023 24.688 -2.357 1 95.38 201 TRP A O 1
ATOM 1586 N N . PHE A 1 202 ? 9.328 24.828 -0.92 1 95.62 202 PHE A N 1
ATOM 1587 C CA . PHE A 1 202 ? 9.117 26.25 -1.146 1 95.62 202 PHE A CA 1
ATOM 1588 C C . PHE A 1 202 ? 10.352 27.047 -0.754 1 95.62 202 PHE A C 1
ATOM 1590 O O . PHE A 1 202 ? 10.781 27.938 -1.49 1 95.62 202 PHE A O 1
ATOM 1597 N N . GLN A 1 203 ? 10.883 26.703 0.349 1 92.75 203 GLN A N 1
ATOM 1598 C CA . GLN A 1 203 ? 12.078 27.406 0.803 1 92.75 203 GLN A CA 1
ATOM 1599 C C . GLN A 1 203 ? 13.227 27.234 -0.195 1 92.75 203 GLN A C 1
ATOM 1601 O O . GLN A 1 203 ? 13.898 28.219 -0.541 1 92.75 203 GLN A O 1
ATOM 1606 N N . ARG A 1 204 ? 13.391 26.078 -0.627 1 93.25 204 ARG A N 1
ATOM 1607 C CA . ARG A 1 204 ? 14.445 25.797 -1.595 1 93.25 204 ARG A CA 1
ATOM 1608 C C . ARG A 1 204 ? 14.188 26.5 -2.916 1 93.25 204 ARG A C 1
ATOM 1610 O O . ARG A 1 204 ? 15.125 26.922 -3.604 1 93.25 204 ARG A O 1
ATOM 1617 N N . ALA A 1 205 ? 12.945 26.703 -3.217 1 93.31 205 ALA A N 1
ATOM 1618 C CA . ALA A 1 205 ? 12.555 27.359 -4.465 1 93.31 205 ALA A CA 1
ATOM 1619 C C . ALA A 1 205 ? 12.57 28.875 -4.316 1 93.31 205 ALA A C 1
ATOM 1621 O O . ALA A 1 205 ? 12.195 29.609 -5.238 1 93.31 205 ALA A O 1
ATOM 1622 N N . GLY A 1 206 ? 12.891 29.359 -3.164 1 92.12 206 GLY A N 1
ATOM 1623 C CA . GLY A 1 206 ? 13.023 30.781 -2.938 1 92.12 206 GLY A CA 1
ATOM 1624 C C . GLY A 1 206 ? 11.758 31.422 -2.398 1 92.12 206 GLY A C 1
ATOM 1625 O O . GLY A 1 206 ? 11.664 32.656 -2.336 1 92.12 206 GLY A O 1
ATOM 1626 N N . VAL A 1 207 ? 10.797 30.609 -2.141 1 92.69 207 VAL A N 1
ATOM 1627 C CA . VAL A 1 207 ? 9.562 31.125 -1.562 1 92.69 207 VAL A CA 1
ATOM 1628 C C . VAL A 1 207 ? 9.625 31.031 -0.04 1 92.69 207 VAL A C 1
ATOM 1630 O O . VAL A 1 207 ? 9.094 30.094 0.555 1 92.69 207 VAL A O 1
ATOM 1633 N N . LYS A 1 208 ? 10.117 32 0.608 1 87.69 208 LYS A N 1
ATOM 1634 C CA . LYS A 1 208 ? 10.547 31.938 2 1 87.69 208 LYS A CA 1
ATOM 1635 C C . LYS A 1 208 ? 9.391 32.219 2.951 1 87.69 208 LYS A C 1
ATOM 1637 O O . LYS A 1 208 ? 9.453 31.891 4.137 1 87.69 208 LYS A O 1
ATOM 1642 N N . HIS A 1 209 ? 8.312 32.688 2.473 1 85.12 209 HIS A N 1
ATOM 1643 C CA . HIS A 1 209 ? 7.238 33.094 3.363 1 85.12 209 HIS A CA 1
ATOM 1644 C C . HIS A 1 209 ? 6.355 31.922 3.752 1 85.12 209 HIS A C 1
ATOM 1646 O O . HIS A 1 209 ? 5.559 32 4.688 1 85.12 209 HIS A O 1
ATOM 1652 N N . VAL A 1 210 ? 6.441 30.859 3 1 84.88 210 VAL A N 1
ATOM 1653 C CA . VAL A 1 210 ? 5.629 29.688 3.303 1 84.88 210 VAL A CA 1
ATOM 1654 C C . VAL A 1 210 ? 6.258 28.906 4.453 1 84.88 210 VAL A C 1
ATOM 1656 O O . VAL A 1 210 ?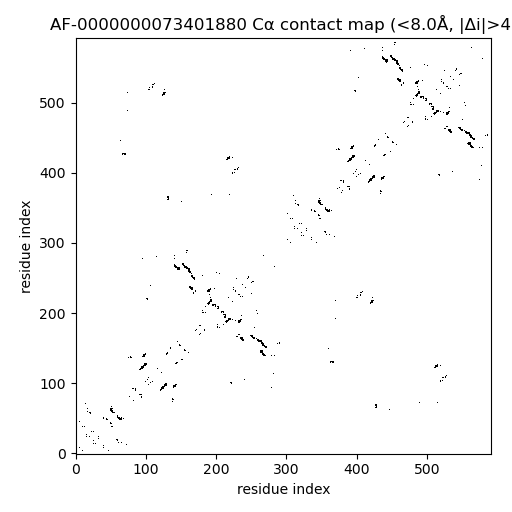 7.34 28.344 4.305 1 84.88 210 VAL A O 1
ATOM 1659 N N . THR A 1 211 ? 5.512 28.891 5.559 1 79.88 211 THR A N 1
ATOM 1660 C CA . THR A 1 211 ? 6.074 28.25 6.738 1 79.88 211 THR A CA 1
ATOM 1661 C C . THR A 1 211 ? 5.18 27.109 7.207 1 79.88 211 THR A C 1
ATOM 1663 O O . THR A 1 211 ? 5.523 26.391 8.148 1 79.88 211 THR A O 1
ATOM 1666 N N . ARG A 1 212 ? 4.051 27.062 6.562 1 78.31 212 ARG A N 1
ATOM 1667 C CA . ARG A 1 212 ? 3.107 26 6.871 1 78.31 212 ARG A CA 1
ATOM 1668 C C . ARG A 1 212 ? 2.344 25.562 5.625 1 78.31 212 ARG A C 1
ATOM 1670 O O . ARG A 1 212 ? 2.037 26.391 4.762 1 78.31 212 ARG A O 1
ATOM 1677 N N . ALA A 1 213 ? 2.125 24.297 5.602 1 84.31 213 ALA A N 1
ATOM 1678 C CA . ALA A 1 213 ? 1.305 23.75 4.527 1 84.31 213 ALA A CA 1
ATOM 1679 C C . ALA A 1 213 ? 0.121 22.953 5.082 1 84.31 213 ALA A C 1
ATOM 1681 O O . ALA A 1 213 ? 0.237 22.297 6.117 1 84.31 213 ALA A O 1
ATOM 1682 N N . VAL A 1 214 ? -0.981 23.109 4.387 1 85.88 214 VAL A N 1
ATOM 1683 C CA . VAL A 1 214 ? -2.211 22.453 4.82 1 85.88 214 VAL A CA 1
ATOM 1684 C C . VAL A 1 214 ? -2.742 21.562 3.705 1 85.88 214 VAL A C 1
ATOM 1686 O O . VAL A 1 214 ? -2.309 21.672 2.555 1 85.88 214 VAL A O 1
ATOM 1689 N N . GLY A 1 215 ? -3.707 20.672 4.141 1 92.25 215 GLY A N 1
ATOM 1690 C CA . GLY A 1 215 ? -4.324 19.766 3.191 1 92.25 215 GLY A CA 1
ATOM 1691 C C . GLY A 1 215 ? -4.227 18.312 3.617 1 92.25 215 GLY A C 1
ATOM 1692 O O . GLY A 1 215 ? -3.531 17.984 4.582 1 92.25 215 GLY A O 1
ATOM 1693 N N . PRO A 1 216 ? -4.871 17.484 2.795 1 95.19 216 PRO A N 1
ATOM 1694 C CA . PRO A 1 216 ? -4.898 16.062 3.154 1 95.19 216 PRO A CA 1
ATOM 1695 C C . PRO A 1 216 ? -3.506 15.445 3.213 1 95.19 216 PRO A C 1
ATOM 1697 O O . PRO A 1 216 ? -2.641 15.781 2.398 1 95.19 216 PRO A O 1
ATOM 1700 N N . LEU A 1 217 ? -3.398 14.594 4.211 1 93.62 217 LEU A N 1
ATOM 1701 C CA . LEU A 1 217 ? -2.145 13.891 4.434 1 93.62 217 LEU A CA 1
ATOM 1702 C C . LEU A 1 217 ? -2.303 12.398 4.152 1 93.62 217 LEU A C 1
ATOM 1704 O O . LEU A 1 217 ? -3.287 11.789 4.57 1 93.62 217 LEU A O 1
ATOM 1708 N N . PHE A 1 218 ? -1.322 11.883 3.455 1 94.5 218 PHE A N 1
ATOM 1709 C CA . PHE A 1 218 ? -1.337 10.477 3.09 1 94.5 218 PHE A CA 1
ATOM 1710 C C . PHE A 1 218 ? -0.104 9.758 3.635 1 94.5 218 PHE A C 1
ATOM 1712 O O . PHE A 1 218 ? 0.978 10.344 3.705 1 94.5 218 PHE A O 1
ATOM 1719 N N . GLU A 1 219 ? -0.244 8.5 3.906 1 87.75 219 GLU A N 1
ATOM 1720 C CA . GLU A 1 219 ? 0.791 7.738 4.602 1 87.75 219 GLU A CA 1
ATOM 1721 C C . GLU A 1 219 ? 2.059 7.629 3.758 1 87.75 219 GLU A C 1
ATOM 1723 O O . GLU A 1 219 ? 3.166 7.578 4.297 1 87.75 219 GLU A O 1
ATOM 1728 N N . ASP A 1 220 ? 1.837 7.48 2.461 1 90.69 220 ASP A N 1
ATOM 1729 C CA . ASP A 1 220 ? 3.031 7.316 1.639 1 90.69 220 ASP A CA 1
ATOM 1730 C C . ASP A 1 220 ? 2.814 7.883 0.237 1 90.69 220 ASP A C 1
ATOM 1732 O O . ASP A 1 220 ? 1.776 8.484 -0.041 1 90.69 220 ASP A O 1
ATOM 1736 N N . GLY A 1 221 ? 3.842 7.73 -0.562 1 95.88 221 GLY A N 1
ATOM 1737 C CA . GLY A 1 221 ? 3.836 8.312 -1.895 1 95.88 221 GLY A CA 1
ATOM 1738 C C . GLY A 1 221 ? 2.793 7.695 -2.809 1 95.88 221 GLY A C 1
ATOM 1739 O O . GLY A 1 221 ? 2.262 8.375 -3.693 1 95.88 221 GLY A O 1
ATOM 1740 N N . GLN A 1 222 ? 2.5 6.426 -2.547 1 96.5 222 GLN A N 1
ATOM 1741 C CA . GLN A 1 222 ? 1.531 5.773 -3.424 1 96.5 222 GLN A CA 1
ATOM 1742 C C . GLN A 1 222 ? 0.132 6.348 -3.215 1 96.5 222 GLN A C 1
ATOM 1744 O O . GLN A 1 222 ? -0.584 6.617 -4.184 1 96.5 222 GLN A O 1
ATOM 1749 N N . LEU A 1 223 ? -0.257 6.504 -1.991 1 97 223 LEU A N 1
ATOM 1750 C CA . LEU A 1 223 ? -1.537 7.141 -1.702 1 97 223 LEU A CA 1
ATOM 1751 C C . LEU A 1 223 ? -1.542 8.586 -2.176 1 97 223 LEU A C 1
ATOM 1753 O O . LEU A 1 223 ? -2.557 9.078 -2.674 1 97 223 LEU A O 1
ATOM 1757 N N . THR A 1 224 ? -0.438 9.258 -2.014 1 98.12 224 THR A N 1
ATOM 1758 C CA . THR A 1 224 ? -0.312 10.641 -2.463 1 98.12 224 THR A CA 1
ATOM 1759 C C . THR A 1 224 ? -0.46 10.734 -3.979 1 98.12 224 THR A C 1
ATOM 1761 O O . THR A 1 224 ? -1.096 11.656 -4.488 1 98.12 224 THR A O 1
ATOM 1764 N N . LEU A 1 225 ? 0.112 9.781 -4.68 1 98.62 225 LEU A N 1
ATOM 1765 C CA . LEU A 1 225 ? -0.048 9.711 -6.129 1 98.62 225 LEU A CA 1
ATOM 1766 C C . LEU A 1 225 ? -1.521 9.594 -6.508 1 98.62 225 LEU A C 1
ATOM 1768 O O . LEU A 1 225 ? -1.991 10.289 -7.41 1 98.62 225 LEU A O 1
ATOM 1772 N N . ALA A 1 226 ? -2.221 8.734 -5.812 1 98.25 226 ALA A N 1
ATOM 1773 C CA . ALA A 1 226 ? -3.648 8.578 -6.078 1 98.25 226 ALA A CA 1
ATOM 1774 C C . ALA A 1 226 ? -4.395 9.891 -5.875 1 98.25 226 ALA A C 1
ATOM 1776 O O . ALA A 1 226 ? -5.289 10.227 -6.652 1 98.25 226 ALA A O 1
ATOM 1777 N N . ALA A 1 227 ? -4.023 10.617 -4.879 1 98.56 227 ALA A N 1
ATOM 1778 C CA . ALA A 1 227 ? -4.652 11.898 -4.578 1 98.56 227 ALA A CA 1
ATOM 1779 C C . ALA A 1 227 ? -4.387 12.914 -5.684 1 98.56 227 ALA A C 1
ATOM 1781 O O . ALA A 1 227 ? -5.293 13.633 -6.109 1 98.56 227 ALA A O 1
ATOM 1782 N N . ALA A 1 228 ? -3.146 13.008 -6.117 1 98.62 228 ALA A N 1
ATOM 1783 C CA . ALA A 1 228 ? -2.785 13.938 -7.188 1 98.62 228 ALA A CA 1
ATOM 1784 C C . ALA A 1 228 ? -3.527 13.602 -8.477 1 98.62 228 ALA A C 1
ATOM 1786 O O . ALA A 1 228 ? -4.055 14.492 -9.148 1 98.62 228 ALA A O 1
ATOM 1787 N N . ARG A 1 229 ? -3.584 12.336 -8.781 1 97.69 229 ARG A N 1
ATOM 1788 C CA . ARG A 1 229 ? -4.281 11.891 -9.984 1 97.69 229 ARG A CA 1
ATOM 1789 C C . ARG A 1 229 ? -5.762 12.242 -9.922 1 97.69 229 ARG A C 1
ATOM 1791 O O . ARG A 1 229 ? -6.371 12.57 -10.945 1 97.69 229 ARG A O 1
ATOM 1798 N N . ALA A 1 230 ? -6.285 12.188 -8.734 1 97.31 230 ALA A N 1
ATOM 1799 C CA . ALA A 1 230 ? -7.703 12.461 -8.531 1 97.31 230 ALA A CA 1
ATOM 1800 C C . ALA A 1 230 ? -7.977 13.969 -8.539 1 97.31 230 ALA A C 1
ATOM 1802 O O . ALA A 1 230 ? -9.125 14.391 -8.445 1 97.31 230 ALA A O 1
ATOM 1803 N N . GLY A 1 231 ? -6.922 14.742 -8.562 1 97.38 231 GLY A N 1
ATOM 1804 C CA . GLY A 1 231 ? -7.082 16.188 -8.625 1 97.38 231 GLY A CA 1
ATOM 1805 C C . GLY A 1 231 ? -7.332 16.812 -7.27 1 97.38 231 GLY A C 1
ATOM 1806 O O . GLY A 1 231 ? -7.875 17.922 -7.184 1 97.38 231 GLY A O 1
ATOM 1807 N N . LEU A 1 232 ? -6.961 16.141 -6.211 1 97.69 232 LEU A N 1
ATOM 1808 C CA . LEU A 1 232 ? -7.184 16.656 -4.863 1 97.69 232 LEU A CA 1
ATOM 1809 C C . LEU A 1 232 ? -6.215 17.797 -4.559 1 97.69 232 LEU A C 1
ATOM 1811 O O . LEU A 1 232 ? -6.457 18.594 -3.65 1 97.69 232 LEU A O 1
ATOM 1815 N N . GLY A 1 233 ? -5.09 17.828 -5.262 1 98 233 GLY A N 1
ATOM 1816 C CA . GLY A 1 233 ? -4.074 18.859 -5.051 1 98 233 GLY A CA 1
ATOM 1817 C C . GLY A 1 233 ? -2.781 18.562 -5.793 1 98 233 GLY A C 1
ATOM 1818 O O . GLY A 1 233 ? -2.645 17.531 -6.434 1 98 233 GLY A O 1
ATOM 1819 N N . ALA A 1 234 ? -1.876 19.547 -5.73 1 98.19 234 ALA A N 1
ATOM 1820 C CA . ALA A 1 234 ? -0.502 19.312 -6.168 1 98.19 234 ALA A CA 1
ATOM 1821 C C . ALA A 1 234 ? 0.26 18.453 -5.164 1 98.19 234 ALA A C 1
ATOM 1823 O O . ALA A 1 234 ? 0.044 18.562 -3.955 1 98.19 234 ALA A O 1
ATOM 1824 N N . ALA A 1 235 ? 1.106 17.625 -5.691 1 98.56 235 ALA A N 1
ATOM 1825 C CA . ALA A 1 235 ? 1.878 16.719 -4.859 1 98.56 235 ALA A CA 1
ATOM 1826 C C . ALA A 1 235 ? 3.369 16.812 -5.168 1 98.56 235 ALA A C 1
ATOM 1828 O O . ALA A 1 235 ? 3.756 17.25 -6.25 1 98.56 235 ALA A O 1
ATOM 1829 N N . LEU A 1 236 ? 4.184 16.516 -4.199 1 98.12 236 LEU A N 1
ATOM 1830 C CA . LEU A 1 236 ? 5.602 16.25 -4.41 1 98.12 236 LEU A CA 1
ATOM 1831 C C . LEU A 1 236 ? 5.863 14.75 -4.531 1 98.12 236 LEU A C 1
ATOM 1833 O O . LEU A 1 236 ? 5.656 14 -3.574 1 98.12 236 LEU A O 1
ATOM 1837 N N . LEU A 1 237 ? 6.258 14.352 -5.742 1 98.12 237 LEU A N 1
ATOM 1838 C CA . LEU A 1 237 ? 6.441 12.93 -6.004 1 98.12 237 LEU A CA 1
ATOM 1839 C C . LEU A 1 237 ? 7.758 12.672 -6.727 1 98.12 237 LEU A C 1
ATOM 1841 O O . LEU A 1 237 ? 8.375 13.602 -7.254 1 98.12 237 LEU A O 1
ATOM 1845 N N . ARG A 1 238 ? 8.211 11.445 -6.645 1 96.81 238 ARG A N 1
ATOM 1846 C CA . ARG A 1 238 ? 9.445 11 -7.273 1 96.81 238 ARG A CA 1
ATOM 1847 C C . ARG A 1 238 ? 9.234 10.695 -8.75 1 96.81 238 ARG A C 1
ATOM 1849 O O . ARG A 1 238 ? 8.672 9.656 -9.102 1 96.81 238 ARG A O 1
ATOM 1856 N N . ALA A 1 239 ? 9.836 11.508 -9.625 1 95.31 239 ALA A N 1
ATOM 1857 C CA . ALA A 1 239 ? 9.531 11.477 -11.055 1 95.31 239 ALA A CA 1
ATOM 1858 C C . ALA A 1 239 ? 9.812 10.109 -11.656 1 95.31 239 ALA A C 1
ATOM 1860 O O . ALA A 1 239 ? 9 9.57 -12.406 1 95.31 239 ALA A O 1
ATOM 1861 N N . PRO A 1 240 ? 10.93 9.414 -11.32 1 94.81 240 PRO A N 1
ATOM 1862 C CA . PRO A 1 240 ? 11.219 8.125 -11.953 1 94.81 240 PRO A CA 1
ATOM 1863 C C . PRO A 1 240 ? 10.18 7.051 -11.617 1 94.81 240 PRO A C 1
ATOM 1865 O O . PRO A 1 240 ? 10.086 6.043 -12.32 1 94.81 240 PRO A O 1
ATOM 1868 N N . LEU A 1 241 ? 9.406 7.289 -10.562 1 97.25 241 LEU A N 1
ATOM 1869 C CA . LEU A 1 241 ? 8.477 6.258 -10.109 1 97.25 241 LEU A CA 1
ATOM 1870 C C . LEU A 1 241 ? 7.059 6.562 -10.586 1 97.25 241 LEU A C 1
ATOM 1872 O O . LEU A 1 241 ? 6.137 5.777 -10.344 1 97.25 241 LEU A O 1
ATOM 1876 N N . ILE A 1 242 ? 6.898 7.695 -11.242 1 97.81 242 ILE A N 1
ATOM 1877 C CA . ILE A 1 242 ? 5.59 8.039 -11.781 1 97.81 242 ILE A CA 1
ATOM 1878 C C . ILE A 1 242 ? 5.711 8.336 -13.273 1 97.81 242 ILE A C 1
ATOM 1880 O O . ILE A 1 242 ? 5 9.195 -13.805 1 97.81 242 ILE A O 1
ATOM 1884 N N . GLU A 1 243 ? 6.605 7.699 -13.898 1 95.75 243 GLU A N 1
ATOM 1885 C CA . GLU A 1 243 ? 6.863 7.918 -15.32 1 95.75 243 GLU A CA 1
ATOM 1886 C C . GLU A 1 243 ? 5.625 7.621 -16.156 1 95.75 243 GLU A C 1
ATOM 1888 O O . GLU A 1 243 ? 5.328 8.344 -17.109 1 95.75 243 GLU A O 1
ATOM 1893 N N . ARG A 1 244 ? 4.93 6.613 -15.828 1 93.94 244 ARG A N 1
ATOM 1894 C CA . ARG A 1 244 ? 3.734 6.242 -16.578 1 93.94 244 ARG A CA 1
ATOM 1895 C C . ARG A 1 244 ? 2.713 7.375 -16.578 1 93.94 244 ARG A C 1
ATOM 1897 O O . ARG A 1 244 ? 2.17 7.73 -17.625 1 93.94 244 ARG A O 1
ATOM 1904 N N . GLU A 1 245 ? 2.486 7.914 -15.398 1 96.81 245 GLU A N 1
ATOM 1905 C CA . GLU A 1 245 ? 1.516 8.992 -15.242 1 96.81 245 GLU A CA 1
ATOM 1906 C C . GLU A 1 245 ? 1.973 10.258 -15.969 1 96.81 245 GLU A C 1
ATOM 1908 O O . GLU A 1 245 ? 1.152 10.992 -16.516 1 96.81 245 GLU A O 1
ATOM 1913 N N . LEU A 1 246 ? 3.268 10.492 -16.016 1 97.06 246 LEU A N 1
ATOM 1914 C CA . LEU A 1 246 ? 3.805 11.656 -16.703 1 97.06 246 LEU A CA 1
ATOM 1915 C C . LEU A 1 246 ? 3.756 11.469 -18.219 1 97.06 246 LEU A C 1
ATOM 1917 O O . LEU A 1 246 ? 3.377 12.383 -18.953 1 97.06 246 LEU A O 1
ATOM 1921 N N . MET A 1 247 ? 3.986 10.289 -18.641 1 95.5 247 MET A N 1
ATOM 1922 C CA . MET A 1 247 ? 4.055 9.992 -20.078 1 95.5 247 MET A CA 1
ATOM 1923 C C . MET A 1 247 ? 2.662 9.953 -20.688 1 95.5 247 MET A C 1
ATOM 1925 O O . MET A 1 247 ? 2.461 10.414 -21.812 1 95.5 247 MET A O 1
ATOM 1929 N N . ASN A 1 248 ? 1.723 9.445 -19.969 1 93.38 248 ASN A N 1
ATOM 1930 C CA . ASN A 1 248 ? 0.381 9.312 -20.531 1 93.38 248 ASN A CA 1
ATOM 1931 C C . ASN A 1 248 ? -0.46 10.562 -20.281 1 93.38 248 ASN A C 1
ATOM 1933 O O . ASN A 1 248 ? -1.633 10.609 -20.656 1 93.38 248 ASN A O 1
ATOM 1937 N N . GLY A 1 249 ? 0.135 11.531 -19.562 1 95.75 249 GLY A N 1
ATOM 1938 C CA . GLY A 1 249 ? -0.499 12.828 -19.406 1 95.75 249 GLY A CA 1
ATOM 1939 C C . GLY A 1 249 ? -1.453 12.891 -18.234 1 95.75 249 GLY A C 1
ATOM 1940 O O . GLY A 1 249 ? -2.197 13.859 -18.078 1 95.75 249 GLY A O 1
ATOM 1941 N N . GLU A 1 250 ? -1.481 11.898 -17.438 1 96.38 250 GLU A N 1
ATOM 1942 C CA . GLU A 1 250 ? -2.324 11.922 -16.234 1 96.38 250 GLU A CA 1
ATOM 1943 C C . GLU A 1 250 ? -1.812 12.938 -15.227 1 96.38 250 GLU A C 1
ATOM 1945 O O . GLU A 1 250 ? -2.584 13.469 -14.422 1 96.38 250 GLU A O 1
ATOM 1950 N N . LEU A 1 251 ? -0.478 13.125 -15.273 1 98.19 251 LEU A N 1
ATOM 1951 C CA . LEU A 1 251 ? 0.157 14.133 -14.438 1 98.19 251 LEU A CA 1
ATOM 1952 C C . LEU A 1 251 ? 1.082 15.023 -15.258 1 98.19 251 LEU A C 1
ATOM 1954 O O . LEU A 1 251 ? 1.6 14.594 -16.297 1 98.19 251 LEU A O 1
ATOM 1958 N N . VAL A 1 252 ? 1.288 16.234 -14.773 1 97.81 252 VAL A N 1
ATOM 1959 C CA . VAL A 1 252 ? 2.24 17.156 -15.359 1 97.81 252 VAL A CA 1
ATOM 1960 C C . VAL A 1 252 ? 3.156 17.719 -14.273 1 97.81 252 VAL A C 1
ATOM 1962 O O . VAL A 1 252 ? 2.723 17.938 -13.141 1 97.81 252 VAL A O 1
ATOM 1965 N N . THR A 1 253 ? 4.367 17.891 -14.641 1 96.94 253 THR A N 1
ATOM 1966 C CA . THR A 1 253 ? 5.316 18.516 -13.727 1 96.94 253 THR A CA 1
ATOM 1967 C C . THR A 1 253 ? 5.125 20.031 -13.703 1 96.94 253 THR A C 1
ATOM 1969 O O . THR A 1 253 ? 4.953 20.656 -14.758 1 96.94 253 THR A O 1
ATOM 1972 N N . LEU A 1 254 ? 5.172 20.609 -12.562 1 95.62 254 LEU A N 1
ATOM 1973 C CA . LEU A 1 254 ? 4.848 22.016 -12.406 1 95.62 254 LEU A CA 1
ATOM 1974 C C . LEU A 1 254 ? 6.109 22.859 -12.367 1 95.62 254 LEU A C 1
ATOM 1976 O O . LEU A 1 254 ? 6.066 24.062 -12.641 1 95.62 254 LEU A O 1
ATOM 1980 N N . ALA A 1 255 ? 7.156 22.312 -11.93 1 89.62 255 ALA A N 1
ATOM 1981 C CA . ALA A 1 255 ? 8.438 23 -11.852 1 89.62 255 ALA A CA 1
ATOM 1982 C C . ALA A 1 255 ? 9.602 22.031 -11.984 1 89.62 255 ALA A C 1
ATOM 1984 O O . ALA A 1 255 ? 9.461 20.844 -11.672 1 89.62 255 ALA A O 1
ATOM 1985 N N . ASP A 1 256 ? 10.703 22.516 -12.383 1 84.12 256 ASP A N 1
ATOM 1986 C CA . ASP A 1 256 ? 11.883 21.672 -12.555 1 84.12 256 ASP A CA 1
ATOM 1987 C C . ASP A 1 256 ? 12.68 21.562 -11.25 1 84.12 256 ASP A C 1
ATOM 1989 O O . ASP A 1 256 ? 13.555 20.703 -11.125 1 84.12 256 ASP A O 1
ATOM 1993 N N . ASN A 1 257 ? 12.336 22.359 -10.352 1 88.5 257 ASN A N 1
ATOM 1994 C CA . ASN A 1 257 ? 13.055 22.359 -9.086 1 88.5 257 ASN A CA 1
ATOM 1995 C C . ASN A 1 257 ? 12.734 21.125 -8.25 1 88.5 257 ASN A C 1
ATOM 1997 O O . ASN A 1 257 ? 11.633 21 -7.699 1 88.5 257 ASN A O 1
ATOM 2001 N N . ALA A 1 258 ? 13.742 20.281 -8.156 1 92.75 258 ALA A N 1
ATOM 2002 C CA . ALA A 1 258 ? 13.578 19.094 -7.328 1 92.75 258 ALA A CA 1
ATOM 2003 C C . ALA A 1 258 ? 14.062 19.344 -5.906 1 92.75 258 ALA A C 1
ATOM 2005 O O . ALA A 1 258 ? 14.945 20.188 -5.684 1 92.75 258 ALA A O 1
ATOM 2006 N N . LEU A 1 259 ? 13.375 18.734 -4.996 1 94.31 259 LEU A N 1
ATOM 2007 C CA . LEU A 1 259 ? 13.844 18.719 -3.615 1 94.31 259 LEU A CA 1
ATOM 2008 C C . LEU A 1 259 ? 14.484 17.375 -3.275 1 94.31 259 LEU A C 1
ATOM 2010 O O . LEU A 1 259 ? 13.852 16.328 -3.396 1 94.31 259 LEU A O 1
ATOM 2014 N N . ASP A 1 260 ? 15.68 17.422 -2.98 1 93.56 260 ASP A N 1
ATOM 2015 C CA . ASP A 1 260 ? 16.422 16.281 -2.463 1 93.56 260 ASP A CA 1
ATOM 2016 C C . ASP A 1 260 ? 16.688 16.422 -0.967 1 93.56 260 ASP A C 1
ATOM 2018 O O . ASP A 1 260 ? 17.484 17.281 -0.551 1 93.56 260 ASP A O 1
ATOM 2022 N N . ASP A 1 261 ? 16 15.617 -0.202 1 84 261 ASP A N 1
ATOM 2023 C CA . ASP A 1 261 ? 16.156 15.75 1.244 1 84 261 ASP A CA 1
ATOM 2024 C C . ASP A 1 261 ? 17.172 14.758 1.785 1 84 261 ASP A C 1
ATOM 2026 O O . ASP A 1 261 ? 17.234 14.508 2.99 1 84 261 ASP A O 1
ATOM 2030 N N . GLY A 1 262 ? 17.844 14.117 0.908 1 88.25 262 GLY A N 1
ATOM 2031 C CA . GLY A 1 262 ? 18.922 13.219 1.304 1 88.25 262 GLY A CA 1
ATOM 2032 C C . GLY A 1 262 ? 18.453 11.781 1.463 1 88.25 262 GLY A C 1
ATOM 2033 O O . GLY A 1 262 ? 19.266 10.891 1.746 1 88.25 262 GLY A O 1
ATOM 2034 N N . ARG A 1 263 ? 17.25 11.539 1.29 1 89.06 263 ARG A N 1
ATOM 2035 C CA . ARG A 1 263 ? 16.734 10.172 1.361 1 89.06 263 ARG A CA 1
ATOM 2036 C C . ARG A 1 263 ? 16.625 9.555 -0.03 1 89.06 263 ARG A C 1
ATOM 2038 O O . ARG A 1 263 ? 16.297 10.25 -0.997 1 89.06 263 ARG A O 1
ATOM 2045 N N . ASP A 1 264 ? 16.891 8.273 -0.065 1 93.19 264 ASP A N 1
ATOM 2046 C CA . ASP A 1 264 ? 16.922 7.539 -1.326 1 93.19 264 ASP A CA 1
ATOM 2047 C C . ASP A 1 264 ? 16.312 6.145 -1.164 1 93.19 264 ASP A C 1
ATOM 2049 O O . ASP A 1 264 ? 15.977 5.73 -0.051 1 93.19 264 ASP A O 1
ATOM 2053 N N . TYR A 1 265 ? 16.141 5.527 -2.256 1 93.56 265 TYR A N 1
ATOM 2054 C CA . TYR A 1 265 ? 15.727 4.129 -2.266 1 93.56 265 TYR A CA 1
ATOM 2055 C C . TYR A 1 265 ? 16.938 3.207 -2.271 1 93.56 265 TYR A C 1
ATOM 2057 O O . TYR A 1 265 ? 17.859 3.391 -3.072 1 93.56 265 TYR A O 1
ATOM 2065 N N . TYR A 1 266 ? 16.844 2.209 -1.416 1 92.56 266 TYR A N 1
ATOM 2066 C CA . TYR A 1 266 ? 17.969 1.302 -1.242 1 92.56 266 TYR A CA 1
ATOM 2067 C C . TYR A 1 266 ? 17.531 -0.15 -1.395 1 92.56 266 TYR A C 1
ATOM 2069 O O . TYR A 1 266 ? 16.453 -0.532 -0.93 1 92.56 266 TYR A O 1
ATOM 2077 N N . LEU A 1 267 ? 18.344 -0.881 -2.092 1 94.81 267 LEU A N 1
ATOM 2078 C CA . LEU A 1 267 ? 18.266 -2.336 -2.025 1 94.81 267 LEU A CA 1
ATOM 2079 C C . LEU A 1 267 ? 18.984 -2.859 -0.782 1 94.81 267 LEU A C 1
ATOM 2081 O O . LEU A 1 267 ? 20.188 -2.65 -0.618 1 94.81 267 LEU A O 1
ATOM 2085 N N . CYS A 1 268 ? 18.266 -3.518 0.092 1 90.62 268 CYS A N 1
ATOM 2086 C CA . CYS A 1 268 ? 18.812 -3.967 1.365 1 90.62 268 CYS A CA 1
ATOM 2087 C C . CYS A 1 268 ? 18.75 -5.484 1.479 1 90.62 268 CYS A C 1
ATOM 2089 O O . CYS A 1 268 ? 17.766 -6.105 1.075 1 90.62 268 CYS A O 1
ATOM 2091 N N . THR A 1 269 ? 19.766 -6.039 1.958 1 87.81 269 THR A N 1
ATOM 2092 C CA . THR A 1 269 ? 19.859 -7.453 2.305 1 87.81 269 THR A CA 1
ATOM 2093 C C . THR A 1 269 ? 20.422 -7.629 3.713 1 87.81 269 THR A C 1
ATOM 2095 O O . THR A 1 269 ? 21.125 -6.754 4.219 1 87.81 269 THR A O 1
ATOM 2098 N N . ARG A 1 270 ? 20.094 -8.703 4.293 1 80.62 270 ARG A N 1
ATOM 2099 C CA . ARG A 1 270 ? 20.641 -8.961 5.621 1 80.62 270 ARG A CA 1
ATOM 2100 C C . ARG A 1 270 ? 22.156 -9.117 5.574 1 80.62 270 ARG A C 1
ATOM 2102 O O . ARG A 1 270 ? 22.688 -9.766 4.668 1 80.62 270 ARG A O 1
ATOM 2109 N N . ALA A 1 271 ? 22.797 -8.586 6.574 1 80.25 271 ALA A N 1
ATOM 2110 C CA . ALA A 1 271 ? 24.266 -8.594 6.598 1 80.25 271 ALA A CA 1
ATOM 2111 C C . ALA A 1 271 ? 24.797 -9.945 7.055 1 80.25 271 ALA A C 1
ATOM 2113 O O . ALA A 1 271 ? 25.922 -10.336 6.703 1 80.25 271 ALA A O 1
ATOM 2114 N N . ASP A 1 272 ? 24.031 -10.617 7.812 1 69.44 272 ASP A N 1
ATOM 2115 C CA . ASP A 1 272 ? 24.516 -11.828 8.469 1 69.44 272 ASP A CA 1
ATOM 2116 C C . ASP A 1 272 ? 24.109 -13.078 7.688 1 69.44 272 ASP A C 1
ATOM 2118 O O . ASP A 1 272 ? 24.266 -14.203 8.18 1 69.44 272 ASP A O 1
ATOM 2122 N N . ALA A 1 273 ? 23.562 -12.898 6.547 1 68.62 273 ALA A N 1
ATOM 2123 C CA . ALA A 1 273 ? 23.109 -14.07 5.809 1 68.62 273 ALA A CA 1
ATOM 2124 C C . ALA A 1 273 ? 23.453 -13.961 4.328 1 68.62 273 ALA A C 1
ATOM 2126 O O . ALA A 1 273 ? 23.422 -12.875 3.754 1 68.62 273 ALA A O 1
ATOM 2127 N N . ASP A 1 274 ? 23.781 -15.156 3.816 1 78.12 274 ASP A N 1
ATOM 2128 C CA . ASP A 1 274 ? 23.953 -15.203 2.367 1 78.12 274 ASP A CA 1
ATOM 2129 C C . ASP A 1 274 ? 22.594 -15.203 1.657 1 78.12 274 ASP A C 1
ATOM 2131 O O . ASP A 1 274 ? 21.625 -15.766 2.168 1 78.12 274 ASP A O 1
ATOM 2135 N N . LEU A 1 275 ? 22.656 -14.594 0.507 1 83.44 275 LEU A N 1
ATOM 2136 C CA . LEU A 1 275 ? 21.453 -14.586 -0.315 1 83.44 275 LEU A CA 1
ATOM 2137 C C . LEU A 1 275 ? 21.297 -15.906 -1.063 1 83.44 275 LEU A C 1
ATOM 2139 O O . LEU A 1 275 ? 22.25 -16.391 -1.673 1 83.44 275 LEU A O 1
ATOM 2143 N N . PRO A 1 276 ? 20.094 -16.453 -0.963 1 80.56 276 PRO A N 1
ATOM 2144 C CA . PRO A 1 276 ? 19.875 -17.594 -1.861 1 80.56 276 PRO A CA 1
ATOM 2145 C C . PRO A 1 276 ? 20.078 -17.234 -3.332 1 80.56 276 PRO A C 1
ATOM 2147 O O . PRO A 1 276 ? 19.969 -16.062 -3.701 1 80.56 276 PRO A O 1
ATOM 2150 N N . ASP A 1 277 ? 20.344 -18.188 -4.168 1 85.19 277 ASP A N 1
ATOM 2151 C CA . ASP A 1 277 ? 20.703 -17.969 -5.57 1 85.19 277 ASP A CA 1
ATOM 2152 C C . ASP A 1 277 ? 19.641 -17.125 -6.273 1 85.19 277 ASP A C 1
ATOM 2154 O O . ASP A 1 277 ? 19.969 -16.109 -6.883 1 85.19 277 ASP A O 1
ATOM 2158 N N . GLY A 1 278 ? 18.359 -17.516 -6.207 1 90.56 278 GLY A N 1
ATOM 2159 C CA . GLY A 1 278 ? 17.297 -16.766 -6.844 1 90.56 278 GLY A CA 1
ATOM 2160 C C . GLY A 1 278 ? 17.266 -15.305 -6.414 1 90.56 278 GLY A C 1
ATOM 2161 O O . GLY A 1 278 ? 17.094 -14.406 -7.246 1 90.56 278 GLY A O 1
ATOM 2162 N N . ALA A 1 279 ? 17.469 -15.062 -5.172 1 91.56 279 ALA A N 1
ATOM 2163 C CA . ALA A 1 279 ? 17.469 -13.703 -4.637 1 91.56 279 ALA A CA 1
ATOM 2164 C C . ALA A 1 279 ? 18.672 -12.914 -5.148 1 91.56 279 ALA A C 1
ATOM 2166 O O . ALA A 1 279 ? 18.562 -11.719 -5.418 1 91.56 279 ALA A O 1
ATOM 2167 N N . GLN A 1 280 ? 19.781 -13.609 -5.234 1 94.19 280 GLN A N 1
ATOM 2168 C CA . GLN A 1 280 ? 20.969 -12.961 -5.777 1 94.19 280 GLN A CA 1
ATOM 2169 C C . GLN A 1 280 ? 20.75 -12.531 -7.227 1 94.19 280 GLN A C 1
ATOM 2171 O O . GLN A 1 280 ? 21.109 -11.422 -7.617 1 94.19 280 GLN A O 1
ATOM 2176 N N . ARG A 1 281 ? 20.156 -13.383 -7.969 1 96.12 281 ARG A N 1
ATOM 2177 C CA . ARG A 1 281 ? 19.875 -13.062 -9.367 1 96.12 281 ARG A CA 1
ATOM 2178 C C . ARG A 1 281 ? 18.938 -11.867 -9.469 1 96.12 281 ARG A C 1
ATOM 2180 O O . ARG A 1 281 ? 19.109 -11.008 -10.336 1 96.12 281 ARG A O 1
ATOM 2187 N N . LEU A 1 282 ? 17.969 -11.836 -8.617 1 97 282 LEU A N 1
ATOM 2188 C CA . LEU A 1 282 ? 17.031 -10.719 -8.617 1 97 282 LEU A CA 1
ATOM 2189 C C . LEU A 1 282 ? 17.734 -9.422 -8.234 1 97 282 LEU A C 1
ATOM 2191 O O . LEU A 1 282 ? 17.5 -8.375 -8.844 1 97 282 LEU A O 1
ATOM 2195 N N . ALA A 1 283 ? 18.562 -9.5 -7.242 1 96.38 283 ALA A N 1
ATOM 2196 C CA . ALA A 1 283 ? 19.328 -8.328 -6.832 1 96.38 283 ALA A CA 1
ATOM 2197 C C . ALA A 1 283 ? 20.188 -7.805 -7.984 1 96.38 283 ALA A C 1
ATOM 2199 O O . ALA A 1 283 ? 20.234 -6.598 -8.234 1 96.38 283 ALA A O 1
ATOM 2200 N N . ASP A 1 284 ? 20.859 -8.711 -8.656 1 96.56 284 ASP A N 1
ATOM 2201 C CA . ASP A 1 284 ? 21.703 -8.344 -9.789 1 96.56 284 ASP A CA 1
ATOM 2202 C C . ASP A 1 284 ? 20.891 -7.703 -10.898 1 96.56 284 ASP A C 1
ATOM 2204 O O . ASP A 1 284 ? 21.297 -6.703 -11.492 1 96.56 284 ASP A O 1
ATOM 2208 N N . TRP A 1 285 ? 19.781 -8.25 -11.164 1 97.06 285 TRP A N 1
ATOM 2209 C CA . TRP A 1 285 ? 18.891 -7.715 -12.188 1 97.06 285 TRP A CA 1
ATOM 2210 C C . TRP A 1 285 ? 18.422 -6.305 -11.828 1 97.06 285 TRP A C 1
ATOM 2212 O O . TRP A 1 285 ? 18.391 -5.422 -12.695 1 97.06 285 TRP A O 1
ATOM 2222 N N . LEU A 1 286 ? 18.094 -6.082 -10.594 1 96.75 286 LEU A N 1
ATOM 2223 C CA . LEU A 1 286 ? 17.672 -4.766 -10.117 1 96.75 286 LEU A CA 1
ATOM 2224 C C . LEU A 1 286 ? 18.781 -3.74 -10.32 1 96.75 286 LEU A C 1
ATOM 2226 O O . LEU A 1 286 ? 18.531 -2.637 -10.812 1 96.75 286 LEU A O 1
ATOM 2230 N N . ARG A 1 287 ? 19.953 -4.152 -9.992 1 94.69 287 ARG A N 1
ATOM 2231 C CA . ARG A 1 287 ? 21.094 -3.271 -10.141 1 94.69 287 ARG A CA 1
ATOM 2232 C C . ARG A 1 287 ? 21.312 -2.885 -11.602 1 94.69 287 ARG A C 1
ATOM 2234 O O . ARG A 1 287 ? 21.516 -1.712 -11.914 1 94.69 287 ARG A O 1
ATOM 2241 N N . GLN A 1 288 ? 21.219 -3.832 -12.422 1 93.56 288 GLN A N 1
ATOM 2242 C CA . GLN A 1 288 ? 21.438 -3.613 -13.852 1 93.56 288 GLN A CA 1
ATOM 2243 C C . GLN A 1 288 ? 20.344 -2.752 -14.453 1 93.56 288 GLN A C 1
ATOM 2245 O O . GLN A 1 288 ? 20.609 -1.881 -15.281 1 93.56 288 GLN A O 1
ATOM 2250 N N . SER A 1 289 ? 19.141 -3.023 -14.031 1 93.12 289 SER A N 1
ATOM 2251 C CA . SER A 1 289 ? 18 -2.32 -14.586 1 93.12 289 SER A CA 1
ATOM 2252 C C . SER A 1 289 ? 17.969 -0.861 -14.148 1 93.12 289 SER A C 1
ATOM 2254 O O . SER A 1 289 ? 17.531 0.013 -14.891 1 93.12 289 SER A O 1
ATOM 2256 N N . MET A 1 290 ? 18.375 -0.56 -12.961 1 87.75 290 MET A N 1
ATOM 2257 C CA . MET A 1 290 ? 18.344 0.8 -12.43 1 87.75 290 MET A CA 1
ATOM 2258 C C . MET A 1 290 ? 19.609 1.557 -12.812 1 87.75 290 MET A C 1
ATOM 2260 O O . MET A 1 290 ? 19.594 2.785 -12.906 1 87.75 290 MET A O 1
ATOM 2264 N N . GLY A 1 291 ? 20.828 0.969 -12.742 1 70.38 291 GLY A N 1
ATOM 2265 C CA . GLY A 1 291 ? 22.062 1.583 -13.211 1 70.38 291 GLY A CA 1
ATOM 2266 C C . GLY A 1 291 ? 22 2.016 -14.664 1 70.38 291 GLY A C 1
ATOM 2267 O O . GLY A 1 291 ? 22.609 3.01 -15.055 1 70.38 291 GLY A O 1
ATOM 2268 N N . LYS A 1 292 ? 21.438 1.28 -15.523 1 58.12 292 LYS A N 1
ATOM 2269 C CA . LYS A 1 292 ? 21.281 1.652 -16.922 1 58.12 292 LYS A CA 1
ATOM 2270 C C . LYS A 1 292 ? 20.438 2.926 -17.062 1 58.12 292 LYS A C 1
ATOM 2272 O O . LYS A 1 292 ? 20.594 3.674 -18.031 1 58.12 292 LYS A O 1
ATOM 2277 N N . ARG A 1 293 ? 19.609 3.273 -16.281 1 52.25 293 ARG A N 1
ATOM 2278 C CA . ARG A 1 293 ? 18.797 4.477 -16.422 1 52.25 293 ARG A CA 1
ATOM 2279 C C . ARG A 1 293 ? 19.562 5.711 -15.945 1 52.25 293 ARG A C 1
ATOM 2281 O O . ARG A 1 293 ? 19.203 6.84 -16.281 1 52.25 293 ARG A O 1
ATOM 2288 N N . GLY A 1 294 ? 20.344 5.734 -14.938 1 41.28 294 GLY A N 1
ATOM 2289 C CA . GLY A 1 294 ? 21.156 6.895 -14.609 1 41.28 294 GLY A CA 1
ATOM 2290 C C . GLY A 1 294 ? 22.062 7.332 -15.742 1 41.28 294 GLY A C 1
ATOM 2291 O O . GLY A 1 294 ? 22.703 8.391 -15.664 1 41.28 294 GLY A O 1
ATOM 2292 N N . ALA A 1 295 ? 22.656 6.531 -16.578 1 36.69 295 ALA A N 1
ATOM 2293 C CA . ALA A 1 295 ? 23.562 6.941 -17.641 1 36.69 295 ALA A CA 1
ATOM 2294 C C . ALA A 1 295 ? 22.797 7.539 -18.828 1 36.69 295 ALA A C 1
ATOM 2296 O O . ALA A 1 295 ? 23.406 8.008 -19.797 1 36.69 295 ALA A O 1
ATOM 2297 N N . GLY A 1 296 ? 21.609 7.301 -19.062 1 30 296 GLY A N 1
ATOM 2298 C CA . GLY A 1 296 ? 21.031 8.039 -20.172 1 30 296 GLY A CA 1
ATOM 2299 C C . GLY A 1 296 ? 20.469 9.391 -19.766 1 30 296 GLY A C 1
ATOM 2300 O O . GLY A 1 296 ? 20.156 9.609 -18.594 1 30 296 GLY A O 1
ATOM 2301 N N . MET B 1 1 ? 4.504 -5.277 34.75 1 25.25 1 MET B N 1
ATOM 2302 C CA . MET B 1 1 ? 4.844 -3.912 34.375 1 25.25 1 MET B CA 1
ATOM 2303 C C . MET B 1 1 ? 4.559 -3.672 32.875 1 25.25 1 MET B C 1
ATOM 2305 O O . MET B 1 1 ? 4.898 -4.5 32.031 1 25.25 1 MET B O 1
ATOM 2309 N N . ALA B 1 2 ? 3.619 -2.955 32.5 1 32.44 2 ALA B N 1
ATOM 2310 C CA . ALA B 1 2 ? 2.914 -2.814 31.219 1 32.44 2 ALA B CA 1
ATOM 2311 C C . ALA B 1 2 ? 3.879 -2.449 30.094 1 32.44 2 ALA B C 1
ATOM 2313 O O . ALA B 1 2 ? 4.801 -1.655 30.281 1 32.44 2 ALA B O 1
ATOM 2314 N N . ASN B 1 3 ? 4.391 -3.318 29.156 1 37.19 3 ASN B N 1
ATOM 2315 C CA . ASN B 1 3 ? 5.289 -3.4 28 1 37.19 3 ASN B CA 1
ATOM 2316 C C . ASN B 1 3 ? 5.07 -2.24 27.047 1 37.19 3 ASN B C 1
ATOM 2318 O O . ASN B 1 3 ? 5.488 -2.307 25.875 1 37.19 3 ASN B O 1
ATOM 2322 N N . ASP B 1 4 ? 4.336 -1.384 27.391 1 47.12 4 ASP B N 1
ATOM 2323 C CA . ASP B 1 4 ? 4.098 -0.155 26.641 1 47.12 4 ASP B CA 1
ATOM 2324 C C . ASP B 1 4 ? 5.207 0.866 26.906 1 47.12 4 ASP B C 1
ATOM 2326 O O . ASP B 1 4 ? 5.621 1.062 28.047 1 47.12 4 ASP B O 1
ATOM 2330 N N . PRO B 1 5 ? 5.859 1.26 25.875 1 53.56 5 PRO B N 1
ATOM 2331 C CA . PRO B 1 5 ? 6.832 2.324 26.125 1 53.56 5 PRO B CA 1
ATOM 2332 C C . PRO B 1 5 ? 6.246 3.486 26.922 1 53.56 5 PRO B C 1
ATOM 2334 O O . PRO B 1 5 ? 5.039 3.73 26.859 1 53.56 5 PRO B O 1
ATOM 2337 N N . PRO B 1 6 ? 7.027 3.965 27.859 1 56.09 6 PRO B N 1
ATOM 2338 C CA . PRO B 1 6 ? 6.531 5.16 28.547 1 56.09 6 PRO B CA 1
ATOM 2339 C C . PRO B 1 6 ? 6.043 6.234 27.578 1 56.09 6 PRO B C 1
ATOM 2341 O O . PRO B 1 6 ? 6.832 6.785 26.797 1 56.09 6 PRO B O 1
ATOM 2344 N N . LEU B 1 7 ? 4.832 6.43 27.5 1 58.97 7 LEU B N 1
ATOM 2345 C CA . LEU B 1 7 ? 4.18 7.301 26.531 1 58.97 7 LEU B CA 1
ATOM 2346 C C . LEU B 1 7 ? 4.809 8.695 26.531 1 58.97 7 LEU B C 1
ATOM 2348 O O . LEU B 1 7 ? 4.941 9.328 25.484 1 58.97 7 LEU B O 1
ATOM 2352 N N . ARG B 1 8 ? 5.133 9.117 27.766 1 65.19 8 ARG B N 1
ATOM 2353 C CA . ARG B 1 8 ? 5.77 10.43 27.859 1 65.19 8 ARG B CA 1
ATOM 2354 C C . ARG B 1 8 ? 7.102 10.445 27.125 1 65.19 8 ARG B C 1
ATOM 2356 O O . ARG B 1 8 ? 7.41 11.406 26.406 1 65.19 8 ARG B O 1
ATOM 2363 N N . ALA B 1 9 ? 7.789 9.344 27.297 1 76.44 9 ALA B N 1
ATOM 2364 C CA . ALA B 1 9 ? 9.086 9.258 26.625 1 76.44 9 ALA B CA 1
ATOM 2365 C C . ALA B 1 9 ? 8.914 9.18 25.109 1 76.44 9 ALA B C 1
ATOM 2367 O O . ALA B 1 9 ? 9.672 9.797 24.359 1 76.44 9 ALA B O 1
ATOM 2368 N N . VAL B 1 10 ? 7.871 8.516 24.734 1 72.88 10 VAL B N 1
ATOM 2369 C CA . VAL B 1 10 ? 7.598 8.391 23.312 1 72.88 10 VAL B CA 1
ATOM 2370 C C . VAL B 1 10 ? 7.172 9.742 22.734 1 72.88 10 VAL B C 1
ATOM 2372 O O . VAL B 1 10 ? 7.617 10.133 21.656 1 72.88 10 VAL B O 1
ATOM 2375 N N . ARG B 1 11 ? 6.406 10.422 23.5 1 70.62 11 ARG B N 1
ATOM 2376 C CA . ARG B 1 11 ? 5.961 11.742 23.094 1 70.62 11 ARG B CA 1
ATOM 2377 C C . ARG B 1 11 ? 7.137 12.711 22.984 1 70.62 11 ARG B C 1
ATOM 2379 O O . ARG B 1 11 ? 7.227 13.484 22.016 1 70.62 11 ARG B O 1
ATOM 2386 N N . VAL B 1 12 ? 8.008 12.656 23.938 1 78.06 12 VAL B N 1
ATOM 2387 C CA . VAL B 1 12 ? 9.172 13.531 23.953 1 78.06 12 VAL B CA 1
ATOM 2388 C C . VAL B 1 12 ? 10.086 13.211 22.781 1 78.06 12 VAL B C 1
ATOM 2390 O O . VAL B 1 12 ? 10.57 14.117 22.094 1 78.06 12 VAL B O 1
ATOM 2393 N N . PHE B 1 13 ? 10.125 11.953 22.547 1 82.75 13 PHE B N 1
ATOM 2394 C CA . PHE B 1 13 ? 10.945 11.531 21.422 1 82.75 13 PHE B CA 1
ATOM 2395 C C . PHE B 1 13 ? 10.352 12.023 20.094 1 82.75 13 PHE B C 1
ATOM 2397 O O . PHE B 1 13 ? 11.07 12.539 19.25 1 82.75 13 PHE B O 1
ATOM 2404 N N . GLU B 1 14 ? 9.156 11.789 20.062 1 75.62 14 GLU B N 1
ATOM 2405 C CA . GLU B 1 14 ? 8.492 12.234 18.844 1 75.62 14 GLU B CA 1
ATOM 2406 C C . GLU B 1 14 ? 8.68 13.727 18.625 1 75.62 14 GLU B C 1
ATOM 2408 O O . GLU B 1 14 ? 8.969 14.164 17.5 1 75.62 14 GLU B O 1
ATOM 2413 N N . ALA B 1 15 ? 8.477 14.586 19.641 1 74.44 15 ALA B N 1
ATOM 2414 C CA . ALA B 1 15 ? 8.656 16.031 19.562 1 74.44 15 ALA B CA 1
ATOM 2415 C C . ALA B 1 15 ? 10.094 16.391 19.172 1 74.44 15 ALA B C 1
ATOM 2417 O O . ALA B 1 15 ? 10.312 17.203 18.281 1 74.44 15 ALA B O 1
ATOM 2418 N N . PHE B 1 16 ? 10.992 15.68 19.766 1 82.44 16 PHE B N 1
ATOM 2419 C CA . PHE B 1 16 ? 12.406 15.914 19.5 1 82.44 16 PHE B CA 1
ATOM 2420 C C . PHE B 1 16 ? 12.742 15.594 18.047 1 82.44 16 PHE B C 1
ATOM 2422 O O . PHE B 1 16 ? 13.398 16.391 17.359 1 82.44 16 PHE B O 1
ATOM 2429 N N . ALA B 1 17 ? 12.234 14.516 17.672 1 78.12 17 ALA B N 1
ATOM 2430 C CA . ALA B 1 17 ? 12.523 14.07 16.312 1 78.12 17 ALA B CA 1
ATOM 2431 C C . ALA B 1 17 ? 11.898 15.008 15.289 1 78.12 17 ALA B C 1
ATOM 2433 O O . ALA B 1 17 ? 12.492 15.266 14.234 1 78.12 17 ALA B O 1
ATOM 2434 N N . ARG B 1 18 ? 10.805 15.5 15.594 1 70.31 18 ARG B N 1
ATOM 2435 C CA . ARG B 1 18 ? 10.031 16.359 14.695 1 70.31 18 ARG B CA 1
ATOM 2436 C C . ARG B 1 18 ? 10.641 17.75 14.609 1 70.31 18 ARG B C 1
ATOM 2438 O O . ARG B 1 18 ? 10.812 18.297 13.516 1 70.31 18 ARG B O 1
ATOM 2445 N N . VAL B 1 19 ? 11.047 18.359 15.711 1 68.62 19 VAL B N 1
ATOM 2446 C CA . VAL B 1 19 ? 11.461 19.766 15.75 1 68.62 19 VAL B CA 1
ATOM 2447 C C . VAL B 1 19 ? 12.977 19.859 15.617 1 68.62 19 VAL B C 1
ATOM 2449 O O . VAL B 1 19 ? 13.516 20.922 15.305 1 68.62 19 VAL B O 1
ATOM 2452 N N . GLY B 1 20 ? 13.664 18.688 15.836 1 70.62 20 GLY B N 1
ATOM 2453 C CA . GLY B 1 20 ? 15.062 18.547 15.445 1 70.62 20 GLY B CA 1
ATOM 2454 C C . GLY B 1 20 ? 16.031 19.031 16.516 1 70.62 20 GLY B C 1
ATOM 2455 O O . GLY B 1 20 ? 17.234 19.016 16.312 1 70.62 20 GLY B O 1
ATOM 2456 N N . SER B 1 21 ? 15.555 19.609 17.625 1 78.06 21 SER B N 1
ATOM 2457 C CA . SER B 1 21 ? 16.469 20.031 18.688 1 78.06 21 SER B CA 1
ATOM 2458 C C . SER B 1 21 ? 15.844 19.828 20.062 1 78.06 21 SER B C 1
ATOM 2460 O O . SER B 1 21 ? 14.617 19.875 20.203 1 78.06 21 SER B O 1
ATOM 2462 N N . VAL B 1 22 ? 16.719 19.625 21.094 1 86.19 22 VAL B N 1
ATOM 2463 C CA . VAL B 1 22 ? 16.281 19.438 22.469 1 86.19 22 VAL B CA 1
ATOM 2464 C C . VAL B 1 22 ? 15.586 20.688 22.984 1 86.19 22 VAL B C 1
ATOM 2466 O O . VAL B 1 22 ? 14.523 20.609 23.609 1 86.19 22 VAL B O 1
ATOM 2469 N N . ALA B 1 23 ? 16.203 21.859 22.625 1 85.19 23 ALA B N 1
ATOM 2470 C CA . ALA B 1 23 ? 15.625 23.125 23.078 1 85.19 23 ALA B CA 1
ATOM 2471 C C . ALA B 1 23 ? 14.234 23.328 22.484 1 85.19 23 ALA B C 1
ATOM 2473 O O . ALA B 1 23 ? 13.305 23.719 23.188 1 85.19 23 ALA B O 1
ATOM 2474 N N . ALA B 1 24 ? 14.086 23.078 21.281 1 80.06 24 ALA B N 1
ATOM 2475 C CA . ALA B 1 24 ? 12.812 23.266 20.594 1 80.06 24 ALA B CA 1
ATOM 2476 C C . ALA B 1 24 ? 11.766 22.281 21.109 1 80.06 24 ALA B C 1
ATOM 2478 O O . ALA B 1 24 ? 10.594 22.641 21.281 1 80.06 24 ALA B O 1
ATOM 2479 N N . ALA B 1 25 ? 12.172 21.094 21.375 1 82.94 25 ALA B N 1
ATOM 2480 C CA . ALA B 1 25 ? 11.258 20.094 21.922 1 82.94 25 ALA B CA 1
ATOM 2481 C C . ALA B 1 25 ? 10.805 20.484 23.328 1 82.94 25 ALA B C 1
ATOM 2483 O O . ALA B 1 25 ? 9.633 20.328 23.672 1 82.94 25 ALA B O 1
ATOM 2484 N N . ALA B 1 26 ? 11.719 20.938 24.094 1 85.44 26 ALA B N 1
ATOM 2485 C CA . ALA B 1 26 ? 11.414 21.391 25.453 1 85.44 26 ALA B CA 1
ATOM 2486 C C . ALA B 1 26 ? 10.383 22.531 25.422 1 85.44 26 ALA B C 1
ATOM 2488 O O . ALA B 1 26 ? 9.422 22.516 26.188 1 85.44 26 ALA B O 1
ATOM 2489 N N . THR B 1 27 ? 10.625 23.406 24.547 1 78.12 27 THR B N 1
ATOM 2490 C CA . THR B 1 27 ? 9.711 24.531 24.391 1 78.12 27 THR B CA 1
ATOM 2491 C C . THR B 1 27 ? 8.328 24.062 23.969 1 78.12 27 THR B C 1
ATOM 2493 O O . THR B 1 27 ? 7.32 24.469 24.531 1 78.12 27 THR B O 1
ATOM 2496 N N . GLU B 1 28 ? 8.344 23.109 23.062 1 73.62 28 GLU B N 1
ATOM 2497 C CA . GLU B 1 28 ? 7.07 22.609 22.547 1 73.62 28 GLU B CA 1
ATOM 2498 C C . GLU B 1 28 ? 6.289 21.875 23.625 1 73.62 28 GLU B C 1
ATOM 2500 O O . GLU B 1 28 ? 5.066 22 23.719 1 73.62 28 GLU B O 1
ATOM 2505 N N . LEU B 1 29 ? 6.934 21.172 24.422 1 73.5 29 LEU B N 1
ATOM 2506 C CA . LEU B 1 29 ? 6.289 20.281 25.391 1 73.5 29 LEU B CA 1
ATOM 2507 C C . LEU B 1 29 ? 6.188 20.953 26.75 1 73.5 29 LEU B C 1
ATOM 2509 O O . LEU B 1 29 ? 5.613 20.375 27.688 1 73.5 29 LEU B O 1
ATOM 2513 N N . ASP B 1 30 ? 6.664 22.172 26.812 1 78.12 30 ASP B N 1
ATOM 2514 C CA . ASP B 1 30 ? 6.656 22.938 28.047 1 78.12 30 ASP B CA 1
ATOM 2515 C C . ASP B 1 30 ? 7.324 22.156 29.188 1 78.12 30 ASP B C 1
ATOM 2517 O O . ASP B 1 30 ? 6.738 22 30.266 1 78.12 30 ASP B O 1
ATOM 2521 N N . ILE B 1 31 ? 8.508 21.656 28.891 1 82.31 31 ILE B N 1
ATOM 2522 C CA . ILE B 1 31 ? 9.359 20.984 29.859 1 82.31 31 ILE B CA 1
ATOM 2523 C C . ILE B 1 31 ? 10.797 21.469 29.719 1 82.31 31 ILE B C 1
ATOM 2525 O O . ILE B 1 31 ? 11.109 22.25 28.828 1 82.31 31 ILE B O 1
ATOM 2529 N N . THR B 1 32 ? 11.625 21.141 30.625 1 84.06 32 THR B N 1
ATOM 2530 C CA . THR B 1 32 ? 13.008 21.578 30.594 1 84.06 32 THR B CA 1
ATOM 2531 C C . THR B 1 32 ? 13.828 20.734 29.625 1 84.06 32 THR B C 1
ATOM 2533 O O . THR B 1 32 ? 13.5 19.562 29.375 1 84.06 32 THR B O 1
ATOM 2536 N N . PRO B 1 33 ? 14.812 21.375 29.078 1 89.19 33 PRO B N 1
ATOM 2537 C CA . PRO B 1 33 ? 15.719 20.594 28.234 1 89.19 33 PRO B CA 1
ATOM 2538 C C . PRO B 1 33 ? 16.25 19.344 28.938 1 89.19 33 PRO B C 1
ATOM 2540 O O . PRO B 1 33 ? 16.422 18.297 28.312 1 89.19 33 PRO B O 1
ATOM 2543 N N . SER B 1 34 ? 16.547 19.5 30.188 1 89.12 34 SER B N 1
ATOM 2544 C CA . SER B 1 34 ? 17.016 18.375 30.969 1 89.12 34 SER B CA 1
ATOM 2545 C C . SER B 1 34 ? 15.984 17.25 31 1 89.12 34 SER B C 1
ATOM 2547 O O . SER B 1 34 ? 16.328 16.078 30.938 1 89.12 34 SER B O 1
ATOM 2549 N N . ALA B 1 35 ? 14.758 17.578 31.125 1 83.62 35 ALA B N 1
ATOM 2550 C CA . ALA B 1 35 ? 13.664 16.609 31.109 1 83.62 35 ALA B CA 1
ATOM 2551 C C . ALA B 1 35 ? 13.562 15.922 29.75 1 83.62 35 ALA B C 1
ATOM 2553 O O . ALA B 1 35 ? 13.297 14.719 29.688 1 83.62 35 ALA B O 1
ATOM 2554 N N . VAL B 1 36 ? 13.695 16.734 28.688 1 89.31 36 VAL B N 1
ATOM 2555 C CA . VAL B 1 36 ? 13.711 16.156 27.344 1 89.31 36 VAL B CA 1
ATOM 2556 C C . VAL B 1 36 ? 14.812 15.102 27.25 1 89.31 36 VAL B C 1
ATOM 2558 O O . VAL B 1 36 ? 14.57 13.969 26.812 1 89.31 36 VAL B O 1
ATOM 2561 N N . SER B 1 37 ? 16 15.477 27.656 1 88.75 37 SER B N 1
ATOM 2562 C CA . SER B 1 37 ? 17.156 14.578 27.578 1 88.75 37 SER B CA 1
ATOM 2563 C C . SER B 1 37 ? 16.922 13.305 28.391 1 88.75 37 SER B C 1
ATOM 2565 O O . SER B 1 37 ? 17.234 12.203 27.938 1 88.75 37 SER B O 1
ATOM 2567 N N . HIS B 1 38 ? 16.375 13.469 29.516 1 86 38 HIS B N 1
ATOM 2568 C CA . HIS B 1 38 ? 16.078 12.336 30.391 1 86 38 HIS B CA 1
ATOM 2569 C C . HIS B 1 38 ? 15.07 11.398 29.734 1 86 38 HIS B C 1
ATOM 2571 O O . HIS B 1 38 ? 15.234 10.18 29.781 1 86 38 HIS B O 1
ATOM 2577 N N . GLN B 1 39 ? 14.016 11.938 29.219 1 83.5 39 GLN B N 1
ATOM 2578 C CA . GLN B 1 39 ? 12.969 11.148 28.578 1 83.5 39 GLN B CA 1
ATOM 2579 C C . GLN B 1 39 ? 13.516 10.391 27.359 1 83.5 39 GLN B C 1
ATOM 2581 O O . GLN B 1 39 ? 13.117 9.258 27.109 1 83.5 39 GLN B O 1
ATOM 2586 N N . LEU B 1 40 ? 14.344 11.07 26.594 1 87.31 40 LEU B N 1
ATOM 2587 C CA . LEU B 1 40 ? 14.984 10.414 25.453 1 87.31 40 LEU B CA 1
ATOM 2588 C C . LEU B 1 40 ? 15.805 9.211 25.922 1 87.31 40 LEU B C 1
ATOM 2590 O O . LEU B 1 40 ? 15.742 8.141 25.312 1 87.31 40 LEU B O 1
ATOM 2594 N N . GLN B 1 41 ? 16.516 9.383 26.984 1 86.06 41 GLN B N 1
ATOM 2595 C CA . GLN B 1 41 ? 17.297 8.297 27.562 1 86.06 41 GLN B CA 1
ATOM 2596 C C . GLN B 1 41 ? 16.406 7.164 28.047 1 86.06 41 GLN B C 1
ATOM 2598 O O . GLN B 1 41 ? 16.734 5.988 27.875 1 86.06 41 GLN B O 1
ATOM 2603 N N . LEU B 1 42 ? 15.359 7.566 28.672 1 79.75 42 LEU B N 1
ATOM 2604 C CA . LEU B 1 42 ? 14.406 6.582 29.172 1 79.75 42 LEU B CA 1
ATOM 2605 C C . LEU B 1 42 ? 13.867 5.734 28.016 1 79.75 42 LEU B C 1
ATOM 2607 O O . LEU B 1 42 ? 13.75 4.512 28.141 1 79.75 42 LEU B O 1
ATOM 2611 N N . LEU B 1 43 ? 13.461 6.395 27 1 78.69 43 LEU B N 1
ATOM 2612 C CA . LEU B 1 43 ? 12.945 5.664 25.844 1 78.69 43 LEU B CA 1
ATOM 2613 C C . LEU B 1 43 ? 14.008 4.73 25.266 1 78.69 43 LEU B C 1
ATOM 2615 O O . LEU B 1 43 ? 13.719 3.574 24.953 1 78.69 43 LEU B O 1
ATOM 2619 N N . GLU B 1 44 ? 15.242 5.25 25.125 1 82.38 44 GLU B N 1
ATOM 2620 C CA . GLU B 1 44 ? 16.344 4.453 24.594 1 82.38 44 GLU B CA 1
ATOM 2621 C C . GLU B 1 44 ? 16.609 3.23 25.469 1 82.38 44 GLU B C 1
ATOM 2623 O O . GLU B 1 44 ? 16.875 2.143 24.969 1 82.38 44 GLU B O 1
ATOM 2628 N N . SER B 1 45 ? 16.562 3.461 26.766 1 75.69 45 SER B N 1
ATOM 2629 C CA . SER B 1 45 ? 16.719 2.355 27.703 1 75.69 45 SER B CA 1
ATOM 2630 C C . SER B 1 45 ? 15.602 1.331 27.562 1 75.69 45 SER B C 1
ATOM 2632 O O . SER B 1 45 ? 15.836 0.126 27.656 1 75.69 45 SER B O 1
ATOM 2634 N N . PHE B 1 46 ? 14.461 1.901 27.328 1 68.12 46 PHE B N 1
ATOM 2635 C CA . PHE B 1 46 ? 13.305 1.024 27.188 1 68.12 46 PHE B CA 1
ATOM 2636 C C . PHE B 1 46 ? 13.422 0.193 25.906 1 68.12 46 PHE B C 1
ATOM 2638 O O . PHE B 1 46 ? 13.172 -1.014 25.922 1 68.12 46 PHE B O 1
ATOM 2645 N N . VAL B 1 47 ? 13.82 0.868 24.875 1 67.75 47 VAL B N 1
ATOM 2646 C CA . VAL B 1 47 ? 13.867 0.194 23.578 1 67.75 47 VAL B CA 1
ATOM 2647 C C . VAL B 1 47 ? 15.211 -0.51 23.406 1 67.75 47 VAL B C 1
ATOM 2649 O O . VAL B 1 47 ? 15.391 -1.29 22.469 1 67.75 47 VAL B O 1
ATOM 2652 N N . GLN B 1 48 ? 16.094 -0.239 24.266 1 67.5 48 GLN B N 1
ATOM 2653 C CA . GLN B 1 48 ? 17.422 -0.844 24.344 1 67.5 48 GLN B CA 1
ATOM 2654 C C . GLN B 1 48 ? 18.219 -0.592 23.062 1 67.5 48 GLN B C 1
ATOM 2656 O O . GLN B 1 48 ? 18.922 -1.48 22.578 1 67.5 48 GLN B O 1
ATOM 2661 N N . THR B 1 49 ? 17.984 0.531 22.438 1 73.44 49 THR B N 1
ATOM 2662 C CA . THR B 1 49 ? 18.656 0.993 21.234 1 73.44 49 THR B CA 1
ATOM 2663 C C . THR B 1 49 ? 18.875 2.504 21.266 1 73.44 49 THR B C 1
ATOM 2665 O O . THR B 1 49 ? 17.953 3.254 21.609 1 73.44 49 THR B O 1
ATOM 2668 N N . PRO B 1 50 ? 20.094 2.881 21.031 1 80.94 50 PRO B N 1
ATOM 2669 C CA . PRO B 1 50 ? 20.281 4.332 20.953 1 80.94 50 PRO B CA 1
ATOM 2670 C C . PRO B 1 50 ? 19.469 4.965 19.828 1 80.94 50 PRO B C 1
ATOM 2672 O O . PRO B 1 50 ? 19.516 4.496 18.688 1 80.94 50 PRO B O 1
ATOM 2675 N N . LEU B 1 51 ? 18.656 5.953 20.188 1 83.81 51 LEU B N 1
ATOM 2676 C CA . LEU B 1 51 ? 17.828 6.641 19.203 1 83.81 51 LEU B CA 1
ATOM 2677 C C . LEU B 1 51 ? 18.438 8 18.859 1 83.81 51 LEU B C 1
ATOM 2679 O O . LEU B 1 51 ? 18.047 8.602 17.844 1 83.81 51 LEU B O 1
ATOM 2683 N N . THR B 1 52 ? 19.312 8.484 19.672 1 85.88 52 THR B N 1
ATOM 2684 C CA . THR B 1 52 ? 19.938 9.781 19.469 1 85.88 52 THR B CA 1
ATOM 2685 C C . THR B 1 52 ? 21.453 9.688 19.625 1 85.88 52 THR B C 1
ATOM 2687 O O . THR B 1 52 ? 21.953 8.742 20.234 1 85.88 52 THR B O 1
ATOM 2690 N N . LEU B 1 53 ? 22.156 10.516 18.875 1 83.62 53 LEU B N 1
ATOM 2691 C CA . LEU B 1 53 ? 23.594 10.609 19.016 1 83.62 53 LEU B CA 1
ATOM 2692 C C . LEU B 1 53 ? 24.047 12.062 19.109 1 83.62 53 LEU B C 1
ATOM 2694 O O . LEU B 1 53 ? 23.438 12.938 18.484 1 83.62 53 LEU B O 1
ATOM 2698 N N . ARG B 1 54 ? 25.094 12.25 19.891 1 80.25 54 ARG B N 1
ATOM 2699 C CA . ARG B 1 54 ? 25.625 13.602 20.047 1 80.25 54 ARG B CA 1
ATOM 2700 C C . ARG B 1 54 ? 26.531 13.969 18.875 1 80.25 54 ARG B C 1
ATOM 2702 O O . ARG B 1 54 ? 27.391 13.18 18.484 1 80.25 54 ARG B O 1
ATOM 2709 N N . ASP B 1 55 ? 26.203 14.961 18.219 1 74.94 55 ASP B N 1
ATOM 2710 C CA . ASP B 1 55 ? 27.047 15.586 17.203 1 74.94 55 ASP B CA 1
ATOM 2711 C C . ASP B 1 55 ? 27.469 17 17.625 1 74.94 55 ASP B C 1
ATOM 2713 O O . ASP B 1 55 ? 26.781 17.969 17.297 1 74.94 55 ASP B O 1
ATOM 2717 N N . GLY B 1 56 ? 28.625 17.078 18.219 1 70.06 56 GLY B N 1
ATOM 2718 C CA . GLY B 1 56 ? 28.984 18.328 18.828 1 70.06 56 GLY B CA 1
ATOM 2719 C C . GLY B 1 56 ? 28.062 18.75 19.953 1 70.06 56 GLY B C 1
ATOM 2720 O O . GLY B 1 56 ? 27.875 18 20.906 1 70.06 56 GLY B O 1
ATOM 2721 N N . ARG B 1 57 ? 27.531 20 19.75 1 71.75 57 ARG B N 1
ATOM 2722 C CA . ARG B 1 57 ? 26.641 20.531 20.781 1 71.75 57 ARG B CA 1
ATOM 2723 C C . ARG B 1 57 ? 25.188 20.156 20.5 1 71.75 57 ARG B C 1
ATOM 2725 O O . ARG B 1 57 ? 24.281 20.5 21.266 1 71.75 57 ARG B O 1
ATOM 2732 N N . THR B 1 58 ? 24.938 19.453 19.422 1 75.69 58 THR B N 1
ATOM 2733 C CA . THR B 1 58 ? 23.547 19.172 19.047 1 75.69 58 THR B CA 1
ATOM 2734 C C . THR B 1 58 ? 23.281 17.672 19.094 1 75.69 58 THR B C 1
ATOM 2736 O O . THR B 1 58 ? 24.188 16.859 18.875 1 75.69 58 THR B O 1
ATOM 2739 N N . LEU B 1 59 ? 22.094 17.266 19.562 1 83.31 59 LEU B N 1
ATOM 2740 C CA . LEU B 1 59 ? 21.594 15.898 19.547 1 83.31 59 LEU B CA 1
ATOM 2741 C C . LEU B 1 59 ? 20.875 15.586 18.234 1 83.31 59 LEU B C 1
ATOM 2743 O O . LEU B 1 59 ? 20.031 16.359 17.797 1 83.31 59 LEU B O 1
ATOM 2747 N N . LYS B 1 60 ? 21.312 14.578 17.578 1 80.56 60 LYS B N 1
ATOM 2748 C CA . LYS B 1 60 ? 20.703 14.164 16.328 1 80.56 60 LYS B CA 1
ATOM 2749 C C . LYS B 1 60 ? 20.141 12.75 16.422 1 80.56 60 LYS B C 1
ATOM 2751 O O . LYS B 1 60 ? 20.516 11.984 17.312 1 80.56 60 LYS B O 1
ATOM 2756 N N . LEU B 1 61 ? 19.172 12.531 15.602 1 80.81 61 LEU B N 1
ATOM 2757 C CA . LEU B 1 61 ? 18.625 11.188 15.539 1 80.81 61 LEU B CA 1
ATOM 2758 C C . LEU B 1 61 ? 19.625 10.211 14.945 1 80.81 61 LEU B C 1
ATOM 2760 O O . LEU B 1 61 ? 20.344 10.547 13.992 1 80.81 61 LEU B O 1
ATOM 2764 N N . THR B 1 62 ? 19.703 9 15.617 1 74 62 THR B N 1
ATOM 2765 C CA . THR B 1 62 ? 20.375 7.879 14.953 1 74 62 THR B CA 1
ATOM 2766 C C . THR B 1 62 ? 19.516 7.332 13.82 1 74 62 THR B C 1
ATOM 2768 O O . THR B 1 62 ? 18.391 7.773 13.625 1 74 62 THR B O 1
ATOM 2771 N N . ASP B 1 63 ? 20.094 6.527 13.094 1 61.19 63 ASP B N 1
ATOM 2772 C CA . ASP B 1 63 ? 19.312 5.855 12.07 1 61.19 63 ASP B CA 1
ATOM 2773 C C . ASP B 1 63 ? 18.125 5.105 12.68 1 61.19 63 ASP B C 1
ATOM 2775 O O . ASP B 1 63 ? 17.016 5.156 12.156 1 61.19 63 ASP B O 1
ATOM 2779 N N . GLU B 1 64 ? 18.359 4.516 13.758 1 66 64 GLU B N 1
ATOM 2780 C CA . GLU B 1 64 ? 17.297 3.84 14.508 1 66 64 GLU B CA 1
ATOM 2781 C C . GLU B 1 64 ? 16.266 4.836 15.016 1 66 64 GLU B C 1
ATOM 2783 O O . GLU B 1 64 ? 15.062 4.531 15.047 1 66 64 GLU B O 1
ATOM 2788 N N . GLY B 1 65 ? 16.797 6.008 15.438 1 72.38 65 GLY B N 1
ATOM 2789 C CA . GLY B 1 65 ? 15.891 7.062 15.867 1 72.38 65 GLY B CA 1
ATOM 2790 C C . GLY B 1 65 ? 14.969 7.539 14.766 1 72.38 65 GLY B C 1
ATOM 2791 O O . GLY B 1 65 ? 13.773 7.742 14.992 1 72.38 65 GLY B O 1
ATOM 2792 N N . ARG B 1 66 ? 15.484 7.676 13.641 1 64.62 66 ARG B N 1
ATOM 2793 C CA . ARG B 1 66 ? 14.68 8.094 12.492 1 64.62 66 ARG B CA 1
ATOM 2794 C C . ARG B 1 66 ? 13.625 7.043 12.148 1 64.62 66 ARG B C 1
ATOM 2796 O O . ARG B 1 66 ? 12.477 7.379 11.875 1 64.62 66 ARG B O 1
ATOM 2803 N N . ASP B 1 67 ? 14.094 5.848 12.258 1 58.88 67 ASP B N 1
ATOM 2804 C CA . ASP B 1 67 ? 13.172 4.75 11.984 1 58.88 67 ASP B CA 1
ATOM 2805 C C . ASP B 1 67 ? 12.055 4.703 13.023 1 58.88 67 ASP B C 1
ATOM 2807 O O . ASP B 1 67 ? 10.891 4.504 12.68 1 58.88 67 ASP B O 1
ATOM 2811 N N . TYR B 1 68 ? 12.453 4.836 14.281 1 65.06 68 TYR B N 1
ATOM 2812 C CA . TYR B 1 68 ? 11.477 4.855 15.359 1 65.06 68 TYR B CA 1
ATOM 2813 C C . TYR B 1 68 ? 10.5 6.016 15.203 1 65.06 68 TYR B C 1
ATOM 2815 O O . TYR B 1 68 ? 9.289 5.848 15.383 1 65.06 68 TYR B O 1
ATOM 2823 N N . TYR B 1 69 ? 11.047 7.145 14.82 1 67.19 69 TYR B N 1
ATOM 2824 C CA . TYR B 1 69 ? 10.195 8.312 14.594 1 67.19 69 TYR B CA 1
ATOM 2825 C C . TYR B 1 69 ? 9.172 8.039 13.5 1 67.19 69 TYR B C 1
ATOM 2827 O O . TYR B 1 69 ? 7.984 8.336 13.664 1 67.19 69 TYR B O 1
ATOM 2835 N N . ARG B 1 70 ? 9.641 7.531 12.5 1 56.94 70 ARG B N 1
ATOM 2836 C CA . ARG B 1 70 ? 8.734 7.234 11.398 1 56.94 70 ARG B CA 1
ATOM 2837 C C . ARG B 1 70 ? 7.621 6.297 11.836 1 56.94 70 ARG B C 1
ATOM 2839 O O . ARG B 1 70 ? 6.465 6.465 11.445 1 56.94 70 ARG B O 1
ATOM 2846 N N . SER B 1 71 ? 8.047 5.355 12.68 1 55.97 71 SER B N 1
ATOM 2847 C CA . SER B 1 71 ? 7.102 4.352 13.148 1 55.97 71 SER B CA 1
ATOM 2848 C C . SER B 1 71 ? 6.039 4.973 14.047 1 55.97 71 SER B C 1
ATOM 2850 O O . SER B 1 71 ? 4.895 4.516 14.07 1 55.97 71 SER B O 1
ATOM 2852 N N . ILE B 1 72 ? 6.527 5.988 14.75 1 59.97 72 ILE B N 1
ATOM 2853 C CA . ILE B 1 72 ? 5.594 6.512 15.742 1 59.97 72 ILE B CA 1
ATOM 2854 C C . ILE B 1 72 ? 4.961 7.801 15.227 1 59.97 72 ILE B C 1
ATOM 2856 O O . ILE B 1 72 ? 3.943 8.258 15.75 1 59.97 72 ILE B O 1
ATOM 2860 N N . SER B 1 73 ? 5.598 8.281 14.227 1 57.59 73 SER B N 1
ATOM 2861 C CA . SER B 1 73 ? 5.172 9.602 13.75 1 57.59 73 SER B CA 1
ATOM 2862 C C . SER B 1 73 ? 3.709 9.594 13.328 1 57.59 73 SER B C 1
ATOM 2864 O O . SER B 1 73 ? 2.971 10.539 13.609 1 57.59 73 SER B O 1
ATOM 2866 N N . THR B 1 74 ? 3.445 8.578 12.703 1 49.19 74 THR B N 1
ATOM 2867 C CA . THR B 1 74 ? 2.047 8.5 12.289 1 49.19 74 THR B CA 1
ATOM 2868 C C . THR B 1 74 ? 1.126 8.484 13.508 1 49.19 74 THR B C 1
ATOM 2870 O O . THR B 1 74 ? 0.1 9.164 13.523 1 49.19 74 THR B O 1
ATOM 2873 N N . ALA B 1 75 ? 1.552 7.66 14.414 1 52.97 75 ALA B N 1
ATOM 2874 C CA . ALA B 1 75 ? 0.766 7.625 15.648 1 52.97 75 ALA B CA 1
ATOM 2875 C C . ALA B 1 75 ? 0.712 9 16.297 1 52.97 75 ALA B C 1
ATOM 2877 O O . ALA B 1 75 ? -0.35 9.445 16.75 1 52.97 75 ALA B O 1
ATOM 2878 N N . PHE B 1 76 ? 1.776 9.625 16.297 1 55.22 76 PHE B N 1
ATOM 2879 C CA . PHE B 1 76 ? 1.815 10.922 16.953 1 55.22 76 PHE B CA 1
ATOM 2880 C C . PHE B 1 76 ? 1.19 12 16.078 1 55.22 76 PHE B C 1
ATOM 2882 O O . PHE B 1 76 ? 0.601 12.953 16.594 1 55.22 76 PHE B O 1
ATOM 2889 N N . SER B 1 77 ? 1.458 11.805 14.789 1 49.66 77 SER B N 1
ATOM 2890 C CA . SER B 1 77 ? 0.746 12.742 13.93 1 49.66 77 SER B CA 1
ATOM 2891 C C . SER B 1 77 ? -0.758 12.688 14.18 1 49.66 77 SER B C 1
ATOM 2893 O O . SER B 1 77 ? -1.421 13.727 14.234 1 49.66 77 SER B O 1
ATOM 2895 N N . VAL B 1 78 ? -1.089 11.547 14.375 1 46.19 78 VAL B N 1
ATOM 2896 C CA . VAL B 1 78 ? -2.498 11.359 14.703 1 46.19 78 VAL B CA 1
ATOM 2897 C C . VAL B 1 78 ? -2.799 11.984 16.062 1 46.19 78 VAL B C 1
ATOM 2899 O O . VAL B 1 78 ? -3.799 12.688 16.219 1 46.19 78 VAL B O 1
ATOM 2902 N N . LEU B 1 79 ? -1.905 11.703 16.875 1 48.09 79 LEU B N 1
ATOM 2903 C CA . LEU B 1 79 ? -2.08 12.266 18.219 1 48.09 79 LEU B CA 1
ATOM 2904 C C . LEU B 1 79 ? -1.991 13.789 18.188 1 48.09 79 LEU B C 1
ATOM 2906 O O . LEU B 1 79 ? -2.768 14.477 18.844 1 48.09 79 LEU B O 1
ATOM 2910 N N . ARG B 1 80 ? -0.979 14.242 17.5 1 46.06 80 ARG B N 1
ATOM 2911 C CA . ARG B 1 80 ? -0.82 15.688 17.359 1 46.06 80 ARG B CA 1
ATOM 2912 C C . ARG B 1 80 ? -2.023 16.312 16.672 1 46.06 80 ARG B C 1
ATOM 2914 O O . ARG B 1 80 ? -2.494 17.375 17.062 1 46.06 80 ARG B O 1
ATOM 2921 N N . SER B 1 81 ? -2.221 15.656 15.562 1 43.34 81 SER B N 1
ATOM 2922 C CA . SER B 1 81 ? -3.418 16.156 14.898 1 43.34 81 SER B CA 1
ATOM 2923 C C . SER B 1 81 ? -4.609 16.188 15.852 1 43.34 81 SER B C 1
ATOM 2925 O O . SER B 1 81 ? -5.402 17.141 15.828 1 43.34 81 SER B O 1
ATOM 2927 N N . ALA B 1 82 ? -4.527 15.211 16.625 1 41.88 82 ALA B N 1
ATOM 2928 C CA . ALA B 1 82 ? -5.586 15.164 17.625 1 41.88 82 ALA B CA 1
ATOM 2929 C C . ALA B 1 82 ? -5.395 16.25 18.688 1 41.88 82 ALA B C 1
ATOM 2931 O O . ALA B 1 82 ? -6.359 16.875 19.125 1 41.88 82 ALA B O 1
ATOM 2932 N N . THR B 1 83 ? -4.145 16.328 19.094 1 40.31 83 THR B N 1
ATOM 2933 C CA . THR B 1 83 ? -3.854 17.281 20.141 1 40.31 83 THR B CA 1
ATOM 2934 C C . THR B 1 83 ? -3.797 18.703 19.578 1 40.31 83 THR B C 1
ATOM 2936 O O . THR B 1 83 ? -4.223 19.656 20.234 1 40.31 83 THR B O 1
ATOM 2939 N N . GLY B 1 84 ? -2.93 18.859 18.5 1 40 84 GLY B N 1
ATOM 2940 C CA . GLY B 1 84 ? -2.912 20.172 17.875 1 40 84 GLY B CA 1
ATOM 2941 C C . GLY B 1 84 ? -4.301 20.734 17.625 1 40 84 GLY B C 1
ATOM 2942 O O . GLY B 1 84 ? -4.488 21.953 17.609 1 40 84 GLY B O 1
ATOM 2943 N N . SER B 1 85 ? -5.086 19.859 17.188 1 39.25 85 SER B N 1
ATOM 2944 C CA . SER B 1 85 ? -6.449 20.375 17.094 1 39.25 85 SER B CA 1
ATOM 2945 C C . SER B 1 85 ? -6.824 21.156 18.344 1 39.25 85 SER B C 1
ATOM 2947 O O . SER B 1 85 ? -7.672 22.047 18.297 1 39.25 85 SER B O 1
ATOM 2949 N N . VAL B 1 86 ? -6.18 20.766 19.391 1 35.88 86 VAL B N 1
ATOM 2950 C CA . VAL B 1 86 ? -6.586 21.516 20.562 1 35.88 86 VAL B CA 1
ATOM 2951 C C . VAL B 1 86 ? -5.969 22.906 20.547 1 35.88 86 VAL B C 1
ATOM 2953 O O . VAL B 1 86 ? -6.613 23.891 20.922 1 35.88 86 VAL B O 1
ATOM 2956 N N . ARG B 1 87 ? -4.699 23.047 20.344 1 36.72 87 ARG B N 1
ATOM 2957 C CA . ARG B 1 87 ? -4.148 24.375 20.562 1 36.72 87 ARG B CA 1
ATOM 2958 C C . ARG B 1 87 ? -4.52 25.312 19.422 1 36.72 87 ARG B C 1
ATOM 2960 O O . ARG B 1 87 ? -4.719 26.516 19.641 1 36.72 87 ARG B O 1
ATOM 2967 N N . ASP B 1 88 ? -3.809 25.125 18.156 1 38.19 88 ASP B N 1
ATOM 2968 C CA . ASP B 1 88 ? -3.971 26.172 17.156 1 38.19 88 ASP B CA 1
ATOM 2969 C C . ASP B 1 88 ? -5.414 26.234 16.656 1 38.19 88 ASP B C 1
ATOM 2971 O O . ASP B 1 88 ? -6.059 25.188 16.484 1 38.19 88 ASP B O 1
ATOM 2975 N N . ARG B 1 89 ? -5.938 27.266 16.781 1 37.44 89 ARG B N 1
ATOM 2976 C CA . ARG B 1 89 ? -7.215 27.734 16.25 1 37.44 89 ARG B CA 1
ATOM 2977 C C . ARG B 1 89 ? -7.406 27.25 14.812 1 37.44 89 ARG B C 1
ATOM 2979 O O . ARG B 1 89 ? -8.438 27.531 14.188 1 37.44 89 ARG B O 1
ATOM 2986 N N . SER B 1 90 ? -6.422 27.281 13.898 1 45.25 90 SER B N 1
ATOM 2987 C CA . SER B 1 90 ? -6.816 26.969 12.531 1 45.25 90 SER B CA 1
ATOM 2988 C C . SER B 1 90 ? -7.395 25.562 12.422 1 45.25 90 SER B C 1
ATOM 2990 O O . SER B 1 90 ? -6.723 24.594 12.75 1 45.25 90 SER B O 1
ATOM 2992 N N . SER B 1 91 ? -8.664 25.391 12.891 1 54.59 91 SER B N 1
ATOM 2993 C CA . SER B 1 91 ? -9.852 24.672 13.352 1 54.59 91 SER B CA 1
ATOM 2994 C C . SER B 1 91 ? -10.164 23.484 12.453 1 54.59 91 SER B C 1
ATOM 2996 O O . SER B 1 91 ? -11.32 23.047 12.359 1 54.59 91 SER B O 1
ATOM 2998 N N . LEU B 1 92 ? -9.25 23.203 11.547 1 66.25 92 LEU B N 1
ATOM 2999 C CA . LEU B 1 92 ? -9.883 22.125 10.797 1 66.25 92 LEU B CA 1
ATOM 3000 C C . LEU B 1 92 ? -9.961 20.859 11.648 1 66.25 92 LEU B C 1
ATOM 3002 O O . LEU B 1 92 ? -9.031 20.547 12.398 1 66.25 92 LEU B O 1
ATOM 3006 N N . ARG B 1 93 ? -11.078 20.375 11.727 1 76.62 93 ARG B N 1
ATOM 3007 C CA . ARG B 1 93 ? -11.297 19.078 12.367 1 76.62 93 ARG B CA 1
ATOM 3008 C C . ARG B 1 93 ? -10.547 17.969 11.641 1 76.62 93 ARG B C 1
ATOM 3010 O O . ARG B 1 93 ? -10.742 17.766 10.438 1 76.62 93 ARG B O 1
ATOM 3017 N N . GLN B 1 94 ? -9.664 17.312 12.391 1 80.38 94 GLN B N 1
ATOM 3018 C CA . GLN B 1 94 ? -8.867 16.25 11.797 1 80.38 94 GLN B CA 1
ATOM 3019 C C . GLN B 1 94 ? -9.617 14.914 11.805 1 80.38 94 GLN B C 1
ATOM 3021 O O . GLN B 1 94 ? -10.211 14.539 12.82 1 80.38 94 GLN B O 1
ATOM 3026 N N . ILE B 1 95 ? -9.688 14.312 10.664 1 88.5 95 ILE B N 1
ATOM 3027 C CA . ILE B 1 95 ? -10.25 12.969 10.523 1 88.5 95 ILE B CA 1
ATOM 3028 C C . ILE B 1 95 ? -9.156 12.008 10.062 1 88.5 95 ILE B C 1
ATOM 3030 O O . ILE B 1 95 ? -8.453 12.273 9.094 1 88.5 95 ILE B O 1
ATOM 3034 N N . THR B 1 96 ? -8.961 10.922 10.805 1 87.69 96 THR B N 1
ATOM 3035 C CA . THR B 1 96 ? -8.031 9.883 10.375 1 87.69 96 THR B CA 1
ATOM 3036 C C . THR B 1 96 ? -8.781 8.625 9.953 1 87.69 96 THR B C 1
ATOM 3038 O O . THR B 1 96 ? -9.602 8.102 10.711 1 87.69 96 THR B O 1
ATOM 3041 N N . ILE B 1 97 ? -8.469 8.211 8.75 1 91.75 97 ILE B N 1
ATOM 3042 C CA . ILE B 1 97 ? -9.07 6.98 8.25 1 91.75 97 ILE B CA 1
ATOM 3043 C C . ILE B 1 97 ? -7.977 6.023 7.793 1 91.75 97 ILE B C 1
ATOM 3045 O O . ILE B 1 97 ? -7.008 6.438 7.152 1 91.75 97 ILE B O 1
ATOM 3049 N N . SER B 1 98 ? -8.062 4.77 8.195 1 89.88 98 SER B N 1
ATOM 3050 C CA . SER B 1 98 ? -7.199 3.709 7.688 1 89.88 98 SER B CA 1
ATOM 3051 C C . SER B 1 98 ? -7.945 2.809 6.711 1 89.88 98 SER B C 1
ATOM 3053 O O . SER B 1 98 ? -9.133 2.523 6.898 1 89.88 98 SER B O 1
ATOM 3055 N N . LEU B 1 99 ? -7.227 2.434 5.656 1 92 99 LEU B N 1
ATOM 3056 C CA . LEU B 1 99 ? -7.949 1.646 4.664 1 92 99 LEU B CA 1
ATOM 3057 C C . LEU B 1 99 ? -7.02 0.658 3.969 1 92 99 LEU B C 1
ATOM 3059 O O . LEU B 1 99 ? -5.805 0.856 3.945 1 92 99 LEU B O 1
ATOM 3063 N N . ILE B 1 100 ? -7.684 -0.373 3.422 1 90.88 100 ILE B N 1
ATOM 3064 C CA . ILE B 1 100 ? -7.035 -1.306 2.508 1 90.88 100 ILE B CA 1
ATOM 3065 C C . ILE B 1 100 ? -6.617 -0.573 1.235 1 90.88 100 ILE B C 1
ATOM 3067 O O . ILE B 1 100 ? -7.395 0.198 0.669 1 90.88 100 ILE B O 1
ATOM 3071 N N . PRO B 1 101 ? -5.391 -0.857 0.725 1 93.62 101 PRO B N 1
ATOM 3072 C CA . PRO B 1 101 ? -4.863 -0.06 -0.385 1 93.62 101 PRO B CA 1
ATOM 3073 C C . PRO B 1 101 ? -5.77 -0.087 -1.614 1 93.62 101 PRO B C 1
ATOM 3075 O O . PRO B 1 101 ? -6.086 0.964 -2.178 1 93.62 101 PRO B O 1
ATOM 3078 N N . LEU B 1 102 ? -6.246 -1.217 -1.992 1 96.12 102 LEU B N 1
ATOM 3079 C CA . LEU B 1 102 ? -7.051 -1.321 -3.205 1 96.12 102 LEU B CA 1
ATOM 3080 C C . LEU B 1 102 ? -8.328 -0.495 -3.084 1 96.12 102 LEU B C 1
ATOM 3082 O O . LEU B 1 102 ? -8.75 0.146 -4.051 1 96.12 102 LEU B O 1
ATOM 3086 N N . PHE B 1 103 ? -8.969 -0.479 -1.922 1 96.06 103 PHE B N 1
ATOM 3087 C CA . PHE B 1 103 ? -10.148 0.334 -1.681 1 96.06 103 PHE B CA 1
ATOM 3088 C C . PHE B 1 103 ? -9.805 1.818 -1.696 1 96.06 103 PHE B C 1
ATOM 3090 O O . PHE B 1 103 ? -10.516 2.621 -2.307 1 96.06 103 PHE B O 1
ATOM 3097 N N . GLY B 1 104 ? -8.75 2.178 -1.02 1 97.06 104 GLY B N 1
ATOM 3098 C CA . GLY B 1 104 ? -8.336 3.568 -0.951 1 97.06 104 GLY B CA 1
ATOM 3099 C C . GLY B 1 104 ? -8.016 4.164 -2.309 1 97.06 104 GLY B C 1
ATOM 3100 O O . GLY B 1 104 ? -8.516 5.234 -2.656 1 97.06 104 GLY B O 1
ATOM 3101 N N . ILE B 1 105 ? -7.25 3.436 -3.059 1 97.12 105 ILE B N 1
ATOM 3102 C CA . ILE B 1 105 ? -6.73 3.936 -4.328 1 97.12 105 ILE B CA 1
ATOM 3103 C C . ILE B 1 105 ? -7.801 3.801 -5.41 1 97.12 105 ILE B C 1
ATOM 3105 O O . ILE B 1 105 ? -7.969 4.695 -6.238 1 97.12 105 ILE B O 1
ATOM 3109 N N . GLY B 1 106 ? -8.547 2.773 -5.344 1 96.94 106 GLY B N 1
ATOM 3110 C CA . GLY B 1 106 ? -9.484 2.471 -6.41 1 96.94 106 GLY B CA 1
ATOM 3111 C C . GLY B 1 106 ? -10.828 3.152 -6.234 1 96.94 106 GLY B C 1
ATOM 3112 O O . GLY B 1 106 ? -11.57 3.326 -7.199 1 96.94 106 GLY B O 1
ATOM 3113 N N . TRP B 1 107 ? -11.148 3.484 -5.02 1 97.31 107 TRP B N 1
ATOM 3114 C CA . TRP B 1 107 ? -12.5 3.994 -4.828 1 97.31 107 TRP B CA 1
ATOM 3115 C C . TRP B 1 107 ? -12.492 5.242 -3.949 1 97.31 107 TRP B C 1
ATOM 3117 O O . TRP B 1 107 ? -13.055 6.273 -4.32 1 97.31 107 TRP B O 1
ATOM 3127 N N . PHE B 1 108 ? -11.914 5.281 -2.76 1 97.81 108 PHE B N 1
ATOM 3128 C CA . PHE B 1 108 ? -12.07 6.312 -1.739 1 97.81 108 PHE B CA 1
ATOM 3129 C C . PHE B 1 108 ? -11.406 7.613 -2.182 1 97.81 108 PHE B C 1
ATOM 3131 O O . PHE B 1 108 ? -12.07 8.656 -2.252 1 97.81 108 PHE B O 1
ATOM 3138 N N . ILE B 1 109 ? -10.133 7.59 -2.525 1 98.44 109 ILE B N 1
ATOM 3139 C CA . ILE B 1 109 ? -9.359 8.797 -2.803 1 98.44 109 ILE B CA 1
ATOM 3140 C C . ILE B 1 109 ? -9.906 9.484 -4.047 1 98.44 109 ILE B C 1
ATOM 3142 O O . ILE B 1 109 ? -10.102 10.703 -4.055 1 98.44 109 ILE B O 1
ATOM 3146 N N . PRO B 1 110 ? -10.289 8.734 -5.059 1 97.38 110 PRO B N 1
ATOM 3147 C CA . PRO B 1 110 ? -10.812 9.383 -6.266 1 97.38 110 PRO B CA 1
ATOM 3148 C C . PRO B 1 110 ? -12.125 10.125 -6.016 1 97.38 110 PRO B C 1
ATOM 3150 O O . PRO B 1 110 ? -12.5 11 -6.801 1 97.38 110 PRO B O 1
ATOM 3153 N N . ARG B 1 111 ? -12.773 9.82 -4.953 1 97.06 111 ARG B N 1
ATOM 3154 C CA . ARG B 1 111 ? -14.078 10.422 -4.688 1 97.06 111 ARG B CA 1
ATOM 3155 C C . ARG B 1 111 ? -14 11.391 -3.518 1 97.06 111 ARG B C 1
ATOM 3157 O O . ARG B 1 111 ? -14.977 12.086 -3.217 1 97.06 111 ARG B O 1
ATOM 3164 N N . LEU B 1 112 ? -12.914 11.445 -2.916 1 97.81 112 LEU B N 1
ATOM 3165 C CA . LEU B 1 112 ? -12.742 12.203 -1.682 1 97.81 112 LEU B CA 1
ATOM 3166 C C . LEU B 1 112 ? -13.023 13.688 -1.911 1 97.81 112 LEU B C 1
ATOM 3168 O O . LEU B 1 112 ? -13.453 14.391 -0.992 1 97.81 112 LEU B O 1
ATOM 3172 N N . HIS B 1 113 ? -12.797 14.211 -3.137 1 96 113 HIS B N 1
ATOM 3173 C CA . HIS B 1 113 ? -13.062 15.609 -3.457 1 96 113 HIS B CA 1
ATOM 3174 C C . HIS B 1 113 ? -14.516 15.977 -3.18 1 96 113 HIS B C 1
ATOM 3176 O O . HIS B 1 113 ? -14.805 17.094 -2.758 1 96 113 HIS B O 1
ATOM 3182 N N . ALA B 1 114 ? -15.43 15.039 -3.391 1 96.06 114 ALA B N 1
ATOM 3183 C CA . ALA B 1 114 ? -16.844 15.297 -3.168 1 96.06 114 ALA B CA 1
ATOM 3184 C C . ALA B 1 114 ? -17.141 15.523 -1.688 1 96.06 114 ALA B C 1
ATOM 3186 O O . ALA B 1 114 ? -17.906 16.422 -1.333 1 96.06 114 ALA B O 1
ATOM 3187 N N . PHE B 1 115 ? -16.562 14.734 -0.849 1 97.56 115 PHE B N 1
ATOM 3188 C CA . PHE B 1 115 ? -16.734 14.914 0.588 1 97.56 115 PHE B CA 1
ATOM 3189 C C . PHE B 1 115 ? -16.125 16.25 1.039 1 97.56 115 PHE B C 1
ATOM 3191 O O . PHE B 1 115 ? -16.766 17 1.778 1 97.56 115 PHE B O 1
ATOM 3198 N N . LEU B 1 116 ? -14.898 16.531 0.594 1 95.25 116 LEU B N 1
ATOM 3199 C CA . LEU B 1 116 ? -14.172 17.719 1.043 1 95.25 116 LEU B CA 1
ATOM 3200 C C . LEU B 1 116 ? -14.859 18.984 0.562 1 95.25 116 LEU B C 1
ATOM 3202 O O . LEU B 1 116 ? -14.797 20.016 1.23 1 95.25 116 LEU B O 1
ATOM 3206 N N . ALA B 1 117 ? -15.484 18.938 -0.577 1 94.25 117 ALA B N 1
ATOM 3207 C CA . ALA B 1 117 ? -16.203 20.094 -1.108 1 94.25 117 ALA B CA 1
ATOM 3208 C C . ALA B 1 117 ? -17.344 20.5 -0.181 1 94.25 117 ALA B C 1
ATOM 3210 O O . ALA B 1 117 ? -17.672 21.688 -0.058 1 94.25 117 ALA B O 1
ATOM 3211 N N . GLU B 1 118 ? -17.891 19.531 0.486 1 94.75 118 GLU B N 1
ATOM 3212 C CA . GLU B 1 118 ? -19.031 19.781 1.36 1 94.75 118 GLU B CA 1
ATOM 3213 C C . GLU B 1 118 ? -18.594 19.938 2.814 1 94.75 118 GLU B C 1
ATOM 3215 O O . GLU B 1 118 ? -19.406 20.234 3.689 1 94.75 118 GLU B O 1
ATOM 3220 N N . ASN B 1 119 ? -17.359 19.719 3.053 1 94.69 119 ASN B N 1
ATOM 3221 C CA . ASN B 1 119 ? -16.828 19.766 4.406 1 94.69 119 ASN B CA 1
ATOM 3222 C C . ASN B 1 119 ? -15.492 20.5 4.449 1 94.69 119 ASN B C 1
ATOM 3224 O O . ASN B 1 119 ? -14.453 19.891 4.707 1 94.69 119 ASN B O 1
ATOM 3228 N N . GLN B 1 120 ? -15.523 21.75 4.41 1 90.31 120 GLN B N 1
ATOM 3229 C CA . GLN B 1 120 ? -14.328 22.562 4.258 1 90.31 120 GLN B CA 1
ATOM 3230 C C . GLN B 1 120 ? -13.633 22.781 5.602 1 90.31 120 GLN B C 1
ATOM 3232 O O . GLN B 1 120 ? -12.516 23.297 5.656 1 90.31 120 GLN B O 1
ATOM 3237 N N . ASP B 1 121 ? -14.266 22.312 6.637 1 89.06 121 ASP B N 1
ATOM 3238 C CA . ASP B 1 121 ? -13.734 22.5 7.984 1 89.06 121 ASP B CA 1
ATOM 3239 C C . ASP B 1 121 ? -12.984 21.266 8.461 1 89.06 121 ASP B C 1
ATOM 3241 O O . ASP B 1 121 ? -12.617 21.172 9.641 1 89.06 121 ASP B O 1
ATOM 3245 N N . VAL B 1 122 ? -12.781 20.328 7.527 1 89.38 122 VAL B N 1
ATOM 3246 C CA . VAL B 1 122 ? -12.125 19.109 7.965 1 89.38 122 VAL B CA 1
ATOM 3247 C C . VAL B 1 122 ? -10.82 18.922 7.195 1 89.38 122 VAL B C 1
ATOM 3249 O O . VAL B 1 122 ? -10.641 19.484 6.117 1 89.38 122 VAL B O 1
ATOM 3252 N N . ASP B 1 123 ? -9.961 18.188 7.852 1 88.06 123 ASP B N 1
ATOM 3253 C CA . ASP B 1 123 ? -8.727 17.703 7.254 1 88.06 123 ASP B CA 1
ATOM 3254 C C . ASP B 1 123 ? -8.609 16.188 7.391 1 88.06 123 ASP B C 1
ATOM 3256 O O . ASP B 1 123 ? -8.867 15.633 8.461 1 88.06 123 ASP B O 1
ATOM 3260 N N . VAL B 1 124 ? -8.289 15.562 6.316 1 94.19 124 VAL B N 1
ATOM 3261 C CA . VAL B 1 124 ? -8.336 14.109 6.301 1 94.19 124 VAL B CA 1
ATOM 3262 C C . VAL B 1 124 ? -6.922 13.539 6.211 1 94.19 124 VAL B C 1
ATOM 3264 O O . VAL B 1 124 ? -6.129 13.977 5.371 1 94.19 124 VAL B O 1
ATOM 3267 N N . THR B 1 125 ? -6.598 12.641 7.102 1 90.94 125 THR B N 1
ATOM 3268 C CA . THR B 1 125 ? -5.391 11.82 7.051 1 90.94 125 THR B CA 1
ATOM 3269 C C . THR B 1 125 ? -5.734 10.383 6.66 1 90.94 125 THR B C 1
ATOM 3271 O O . THR B 1 125 ? -6.59 9.75 7.281 1 90.94 125 THR B O 1
ATOM 3274 N N . VAL B 1 126 ? -5.051 9.93 5.613 1 93.62 126 VAL B N 1
ATOM 3275 C CA . VAL B 1 126 ? -5.324 8.594 5.094 1 93.62 126 VAL B CA 1
ATOM 3276 C C . VAL B 1 126 ? -4.133 7.676 5.371 1 93.62 126 VAL B C 1
ATOM 3278 O O . VAL B 1 126 ? -3.02 7.941 4.918 1 93.62 126 VAL B O 1
ATOM 3281 N N . LEU B 1 127 ? -4.434 6.574 6.047 1 86.94 127 LEU B N 1
ATOM 3282 C CA . LEU B 1 127 ? -3.434 5.586 6.426 1 86.94 127 LEU B CA 1
ATOM 3283 C C . LEU B 1 127 ? -3.801 4.207 5.891 1 86.94 127 LEU B C 1
ATOM 3285 O O . LEU B 1 127 ? -4.93 3.99 5.445 1 86.94 127 LEU B O 1
ATOM 3289 N N . TYR B 1 128 ? -2.783 3.32 5.875 1 85 128 TYR B N 1
ATOM 3290 C CA . TYR B 1 128 ? -3.074 1.929 5.551 1 85 128 TYR B CA 1
ATOM 3291 C C . TYR B 1 128 ? -3.654 1.195 6.754 1 85 128 TYR B C 1
ATOM 3293 O O . TYR B 1 128 ? -3.193 1.38 7.883 1 85 128 TYR B O 1
ATOM 3301 N N . ALA B 1 129 ? -4.723 0.52 6.367 1 76.88 129 ALA B N 1
ATOM 3302 C CA . ALA B 1 129 ? -5.238 -0.365 7.41 1 76.88 129 ALA B CA 1
ATOM 3303 C C . ALA B 1 129 ? -4.328 -1.577 7.598 1 76.88 129 ALA B C 1
ATOM 3305 O O . ALA B 1 129 ? -3.871 -2.174 6.621 1 76.88 129 ALA B O 1
ATOM 3306 N N . HIS B 1 130 ? -3.65 -1.611 8.672 1 54.56 130 HIS B N 1
ATOM 3307 C CA . HIS B 1 130 ? -2.838 -2.797 8.922 1 54.56 130 HIS B CA 1
ATOM 3308 C C . HIS B 1 130 ? -3.709 -3.994 9.289 1 54.56 130 HIS B C 1
ATOM 3310 O O . HIS B 1 130 ? -4.547 -3.904 10.188 1 54.56 130 HIS B O 1
ATOM 3316 N N . HIS B 1 131 ? -4.148 -4.695 8.188 1 46.69 131 HIS B N 1
ATOM 3317 C CA . HIS B 1 131 ? -4.949 -5.871 8.516 1 46.69 131 HIS B CA 1
ATOM 3318 C C . HIS B 1 131 ? -4.562 -6.438 9.875 1 46.69 131 HIS B C 1
ATOM 3320 O O . HIS B 1 131 ? -5.273 -7.277 10.43 1 46.69 131 HIS B O 1
ATOM 3326 N N . ARG B 1 132 ? -3.311 -6.254 10.086 1 39.19 132 ARG B N 1
ATOM 3327 C CA . ARG B 1 132 ? -2.969 -6.957 11.32 1 39.19 132 ARG B CA 1
ATOM 3328 C C . ARG B 1 132 ? -3.709 -6.363 12.508 1 39.19 132 ARG B C 1
ATOM 3330 O O . ARG B 1 132 ? -4.23 -5.25 12.43 1 39.19 132 ARG B O 1
ATOM 3337 N N . ASN B 1 133 ? -3.842 -7.141 13.555 1 36.19 133 ASN B N 1
ATOM 3338 C CA . ASN B 1 133 ? -4.59 -7.172 14.812 1 36.19 133 ASN B CA 1
ATOM 3339 C C . ASN B 1 133 ? -4.641 -5.797 15.469 1 36.19 133 ASN B C 1
ATOM 3341 O O . ASN B 1 133 ? -4.898 -5.688 16.672 1 36.19 133 ASN B O 1
ATOM 3345 N N . TYR B 1 134 ? -4.035 -4.832 14.898 1 37.81 134 TYR B N 1
ATOM 3346 C CA . TYR B 1 134 ? -3.752 -4.027 16.078 1 37.81 134 TYR B CA 1
ATOM 3347 C C . TYR B 1 134 ? -4.988 -3.262 16.531 1 37.81 134 TYR B C 1
ATOM 3349 O O . TYR B 1 134 ? -5.715 -2.701 15.703 1 37.81 134 TYR B O 1
ATOM 3357 N N . LEU B 1 135 ? -5.609 -3.787 17.516 1 39 135 LEU B N 1
ATOM 3358 C CA . LEU B 1 135 ? -6.523 -3.014 18.344 1 39 135 LEU B CA 1
ATOM 3359 C C . LEU B 1 135 ? -6.305 -1.518 18.156 1 39 135 LEU B C 1
ATOM 3361 O O . LEU B 1 135 ? -7.254 -0.736 18.188 1 39 135 LEU B O 1
ATOM 3365 N N . SER B 1 136 ? -5.074 -1.156 18.203 1 43.31 136 SER B N 1
ATOM 3366 C CA . SER B 1 136 ? -4.84 0.266 18.422 1 43.31 136 SER B CA 1
ATOM 3367 C C . SER B 1 136 ? -4.805 1.037 17.109 1 43.31 136 SER B C 1
ATOM 3369 O O . SER B 1 136 ? -3.73 1.379 16.609 1 43.31 136 SER B O 1
ATOM 3371 N N . ASP B 1 137 ? -5.867 0.758 16.234 1 54.28 137 ASP B N 1
ATOM 3372 C CA . ASP B 1 137 ? -5.816 1.686 15.102 1 54.28 137 ASP B CA 1
ATOM 3373 C C . ASP B 1 137 ? -6.117 3.113 15.555 1 54.28 137 ASP B C 1
ATOM 3375 O O . ASP B 1 137 ? -7.098 3.355 16.266 1 54.28 137 ASP B O 1
ATOM 3379 N N . ALA B 1 138 ? -5.098 3.949 15.594 1 60.88 138 ALA B N 1
ATOM 3380 C CA . ALA B 1 138 ? -5.219 5.371 15.914 1 60.88 138 ALA B CA 1
ATOM 3381 C C . ALA B 1 138 ? -6.145 6.078 14.93 1 60.88 138 ALA B C 1
ATOM 3383 O O . ALA B 1 138 ? -6.371 7.285 15.039 1 60.88 138 ALA B O 1
ATOM 3384 N N . ALA B 1 139 ? -6.824 5.211 14.109 1 78.56 139 ALA B N 1
ATOM 3385 C CA . ALA B 1 139 ? -7.711 5.852 13.141 1 78.56 139 ALA B CA 1
ATOM 3386 C C . ALA B 1 139 ? -9.117 6.012 13.703 1 78.56 139 ALA B C 1
ATOM 3388 O O . ALA B 1 139 ? -9.57 5.191 14.508 1 78.56 139 ALA B O 1
ATOM 3389 N N . ASP B 1 140 ? -9.742 7.121 13.328 1 83.94 140 ASP B N 1
ATOM 3390 C CA . ASP B 1 140 ? -11.141 7.32 13.672 1 83.94 140 ASP B CA 1
ATOM 3391 C C . ASP B 1 140 ? -12.031 6.289 12.984 1 83.94 140 ASP B C 1
ATOM 3393 O O . ASP B 1 140 ? -12.984 5.785 13.578 1 83.94 140 ASP B O 1
ATOM 3397 N N . LEU B 1 141 ? -11.742 6.086 11.742 1 90.88 141 LEU B N 1
ATOM 3398 C CA . LEU B 1 141 ? -12.445 5.137 10.883 1 90.88 141 LEU B CA 1
ATOM 3399 C C . LEU B 1 141 ? -11.477 4.145 10.258 1 90.88 141 LEU B C 1
ATOM 3401 O O . LEU B 1 141 ? -10.328 4.492 9.961 1 90.88 141 LEU B O 1
ATOM 3405 N N . SER B 1 142 ? -11.977 2.963 10.078 1 90 142 SER B N 1
ATOM 3406 C CA . SER B 1 142 ? -11.172 1.969 9.375 1 90 142 SER B CA 1
ATOM 3407 C C . SER B 1 142 ? -12 1.218 8.336 1 90 142 SER B C 1
ATOM 3409 O O . SER B 1 142 ? -13.156 0.873 8.594 1 90 142 SER B O 1
ATOM 3411 N N . ILE B 1 143 ? -11.43 1.118 7.191 1 93.56 143 ILE B N 1
ATOM 3412 C CA . ILE B 1 143 ? -11.969 0.201 6.191 1 93.56 143 ILE B CA 1
ATOM 3413 C C . ILE B 1 143 ? -11.172 -1.102 6.203 1 93.56 143 ILE B C 1
ATOM 3415 O O . ILE B 1 143 ? -9.984 -1.115 5.867 1 93.56 143 ILE B O 1
ATOM 3419 N N . ARG B 1 144 ? -11.852 -2.139 6.516 1 88 144 ARG B N 1
ATOM 3420 C CA . ARG B 1 144 ? -11.203 -3.436 6.684 1 88 144 ARG B CA 1
ATOM 3421 C C . ARG B 1 144 ? -11.82 -4.48 5.758 1 88 144 ARG B C 1
ATOM 3423 O O . ARG B 1 144 ? -12.914 -4.273 5.219 1 88 144 ARG B O 1
ATOM 3430 N N . PHE B 1 145 ? -11.086 -5.512 5.574 1 89.62 145 PHE B N 1
ATOM 3431 C CA . PHE B 1 145 ? -11.523 -6.617 4.73 1 89.62 145 PHE B CA 1
ATOM 3432 C C . PHE B 1 145 ? -11.539 -7.922 5.52 1 89.62 145 PHE B C 1
ATOM 3434 O O . PHE B 1 145 ? -10.539 -8.297 6.133 1 89.62 145 PHE B O 1
ATOM 3441 N N . GLY B 1 146 ? -12.586 -8.539 5.523 1 86.62 146 GLY B N 1
ATOM 3442 C CA . GLY B 1 146 ? -12.742 -9.781 6.27 1 86.62 146 GLY B CA 1
ATOM 3443 C C . GLY B 1 146 ? -14.195 -10.195 6.43 1 86.62 146 GLY B C 1
ATOM 3444 O O . GLY B 1 146 ? -14.992 -10.055 5.5 1 86.62 146 GLY B O 1
ATOM 3445 N N . VAL B 1 147 ? -14.453 -10.711 7.617 1 84.19 147 VAL B N 1
ATOM 3446 C CA . VAL B 1 147 ? -15.789 -11.258 7.82 1 84.19 147 VAL B CA 1
ATOM 3447 C C . VAL B 1 147 ? -16.594 -10.328 8.727 1 84.19 147 VAL B C 1
ATOM 3449 O O . VAL B 1 147 ? -17.719 -10.656 9.109 1 84.19 147 VAL B O 1
ATOM 3452 N N . GLY B 1 148 ? -16.094 -9.25 9.133 1 84.81 148 GLY B N 1
ATOM 3453 C CA . GLY B 1 148 ? -16.859 -8.188 9.773 1 84.81 148 GLY B CA 1
ATOM 3454 C C . GLY B 1 148 ? -16.953 -8.352 11.281 1 84.81 148 GLY B C 1
ATOM 3455 O O . GLY B 1 148 ? -17.812 -7.734 11.922 1 84.81 148 GLY B O 1
ATOM 3456 N N . ASP B 1 149 ? -16.062 -9.133 11.844 1 78.69 149 ASP B N 1
ATOM 3457 C CA . ASP B 1 149 ? -16.188 -9.414 13.266 1 78.69 149 ASP B CA 1
ATOM 3458 C C . ASP B 1 149 ? -14.891 -9.125 14.008 1 78.69 149 ASP B C 1
ATOM 3460 O O . ASP B 1 149 ? -14.383 -9.969 14.742 1 78.69 149 ASP B O 1
ATOM 3464 N N . TRP B 1 150 ? -14.461 -7.898 13.977 1 73.38 150 TRP B N 1
ATOM 3465 C CA . TRP B 1 150 ? -13.258 -7.508 14.711 1 73.38 150 TRP B CA 1
ATOM 3466 C C . TRP B 1 150 ? -13.609 -7.074 16.141 1 73.38 150 TRP B C 1
ATOM 3468 O O . TRP B 1 150 ? -14.414 -6.164 16.328 1 73.38 150 TRP B O 1
ATOM 3478 N N . ARG B 1 151 ? -13.055 -7.691 17 1 70.94 151 ARG B N 1
ATOM 3479 C CA . ARG B 1 151 ? -13.305 -7.379 18.406 1 70.94 151 ARG B CA 1
ATOM 3480 C C . ARG B 1 151 ? -13.016 -5.91 18.703 1 70.94 151 ARG B C 1
ATOM 3482 O O . ARG B 1 151 ? -11.992 -5.375 18.266 1 70.94 151 ARG B O 1
ATOM 3489 N N . GLY B 1 152 ? -13.945 -5.297 19.469 1 71.44 152 GLY B N 1
ATOM 3490 C CA . GLY B 1 152 ? -13.75 -3.916 19.875 1 71.44 152 GLY B CA 1
ATOM 3491 C C . GLY B 1 152 ? -14.195 -2.916 18.828 1 71.44 152 GLY B C 1
ATOM 3492 O O . GLY B 1 152 ? -14.094 -1.705 19.031 1 71.44 152 GLY B O 1
ATOM 3493 N N . TYR B 1 153 ? -14.711 -3.48 17.75 1 82.31 153 TYR B N 1
ATOM 3494 C CA . TYR B 1 153 ? -15.133 -2.596 16.672 1 82.31 153 TYR B CA 1
ATOM 3495 C C . TYR B 1 153 ? -16.594 -2.832 16.312 1 82.31 153 TYR B C 1
ATOM 3497 O O . TYR B 1 153 ? -17.109 -3.949 16.453 1 82.31 153 TYR B O 1
ATOM 3505 N N . ARG B 1 154 ? -17.297 -1.743 15.992 1 90.06 154 ARG B N 1
ATOM 3506 C CA . ARG B 1 154 ? -18.547 -1.813 15.234 1 90.06 154 ARG B CA 1
ATOM 3507 C C . ARG B 1 154 ? -18.281 -1.821 13.734 1 90.06 154 ARG B C 1
ATOM 3509 O O . ARG B 1 154 ? -17.594 -0.937 13.219 1 90.06 154 ARG B O 1
ATOM 3516 N N . CYS B 1 155 ? -18.797 -2.812 13.102 1 91.94 155 CYS B N 1
ATOM 3517 C CA . CYS B 1 155 ? -18.484 -2.979 11.68 1 91.94 155 CYS B CA 1
ATOM 3518 C C . CYS B 1 155 ? -19.766 -2.992 10.844 1 91.94 155 CYS B C 1
ATOM 3520 O O . CYS B 1 155 ? -20.734 -3.654 11.195 1 91.94 155 CYS B O 1
ATOM 3522 N N . GLU B 1 156 ? -19.75 -2.252 9.766 1 94.75 156 GLU B N 1
ATOM 3523 C CA . GLU B 1 156 ? -20.828 -2.199 8.773 1 94.75 156 GLU B CA 1
ATOM 3524 C C . GLU B 1 156 ? -20.328 -2.609 7.395 1 94.75 156 GLU B C 1
ATOM 3526 O O . GLU B 1 156 ? -19.328 -2.08 6.906 1 94.75 156 GLU B O 1
ATOM 3531 N N . ARG B 1 157 ? -21.062 -3.543 6.797 1 95.56 157 ARG B N 1
ATOM 3532 C CA . ARG B 1 157 ? -20.672 -4 5.465 1 95.56 157 ARG B CA 1
ATOM 3533 C C . ARG B 1 157 ? -20.859 -2.889 4.434 1 95.56 157 ARG B C 1
ATOM 3535 O O . ARG B 1 157 ? -21.906 -2.256 4.371 1 95.56 157 ARG B O 1
ATOM 3542 N N . LEU B 1 158 ? -19.828 -2.645 3.639 1 94.56 158 LEU B N 1
ATOM 3543 C CA . LEU B 1 158 ? -19.859 -1.563 2.662 1 94.56 158 LEU B CA 1
ATOM 3544 C C . LEU B 1 158 ? -19.922 -2.115 1.241 1 94.56 158 LEU B C 1
ATOM 3546 O O . LEU B 1 158 ? -20.672 -1.61 0.403 1 94.56 158 LEU B O 1
ATOM 3550 N N . LEU B 1 159 ? -19.125 -3.107 0.975 1 94.44 159 LEU B N 1
ATOM 3551 C CA . LEU B 1 159 ? -18.906 -3.568 -0.392 1 94.44 159 LEU B CA 1
ATOM 3552 C C . LEU B 1 159 ? -18.578 -5.055 -0.418 1 94.44 159 LEU B C 1
ATOM 3554 O O . LEU B 1 159 ? -17.812 -5.539 0.427 1 94.44 159 LEU B O 1
ATOM 3558 N N . SER B 1 160 ? -19.062 -5.707 -1.459 1 94.38 160 SER B N 1
ATOM 3559 C CA . SER B 1 160 ? -18.766 -7.125 -1.642 1 94.38 160 SER B CA 1
ATOM 3560 C C . SER B 1 160 ? -17.281 -7.34 -1.924 1 94.38 160 SER B C 1
ATOM 3562 O O . SER B 1 160 ? -16.656 -6.562 -2.652 1 94.38 160 SER B O 1
ATOM 3564 N N . GLY B 1 161 ? -16.781 -8.422 -1.372 1 94.5 161 GLY B N 1
ATOM 3565 C CA . GLY B 1 161 ? -15.391 -8.805 -1.628 1 94.5 161 GLY B CA 1
ATOM 3566 C C . GLY B 1 161 ? -15.25 -9.805 -2.758 1 94.5 161 GLY B C 1
ATOM 3567 O O . GLY B 1 161 ? -14.164 -10.352 -2.973 1 94.5 161 GLY B O 1
ATOM 3568 N N . ALA B 1 162 ? -16.328 -10.055 -3.525 1 96.12 162 ALA B N 1
ATOM 3569 C CA . ALA B 1 162 ? -16.281 -11.031 -4.605 1 96.12 162 ALA B CA 1
ATOM 3570 C C . ALA B 1 162 ? -15.25 -10.641 -5.664 1 96.12 162 ALA B C 1
ATOM 3572 O O . ALA B 1 162 ? -15.078 -9.461 -5.961 1 96.12 162 ALA B O 1
ATOM 3573 N N . VAL B 1 163 ? -14.617 -11.695 -6.207 1 97.44 163 VAL B N 1
ATOM 3574 C CA . VAL B 1 163 ? -13.562 -11.43 -7.18 1 97.44 163 VAL B CA 1
ATOM 3575 C C . VAL B 1 163 ? -13.945 -12.039 -8.531 1 97.44 163 VAL B C 1
ATOM 3577 O O . VAL B 1 163 ? -14.68 -13.031 -8.586 1 97.44 163 VAL B O 1
ATOM 3580 N N . VAL B 1 164 ? -13.461 -11.484 -9.602 1 97.38 164 VAL B N 1
ATOM 3581 C CA . VAL B 1 164 ? -13.617 -11.961 -10.977 1 97.38 164 VAL B CA 1
ATOM 3582 C C . VAL B 1 164 ? -12.25 -12.047 -11.648 1 97.38 164 VAL B C 1
ATOM 3584 O O . VAL B 1 164 ? -11.336 -11.297 -11.312 1 97.38 164 VAL B O 1
ATOM 3587 N N . PRO B 1 165 ? -12.133 -12.984 -12.57 1 98.06 165 PRO B N 1
ATOM 3588 C CA . PRO B 1 165 ? -10.875 -13.062 -13.312 1 98.06 165 PRO B CA 1
ATOM 3589 C C . PRO B 1 165 ? -10.703 -11.922 -14.312 1 98.06 165 PRO B C 1
ATOM 3591 O O . PRO B 1 165 ? -11.609 -11.648 -15.102 1 98.06 165 PRO B O 1
ATOM 3594 N N . VAL B 1 166 ? -9.547 -11.266 -14.297 1 98.44 166 VAL B N 1
ATOM 3595 C CA . VAL B 1 166 ? -9.234 -10.164 -15.195 1 98.44 166 VAL B CA 1
ATOM 3596 C C . VAL B 1 166 ? -7.797 -10.305 -15.703 1 98.44 166 VAL B C 1
ATOM 3598 O O . VAL B 1 166 ? -6.988 -11.008 -15.094 1 98.44 166 VAL B O 1
ATOM 3601 N N . CYS B 1 167 ? -7.523 -9.719 -16.766 1 98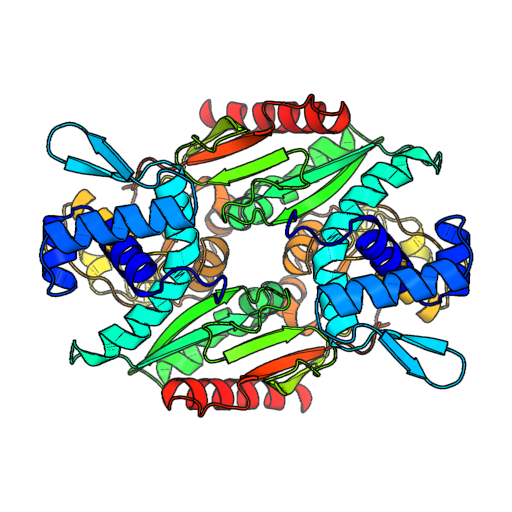.5 167 CYS B N 1
ATOM 3602 C CA . CYS B 1 167 ? -6.164 -9.617 -17.281 1 98.5 167 CYS B CA 1
ATOM 3603 C C . CYS B 1 167 ? -6.02 -8.414 -18.219 1 98.5 167 CYS B C 1
ATOM 3605 O O . CYS B 1 167 ? -7 -7.723 -18.5 1 98.5 167 CYS B O 1
ATOM 3607 N N . SER B 1 168 ? -4.809 -8.078 -18.531 1 98.44 168 SER B N 1
ATOM 3608 C CA . SER B 1 168 ? -4.59 -7.051 -19.547 1 98.44 168 SER B CA 1
ATOM 3609 C C . SER B 1 168 ? -4.969 -7.555 -20.938 1 98.44 168 SER B C 1
ATOM 3611 O O . SER B 1 168 ? -4.875 -8.75 -21.219 1 98.44 168 SER B O 1
ATOM 3613 N N . PRO B 1 169 ? -5.387 -6.664 -21.859 1 97.88 169 PRO B N 1
ATOM 3614 C CA . PRO B 1 169 ? -5.684 -7.074 -23.234 1 97.88 169 PRO B CA 1
ATOM 3615 C C . PRO B 1 169 ? -4.488 -7.73 -23.922 1 97.88 169 PRO B C 1
ATOM 3617 O O . PRO B 1 169 ? -4.656 -8.703 -24.672 1 97.88 169 PRO B O 1
ATOM 3620 N N . ALA B 1 170 ? -3.369 -7.195 -23.719 1 97.06 170 ALA B N 1
ATOM 3621 C CA . ALA B 1 170 ? -2.168 -7.781 -24.297 1 97.06 170 ALA B CA 1
ATOM 3622 C C . ALA B 1 170 ? -1.975 -9.219 -23.844 1 97.06 170 ALA B C 1
ATOM 3624 O O . ALA B 1 170 ? -1.605 -10.094 -24.641 1 97.06 170 ALA B O 1
ATOM 3625 N N . PHE B 1 171 ? -2.197 -9.453 -22.609 1 97.56 171 PHE B N 1
ATOM 3626 C CA . PHE B 1 171 ? -2.107 -10.805 -22.078 1 97.56 171 PHE B CA 1
ATOM 3627 C C . PHE B 1 171 ? -3.129 -11.719 -22.734 1 97.56 171 PHE B C 1
ATOM 3629 O O . PHE B 1 171 ? -2.807 -12.852 -23.109 1 97.56 171 PHE B O 1
ATOM 3636 N N . ALA B 1 172 ? -4.348 -11.258 -22.875 1 96.94 172 ALA B N 1
ATOM 3637 C CA . ALA B 1 172 ? -5.414 -12.039 -23.5 1 96.94 172 ALA B CA 1
ATOM 3638 C C . ALA B 1 172 ? -5.066 -12.391 -24.938 1 96.94 172 ALA B C 1
ATOM 3640 O O . ALA B 1 172 ? -5.352 -13.5 -25.391 1 96.94 172 ALA B O 1
ATOM 3641 N N . ARG B 1 173 ? -4.496 -11.461 -25.609 1 96.75 173 ARG B N 1
ATOM 3642 C CA . ARG B 1 173 ? -4.105 -11.695 -26.984 1 96.75 173 ARG B CA 1
ATOM 3643 C C . ARG B 1 173 ? -3.01 -12.75 -27.078 1 96.75 173 ARG B C 1
ATOM 3645 O O . ARG B 1 173 ? -3.018 -13.594 -27.984 1 96.75 173 ARG B O 1
ATOM 3652 N N . ARG B 1 174 ? -2.152 -12.75 -26.156 1 96.25 174 ARG B N 1
ATOM 3653 C CA . ARG B 1 174 ? -0.985 -13.625 -26.188 1 96.25 174 ARG B CA 1
ATOM 3654 C C . ARG B 1 174 ? -1.345 -15.031 -25.719 1 96.25 174 ARG B C 1
ATOM 3656 O O . ARG B 1 174 ? -0.862 -16.016 -26.281 1 96.25 174 ARG B O 1
ATOM 3663 N N . HIS B 1 175 ? -2.176 -15.109 -24.781 1 95.5 175 HIS B N 1
ATOM 3664 C CA . HIS B 1 175 ? -2.379 -16.391 -24.125 1 95.5 175 HIS B CA 1
ATOM 3665 C C . HIS B 1 175 ? -3.77 -16.953 -24.422 1 95.5 175 HIS B C 1
ATOM 3667 O O . HIS B 1 175 ? -4.031 -18.125 -24.203 1 95.5 175 HIS B O 1
ATOM 3673 N N . GLY B 1 176 ? -4.668 -16.047 -24.875 1 90.94 176 GLY B N 1
ATOM 3674 C CA . GLY B 1 176 ? -6.035 -16.469 -25.156 1 90.94 176 GLY B CA 1
ATOM 3675 C C . GLY B 1 176 ? -6.188 -17.156 -26.484 1 90.94 176 GLY B C 1
ATOM 3676 O O . GLY B 1 176 ? -5.207 -17.625 -27.078 1 90.94 176 GLY B O 1
ATOM 3677 N N . PRO B 1 177 ? -7.469 -17.312 -26.891 1 91.44 177 PRO B N 1
ATOM 3678 C CA . PRO B 1 177 ? -8.711 -16.859 -26.266 1 91.44 177 PRO B CA 1
ATOM 3679 C C . PRO B 1 177 ? -9.117 -17.703 -25.062 1 91.44 177 PRO B C 1
ATOM 3681 O O . PRO B 1 177 ? -8.914 -18.922 -25.062 1 91.44 177 PRO B O 1
ATOM 3684 N N . PHE B 1 178 ? -9.625 -17.047 -24.109 1 93.31 178 PHE B N 1
ATOM 3685 C CA . PHE B 1 178 ? -10.195 -17.703 -22.938 1 93.31 178 PHE B CA 1
ATOM 3686 C C . PHE B 1 178 ? -11.703 -17.828 -23.078 1 93.31 178 PHE B C 1
ATOM 3688 O O . PHE B 1 178 ? -12.453 -16.969 -22.609 1 93.31 178 PHE B O 1
ATOM 3695 N N . ARG B 1 179 ? -12.172 -18.875 -23.641 1 90.44 179 ARG B N 1
ATOM 3696 C CA . ARG B 1 179 ? -13.594 -19.062 -23.906 1 90.44 179 ARG B CA 1
ATOM 3697 C C . ARG B 1 179 ? -14.297 -19.703 -22.719 1 90.44 179 ARG B C 1
ATOM 3699 O O . ARG B 1 179 ? -15.484 -19.469 -22.484 1 90.44 179 ARG B O 1
ATOM 3706 N N . ARG B 1 180 ? -13.586 -20.609 -22.094 1 91 180 ARG B N 1
ATOM 3707 C CA . ARG B 1 180 ? -14.102 -21.281 -20.906 1 91 180 ARG B CA 1
ATOM 3708 C C . ARG B 1 180 ? -13.125 -21.141 -19.75 1 91 180 ARG B C 1
ATOM 3710 O O . ARG B 1 180 ? -11.922 -20.953 -19.953 1 91 180 ARG B O 1
ATOM 3717 N N . PRO B 1 181 ? -13.625 -21.266 -18.531 1 92.75 181 PRO B N 1
ATOM 3718 C CA . PRO B 1 181 ? -12.766 -21.156 -17.359 1 92.75 181 PRO B CA 1
ATOM 3719 C C . PRO B 1 181 ? -11.57 -22.094 -17.406 1 92.75 181 PRO B C 1
ATOM 3721 O O . PRO B 1 181 ? -10.477 -21.734 -16.969 1 92.75 181 PRO B O 1
ATOM 3724 N N . ALA B 1 182 ? -11.758 -23.266 -17.938 1 92.75 182 ALA B N 1
ATOM 3725 C CA . ALA B 1 182 ? -10.695 -24.266 -18.016 1 92.75 182 ALA B CA 1
ATOM 3726 C C . ALA B 1 182 ? -9.516 -23.75 -18.828 1 92.75 182 ALA B C 1
ATOM 3728 O O . ALA B 1 182 ? -8.375 -24.172 -18.609 1 92.75 182 ALA B O 1
ATOM 3729 N N . ASP B 1 183 ? -9.75 -22.875 -19.781 1 93.5 183 ASP B N 1
ATOM 3730 C CA . ASP B 1 183 ? -8.695 -22.312 -20.609 1 93.5 183 ASP B CA 1
ATOM 3731 C C . ASP B 1 183 ? -7.707 -21.5 -19.781 1 93.5 183 ASP B C 1
ATOM 3733 O O . ASP B 1 183 ? -6.535 -21.375 -20.125 1 93.5 183 ASP B O 1
ATOM 3737 N N . LEU B 1 184 ? -8.133 -20.984 -18.641 1 94.06 184 LEU B N 1
ATOM 3738 C CA . LEU B 1 184 ? -7.309 -20.141 -17.781 1 94.06 184 LEU B CA 1
ATOM 3739 C C . LEU B 1 184 ? -6.344 -21 -16.969 1 94.06 184 LEU B C 1
ATOM 3741 O O . LEU B 1 184 ? -5.348 -20.5 -16.438 1 94.06 184 LEU B O 1
ATOM 3745 N N . ALA B 1 185 ? -6.652 -22.25 -16.828 1 92 185 ALA B N 1
ATOM 3746 C CA . ALA B 1 185 ? -5.879 -23.125 -15.969 1 92 185 ALA B CA 1
ATOM 3747 C C . ALA B 1 185 ? -4.457 -23.312 -16.5 1 92 185 ALA B C 1
ATOM 3749 O O . ALA B 1 185 ? -3.541 -23.625 -15.742 1 92 185 ALA B O 1
ATOM 3750 N N . ALA B 1 186 ? -4.273 -23.094 -17.766 1 90.31 186 ALA B N 1
ATOM 3751 C CA . ALA B 1 186 ? -2.967 -23.281 -18.391 1 90.31 186 ALA B CA 1
ATOM 3752 C C . ALA B 1 186 ? -2.229 -21.953 -18.531 1 90.31 186 ALA B C 1
ATOM 3754 O O . ALA B 1 186 ? -1.07 -21.922 -18.953 1 90.31 186 ALA B O 1
ATOM 3755 N N . ALA B 1 187 ? -2.867 -20.891 -18.219 1 95 187 ALA B N 1
ATOM 3756 C CA . ALA B 1 187 ? -2.273 -19.578 -18.391 1 95 187 ALA B CA 1
ATOM 3757 C C . ALA B 1 187 ? -1.556 -19.125 -17.109 1 95 187 ALA B C 1
ATOM 3759 O O . ALA B 1 187 ? -1.853 -19.625 -16.016 1 95 187 ALA B O 1
ATOM 3760 N N . PRO B 1 188 ? -0.578 -18.172 -17.297 1 96.06 188 PRO B N 1
ATOM 3761 C CA . PRO B 1 188 ? 0.037 -17.609 -16.094 1 96.06 188 PRO B CA 1
ATOM 3762 C C . PRO B 1 188 ? -0.974 -16.891 -15.195 1 96.06 188 PRO B C 1
ATOM 3764 O O . PRO B 1 188 ? -1.849 -16.172 -15.688 1 96.06 188 PRO B O 1
ATOM 3767 N N . LEU B 1 189 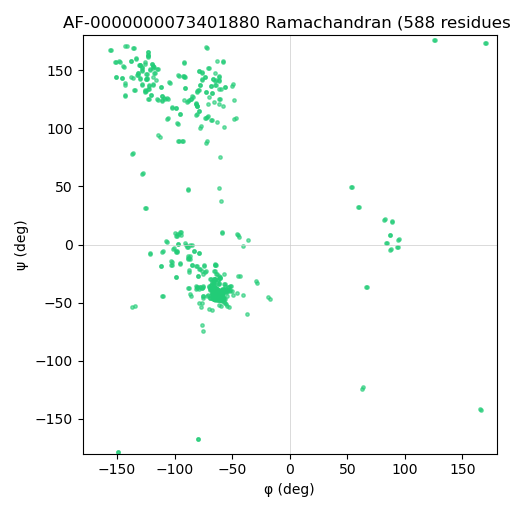? -0.858 -17.203 -13.898 1 97.25 189 LEU B N 1
ATOM 3768 C CA . LEU B 1 189 ? -1.724 -16.578 -12.906 1 97.25 189 LEU B CA 1
ATOM 3769 C C . LEU B 1 189 ? -0.908 -15.758 -11.914 1 97.25 189 LEU B C 1
ATOM 3771 O O . LEU B 1 189 ? 0.262 -16.062 -11.664 1 97.25 189 LEU B O 1
ATOM 3775 N N . VAL B 1 190 ? -1.471 -14.719 -11.438 1 97.88 190 VAL B N 1
ATOM 3776 C CA . VAL B 1 190 ? -0.914 -14 -10.297 1 97.88 190 VAL B CA 1
ATOM 3777 C C . VAL B 1 190 ? -1.865 -14.094 -9.109 1 97.88 190 VAL B C 1
ATOM 3779 O O . VAL B 1 190 ? -3.076 -14.258 -9.281 1 97.88 190 VAL B O 1
ATOM 3782 N N . HIS B 1 191 ? -1.252 -14.031 -7.949 1 95.38 191 HIS B N 1
ATOM 3783 C CA . HIS B 1 191 ? -2.018 -14.414 -6.77 1 95.38 191 HIS B CA 1
ATOM 3784 C C . HIS B 1 191 ? -2.066 -13.281 -5.75 1 95.38 191 HIS B C 1
ATOM 3786 O O . HIS B 1 191 ? -1.053 -12.625 -5.492 1 95.38 191 HIS B O 1
ATOM 3792 N N . ASP B 1 192 ? -3.242 -13.07 -5.207 1 93.88 192 ASP B N 1
ATOM 3793 C CA . ASP B 1 192 ? -3.5 -12.117 -4.133 1 93.88 192 ASP B CA 1
ATOM 3794 C C . ASP B 1 192 ? -3.508 -12.812 -2.773 1 93.88 192 ASP B C 1
ATOM 3796 O O . ASP B 1 192 ? -4.488 -13.461 -2.406 1 93.88 192 ASP B O 1
ATOM 3800 N N . GLU B 1 193 ? -2.443 -12.625 -2.055 1 83.19 193 GLU B N 1
ATOM 3801 C CA . GLU B 1 193 ? -2.271 -13.062 -0.674 1 83.19 193 GLU B CA 1
ATOM 3802 C C . GLU B 1 193 ? -2.229 -14.586 -0.583 1 83.19 193 GLU B C 1
ATOM 3804 O O . GLU B 1 193 ? -1.525 -15.141 0.262 1 83.19 193 GLU B O 1
ATOM 3809 N N . ASP B 1 194 ? -3.064 -15.25 -1.461 1 80.81 194 ASP B N 1
ATOM 3810 C CA . ASP B 1 194 ? -3.219 -16.703 -1.37 1 80.81 194 ASP B CA 1
ATOM 3811 C C . ASP B 1 194 ? -3.359 -17.328 -2.756 1 80.81 194 ASP B C 1
ATOM 3813 O O . ASP B 1 194 ? -4.094 -16.812 -3.604 1 80.81 194 ASP B O 1
ATOM 3817 N N . ARG B 1 195 ? -2.703 -18.438 -2.922 1 83 195 ARG B N 1
ATOM 3818 C CA . ARG B 1 195 ? -2.773 -19.125 -4.211 1 83 195 ARG B CA 1
ATOM 3819 C C . ARG B 1 195 ? -4.043 -19.969 -4.316 1 83 195 ARG B C 1
ATOM 3821 O O . ARG B 1 195 ? -4.496 -20.281 -5.418 1 83 195 ARG B O 1
ATOM 3828 N N . ASN B 1 196 ? -4.609 -20.234 -3.199 1 84.56 196 ASN B N 1
ATOM 3829 C CA . ASN B 1 196 ? -5.77 -21.109 -3.199 1 84.56 196 ASN B CA 1
ATOM 3830 C C . ASN B 1 196 ? -7.012 -20.406 -3.729 1 84.56 196 ASN B C 1
ATOM 3832 O O . ASN B 1 196 ? -8.008 -21.047 -4.07 1 84.56 196 ASN B O 1
ATOM 3836 N N . THR B 1 197 ? -6.941 -19.141 -3.734 1 90.56 197 THR B N 1
ATOM 3837 C CA . THR B 1 197 ? -8.102 -18.406 -4.242 1 90.56 197 THR B CA 1
ATOM 3838 C C . THR B 1 197 ? -8.406 -18.812 -5.68 1 90.56 197 THR B C 1
ATOM 3840 O O . THR B 1 197 ? -9.57 -18.969 -6.051 1 90.56 197 THR B O 1
ATOM 3843 N N . TRP B 1 198 ? -7.43 -19.031 -6.488 1 94.88 198 TRP B N 1
ATOM 3844 C CA . TRP B 1 198 ? -7.633 -19.5 -7.855 1 94.88 198 TRP B CA 1
ATOM 3845 C C . TRP B 1 198 ? -8.203 -20.922 -7.863 1 94.88 198 TRP B C 1
ATOM 3847 O O . TRP B 1 198 ? -9.07 -21.234 -8.672 1 94.88 198 TRP B O 1
ATOM 3857 N N . VAL B 1 199 ? -7.672 -21.734 -7.027 1 91 199 VAL B N 1
ATOM 3858 C CA . VAL B 1 199 ? -8.18 -23.094 -6.945 1 91 199 VAL B CA 1
ATOM 3859 C C . VAL B 1 199 ? -9.672 -23.078 -6.641 1 91 199 VAL B C 1
ATOM 3861 O O . VAL B 1 199 ? -10.461 -23.75 -7.312 1 91 199 VAL B O 1
ATOM 3864 N N . ASP B 1 200 ? -10.039 -22.281 -5.672 1 91.38 200 ASP B N 1
ATOM 3865 C CA . ASP B 1 200 ? -11.445 -22.141 -5.305 1 91.38 200 ASP B CA 1
ATOM 3866 C C . ASP B 1 200 ? -12.273 -21.625 -6.48 1 91.38 200 ASP B C 1
ATOM 3868 O O . ASP B 1 200 ? -13.383 -22.109 -6.715 1 91.38 200 ASP B O 1
ATOM 3872 N N . TRP B 1 201 ? -11.742 -20.672 -7.164 1 95.44 201 TRP B N 1
ATOM 3873 C CA . TRP B 1 201 ? -12.461 -20.109 -8.305 1 95.44 201 TRP B CA 1
ATOM 3874 C C . TRP B 1 201 ? -12.68 -21.172 -9.383 1 95.44 201 TRP B C 1
ATOM 3876 O O . TRP B 1 201 ? -13.781 -21.297 -9.922 1 95.44 201 TRP B O 1
ATOM 3886 N N . PHE B 1 202 ? -11.664 -21.938 -9.68 1 95.56 202 PHE B N 1
ATOM 3887 C CA . PHE B 1 202 ? -11.766 -22.984 -10.68 1 95.56 202 PHE B CA 1
ATOM 3888 C C . PHE B 1 202 ? -12.797 -24.031 -10.266 1 95.56 202 PHE B C 1
ATOM 3890 O O . PHE B 1 202 ? -13.617 -24.453 -11.086 1 95.56 202 PHE B O 1
ATOM 3897 N N . GLN B 1 203 ? -12.719 -24.391 -9.039 1 92.81 203 GLN B N 1
ATOM 3898 C CA . GLN B 1 203 ? -13.68 -25.375 -8.547 1 92.81 203 GLN B CA 1
ATOM 3899 C C . GLN B 1 203 ? -15.109 -24.875 -8.688 1 92.81 203 GLN B C 1
ATOM 3901 O O . GLN B 1 203 ? -15.984 -25.609 -9.156 1 92.81 203 GLN B O 1
ATOM 3906 N N . ARG B 1 204 ? -15.297 -23.688 -8.328 1 93.31 204 ARG B N 1
ATOM 3907 C CA . ARG B 1 204 ? -16.625 -23.078 -8.422 1 93.31 204 ARG B CA 1
ATOM 3908 C C . ARG B 1 204 ? -17.062 -22.953 -9.875 1 93.31 204 ARG B C 1
ATOM 3910 O O . ARG B 1 204 ? -18.266 -23.078 -10.18 1 93.31 204 ARG B O 1
ATOM 3917 N N . ALA B 1 205 ? -16.125 -22.812 -10.75 1 93.44 205 ALA B N 1
ATOM 3918 C CA . ALA B 1 205 ? -16.422 -22.656 -12.172 1 93.44 205 ALA B CA 1
ATOM 3919 C C . ALA B 1 205 ? -16.562 -24 -12.859 1 93.44 205 ALA B C 1
ATOM 3921 O O . ALA B 1 205 ? -16.719 -24.078 -14.078 1 93.44 205 ALA B O 1
ATOM 3922 N N . GLY B 1 206 ? -16.406 -25.047 -12.125 1 92.19 206 GLY B N 1
ATOM 3923 C CA . GLY B 1 206 ? -16.625 -26.391 -12.656 1 92.19 206 GLY B CA 1
ATOM 3924 C C . GLY B 1 206 ? -15.344 -27.047 -13.156 1 92.19 206 GLY B C 1
ATOM 3925 O O . GLY B 1 206 ? -15.391 -28.094 -13.797 1 92.19 206 GLY B O 1
ATOM 3926 N N . VAL B 1 207 ? -14.273 -26.375 -12.953 1 92.75 207 VAL B N 1
ATOM 3927 C CA . VAL B 1 207 ? -12.984 -26.938 -13.344 1 92.75 207 VAL B CA 1
ATOM 3928 C C . VAL B 1 207 ? -12.359 -27.656 -12.156 1 92.75 207 VAL B C 1
ATOM 3930 O O . VAL B 1 207 ? -11.492 -27.109 -11.469 1 92.75 207 VAL B O 1
ATOM 3933 N N . LYS B 1 208 ? -12.625 -28.891 -11.977 1 87.75 208 LYS B N 1
ATOM 3934 C CA . LYS B 1 208 ? -12.391 -29.609 -10.734 1 87.75 208 LYS B CA 1
ATOM 3935 C C . LYS B 1 208 ? -10.977 -30.203 -10.695 1 87.75 208 LYS B C 1
ATOM 3937 O O . LYS B 1 208 ? -10.469 -30.547 -9.625 1 87.75 208 LYS B O 1
ATOM 3942 N N . HIS B 1 209 ? -10.312 -30.203 -11.758 1 85.25 209 HIS B N 1
ATOM 3943 C CA . HIS B 1 209 ? -9.016 -30.875 -11.805 1 85.25 209 HIS B CA 1
ATOM 3944 C C . HIS B 1 209 ? -7.906 -29.969 -11.297 1 85.25 209 HIS B C 1
ATOM 3946 O O . HIS B 1 209 ? -6.797 -30.422 -11.008 1 85.25 209 HIS B O 1
ATOM 3952 N N . VAL B 1 210 ? -8.18 -28.703 -11.25 1 85.38 210 VAL B N 1
ATOM 3953 C CA . VAL B 1 210 ? -7.164 -27.766 -10.773 1 85.38 210 VAL B CA 1
ATOM 3954 C C . VAL B 1 210 ? -7.113 -27.797 -9.25 1 85.38 210 VAL B C 1
ATOM 3956 O O . VAL B 1 210 ? -8.062 -27.375 -8.586 1 85.38 210 VAL B O 1
ATOM 3959 N N . THR B 1 211 ? -5.965 -28.25 -8.766 1 80.06 211 THR B N 1
ATOM 3960 C CA . THR B 1 211 ? -5.855 -28.406 -7.32 1 80.06 211 THR B CA 1
ATOM 3961 C C . THR B 1 211 ? -4.699 -27.562 -6.777 1 80.06 211 THR B C 1
ATOM 3963 O O . THR B 1 211 ? -4.488 -27.5 -5.562 1 80.06 211 THR B O 1
ATOM 3966 N N . ARG B 1 212 ? -3.986 -27.047 -7.723 1 78.31 212 ARG B N 1
ATOM 3967 C CA . ARG B 1 212 ? -2.867 -26.188 -7.355 1 78.31 212 ARG B CA 1
ATOM 3968 C C . ARG B 1 212 ? -2.678 -25.062 -8.375 1 78.31 212 ARG B C 1
ATOM 3970 O O . ARG B 1 212 ? -2.9 -25.266 -9.57 1 78.31 212 ARG B O 1
ATOM 3977 N N . ALA B 1 213 ? -2.316 -23.953 -7.828 1 84.69 213 ALA B N 1
ATOM 3978 C CA . ALA B 1 213 ? -1.988 -22.828 -8.688 1 84.69 213 ALA B CA 1
ATOM 3979 C C . ALA B 1 213 ? -0.588 -22.297 -8.391 1 84.69 213 ALA B C 1
ATOM 3981 O O . ALA B 1 213 ? -0.147 -22.312 -7.234 1 84.69 213 ALA B O 1
ATOM 3982 N N . VAL B 1 214 ? 0.063 -21.906 -9.453 1 85.94 214 VAL B N 1
ATOM 3983 C CA . VAL B 1 214 ? 1.432 -21.406 -9.336 1 85.94 214 VAL B CA 1
ATOM 3984 C C . VAL B 1 214 ? 1.527 -20 -9.914 1 85.94 214 VAL B C 1
ATOM 3986 O O . VAL B 1 214 ? 0.622 -19.547 -10.617 1 85.94 214 VAL B O 1
ATOM 3989 N N . GLY B 1 215 ? 2.691 -19.344 -9.562 1 92.19 215 GLY B N 1
ATOM 3990 C CA . GLY B 1 215 ? 2.939 -18 -10.047 1 92.19 215 GLY B CA 1
ATOM 3991 C C . GLY B 1 215 ? 3.23 -17.016 -8.938 1 92.19 215 GLY B C 1
ATOM 3992 O O . GLY B 1 215 ? 3.084 -17.328 -7.758 1 92.19 215 GLY B O 1
ATOM 3993 N N . PRO B 1 216 ? 3.547 -15.805 -9.391 1 95.12 216 PRO B N 1
ATOM 3994 C CA . PRO B 1 216 ? 3.918 -14.789 -8.398 1 95.12 216 PRO B CA 1
ATOM 3995 C C . PRO B 1 216 ? 2.787 -14.484 -7.422 1 95.12 216 PRO B C 1
ATOM 3997 O O . PRO B 1 216 ? 1.617 -14.461 -7.809 1 95.12 216 PRO B O 1
ATOM 4000 N N . LEU B 1 217 ? 3.24 -14.305 -6.203 1 93.44 217 LEU B N 1
ATOM 4001 C CA . LEU B 1 217 ? 2.318 -13.992 -5.113 1 93.44 217 LEU B CA 1
ATOM 4002 C C . LEU B 1 217 ? 2.533 -12.57 -4.613 1 93.44 217 LEU B C 1
ATOM 4004 O O . LEU B 1 217 ? 3.674 -12.133 -4.43 1 93.44 217 LEU B O 1
ATOM 4008 N N . PHE B 1 218 ? 1.427 -11.906 -4.422 1 94.31 218 PHE B N 1
ATOM 4009 C CA . PHE B 1 218 ? 1.466 -10.523 -3.961 1 94.31 218 PHE B CA 1
ATOM 4010 C C . PHE B 1 218 ? 0.707 -10.367 -2.648 1 94.31 218 PHE B C 1
ATOM 4012 O O . PHE B 1 218 ? -0.304 -11.039 -2.426 1 94.31 218 PHE B O 1
ATOM 4019 N N . GLU B 1 219 ? 1.119 -9.43 -1.849 1 87.5 219 GLU B N 1
ATOM 4020 C CA . GLU B 1 219 ? 0.606 -9.289 -0.489 1 87.5 219 GLU B CA 1
ATOM 4021 C C . GLU B 1 219 ? -0.876 -8.93 -0.492 1 87.5 219 GLU B C 1
ATOM 4023 O O . GLU B 1 219 ? -1.615 -9.312 0.417 1 87.5 219 GLU B O 1
ATOM 4028 N N . ASP B 1 220 ? -1.23 -8.094 -1.463 1 90.75 220 ASP B N 1
ATOM 4029 C CA . ASP B 1 220 ? -2.631 -7.684 -1.45 1 90.75 220 ASP B CA 1
ATOM 4030 C C . ASP B 1 220 ? -3.135 -7.398 -2.865 1 90.75 220 ASP B C 1
ATOM 4032 O O . ASP B 1 220 ? -2.416 -7.625 -3.84 1 90.75 220 ASP B O 1
ATOM 4036 N N . GLY B 1 221 ? -4.367 -6.992 -2.912 1 95.88 221 GLY B N 1
ATOM 4037 C CA . GLY B 1 221 ? -5.027 -6.785 -4.191 1 95.88 221 GLY B CA 1
ATOM 4038 C C . GLY B 1 221 ? -4.422 -5.652 -5 1 95.88 221 GLY B C 1
ATOM 4039 O O . GLY B 1 221 ? -4.434 -5.684 -6.23 1 95.88 221 GLY B O 1
ATOM 4040 N N . GLN B 1 222 ? -3.883 -4.68 -4.277 1 96.5 222 GLN B N 1
ATOM 4041 C CA . GLN B 1 222 ? -3.32 -3.545 -5.004 1 96.5 222 GLN B CA 1
ATOM 4042 C C . GLN B 1 222 ? -2.064 -3.951 -5.77 1 96.5 222 GLN B C 1
ATOM 4044 O O . GLN B 1 222 ? -1.89 -3.58 -6.93 1 96.5 222 GLN B O 1
ATOM 4049 N N . LEU B 1 223 ? -1.197 -4.672 -5.125 1 96.94 223 LEU B N 1
ATOM 4050 C CA . LEU B 1 223 ? -0.018 -5.191 -5.809 1 96.94 223 LEU B CA 1
ATOM 4051 C C . LEU B 1 223 ? -0.416 -6.164 -6.918 1 96.94 223 LEU B C 1
ATOM 4053 O O . LEU B 1 223 ? 0.2 -6.18 -7.984 1 96.94 223 LEU B O 1
ATOM 4057 N N . THR B 1 224 ? -1.413 -6.945 -6.664 1 98.06 224 THR B N 1
ATOM 4058 C CA . THR B 1 224 ? -1.906 -7.895 -7.66 1 98.06 224 THR B CA 1
ATOM 4059 C C . THR B 1 224 ? -2.455 -7.16 -8.883 1 98.06 224 THR B C 1
ATOM 4061 O O . THR B 1 224 ? -2.238 -7.586 -10.016 1 98.06 224 THR B O 1
ATOM 4064 N N . LEU B 1 225 ? -3.15 -6.074 -8.641 1 98.62 225 LEU B N 1
ATOM 4065 C CA . LEU B 1 225 ? -3.637 -5.238 -9.727 1 98.62 225 LEU B CA 1
ATOM 4066 C C . LEU B 1 225 ? -2.479 -4.746 -10.594 1 98.62 225 LEU B C 1
ATOM 4068 O O . LEU B 1 225 ? -2.553 -4.797 -11.82 1 98.62 225 LEU B O 1
ATOM 4072 N N . ALA B 1 226 ? -1.435 -4.281 -9.953 1 98.25 226 ALA B N 1
ATOM 4073 C CA . ALA B 1 226 ? -0.263 -3.82 -10.695 1 98.25 226 ALA B CA 1
ATOM 4074 C C . ALA B 1 226 ? 0.308 -4.938 -11.562 1 98.25 226 ALA B C 1
ATOM 4076 O O . ALA B 1 226 ? 0.715 -4.695 -12.703 1 98.25 226 ALA B O 1
ATOM 4077 N N . ALA B 1 227 ? 0.319 -6.113 -11.047 1 98.56 227 ALA B N 1
ATOM 4078 C CA . ALA B 1 227 ? 0.839 -7.266 -11.773 1 98.56 227 ALA B CA 1
ATOM 4079 C C . ALA B 1 227 ? -0.024 -7.582 -12.992 1 98.56 227 ALA B C 1
ATOM 4081 O O . ALA B 1 227 ? 0.497 -7.84 -14.078 1 98.56 227 ALA B O 1
ATOM 4082 N N . ALA B 1 228 ? -1.316 -7.602 -12.812 1 98.62 228 ALA B N 1
ATOM 4083 C CA . ALA B 1 228 ? -2.232 -7.871 -13.914 1 98.62 228 ALA B CA 1
ATOM 4084 C C . ALA B 1 228 ? -2.096 -6.816 -15.016 1 98.62 228 ALA B C 1
ATOM 4086 O O . ALA B 1 228 ? -2.037 -7.148 -16.203 1 98.62 228 ALA B O 1
ATOM 4087 N N . ARG B 1 229 ? -2.025 -5.586 -14.586 1 97.75 229 ARG B N 1
ATOM 4088 C CA . ARG B 1 229 ? -1.878 -4.488 -15.539 1 97.75 229 ARG B CA 1
ATOM 4089 C C . ARG B 1 229 ? -0.584 -4.625 -16.328 1 97.75 229 ARG B C 1
ATOM 4091 O O . ARG B 1 229 ? -0.538 -4.281 -17.516 1 97.75 229 ARG B O 1
ATOM 4098 N N . ALA B 1 230 ? 0.413 -5.129 -15.68 1 97.31 230 ALA B N 1
ATOM 4099 C CA . ALA B 1 230 ? 1.727 -5.277 -16.297 1 97.31 230 ALA B CA 1
ATOM 4100 C C . ALA B 1 230 ? 1.767 -6.504 -17.203 1 97.31 230 ALA B C 1
ATOM 4102 O O . ALA B 1 230 ? 2.773 -6.762 -17.875 1 97.31 230 ALA B O 1
ATOM 4103 N N . GLY B 1 231 ? 0.711 -7.289 -17.172 1 97.44 231 GLY B N 1
ATOM 4104 C CA . GLY B 1 231 ? 0.633 -8.453 -18.031 1 97.44 231 GLY B CA 1
ATOM 4105 C C . GLY B 1 231 ? 1.371 -9.656 -17.484 1 97.44 231 GLY B C 1
ATOM 4106 O O . GLY B 1 231 ? 1.752 -10.555 -18.234 1 97.44 231 GLY B O 1
ATOM 4107 N N . LEU B 1 232 ? 1.602 -9.68 -16.203 1 97.69 232 LEU B N 1
ATOM 4108 C CA . LEU B 1 232 ? 2.322 -10.797 -15.586 1 97.69 232 LEU B CA 1
ATOM 4109 C C . LEU B 1 232 ? 1.449 -12.047 -15.531 1 97.69 232 LEU B C 1
ATOM 4111 O O . LEU B 1 232 ? 1.96 -13.156 -15.398 1 97.69 232 LEU B O 1
ATOM 4115 N N . GLY B 1 233 ? 0.141 -11.836 -15.578 1 98 233 GLY B N 1
ATOM 4116 C CA . GLY B 1 233 ? -0.801 -12.945 -15.5 1 98 233 GLY B CA 1
ATOM 4117 C C . GLY B 1 233 ? -2.238 -12.492 -15.32 1 98 233 GLY B C 1
ATOM 4118 O O . GLY B 1 233 ? -2.504 -11.297 -15.172 1 98 233 GLY B O 1
ATOM 4119 N N . ALA B 1 234 ? -3.145 -13.469 -15.383 1 98.25 234 ALA B N 1
ATOM 4120 C CA . ALA B 1 234 ? -4.527 -13.234 -14.977 1 98.25 234 ALA B CA 1
ATOM 4121 C C . ALA B 1 234 ? -4.645 -13.141 -13.461 1 98.25 234 ALA B C 1
ATOM 4123 O O . ALA B 1 234 ? -3.932 -13.828 -12.727 1 98.25 234 ALA B O 1
ATOM 4124 N N . ALA B 1 235 ? -5.52 -12.289 -13.031 1 98.56 235 ALA B N 1
ATOM 4125 C CA . ALA B 1 235 ? -5.711 -12.055 -11.609 1 98.56 235 ALA B CA 1
ATOM 4126 C C . ALA B 1 235 ? -7.184 -12.18 -11.227 1 98.56 235 ALA B C 1
ATOM 4128 O O . ALA B 1 235 ? -8.062 -12.031 -12.078 1 98.56 235 ALA B O 1
ATOM 4129 N N . LEU B 1 236 ? -7.445 -12.547 -10.008 1 98.12 236 LEU B N 1
ATOM 4130 C CA . LEU B 1 236 ? -8.766 -12.398 -9.398 1 98.12 236 LEU B CA 1
ATOM 4131 C C . LEU B 1 236 ? -8.852 -11.109 -8.594 1 98.12 236 LEU B C 1
ATOM 4133 O O . LEU B 1 236 ? -8.141 -10.953 -7.59 1 98.12 236 LEU B O 1
ATOM 4137 N N . LEU B 1 237 ? -9.68 -10.188 -9.086 1 98.12 237 LEU B N 1
ATOM 4138 C CA . LEU B 1 237 ? -9.766 -8.883 -8.445 1 98.12 237 LEU B CA 1
ATOM 4139 C C . LEU B 1 237 ? -11.227 -8.469 -8.258 1 98.12 237 LEU B C 1
ATOM 4141 O O . LEU B 1 237 ? -12.125 -9.062 -8.852 1 98.12 237 LEU B O 1
ATOM 4145 N N . ARG B 1 238 ? -11.422 -7.523 -7.352 1 96.88 238 ARG B N 1
ATOM 4146 C CA . ARG B 1 238 ? -12.734 -6.988 -7.031 1 96.88 238 ARG B CA 1
ATOM 4147 C C . ARG B 1 238 ? -13.164 -5.934 -8.047 1 96.88 238 ARG B C 1
ATOM 4149 O O . ARG B 1 238 ? -12.68 -4.801 -8.008 1 96.88 238 ARG B O 1
ATOM 4156 N N . ALA B 1 239 ? -14.188 -6.238 -8.852 1 95.44 239 ALA B N 1
ATOM 4157 C CA . ALA B 1 239 ? -14.547 -5.43 -10.016 1 95.44 239 ALA B CA 1
ATOM 4158 C C . ALA B 1 239 ? -14.883 -3.998 -9.602 1 95.44 239 ALA B C 1
ATOM 4160 O O . ALA B 1 239 ? -14.422 -3.043 -10.234 1 95.44 239 ALA B O 1
ATOM 4161 N N . PRO B 1 240 ? -15.641 -3.734 -8.492 1 94.88 240 PRO B N 1
ATOM 4162 C CA . PRO B 1 240 ? -16 -2.359 -8.1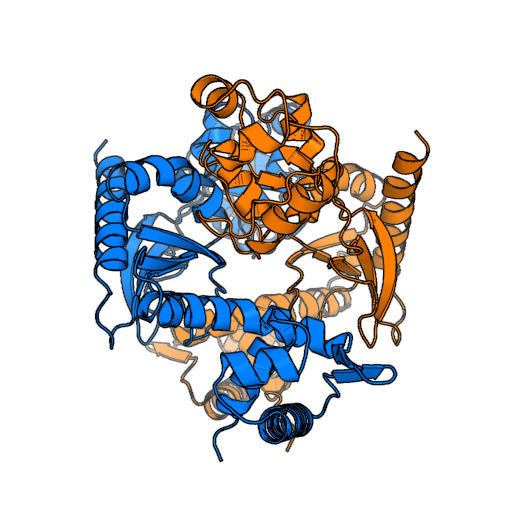56 1 94.88 240 PRO B CA 1
ATOM 4163 C C . PRO B 1 240 ? -14.797 -1.492 -7.805 1 94.88 240 PRO B C 1
ATOM 4165 O O . PRO B 1 240 ? -14.891 -0.262 -7.824 1 94.88 240 PRO B O 1
ATOM 4168 N N . LEU B 1 241 ? -13.672 -2.139 -7.512 1 97.25 241 LEU B N 1
ATOM 4169 C CA . LEU B 1 241 ? -12.508 -1.382 -7.059 1 97.25 241 LEU B CA 1
ATOM 4170 C C . LEU B 1 241 ? -11.508 -1.195 -8.195 1 97.25 241 LEU B C 1
ATOM 4172 O O . LEU B 1 241 ? -10.477 -0.54 -8.016 1 97.25 241 LEU B O 1
ATOM 4176 N N . ILE B 1 242 ? -11.797 -1.793 -9.336 1 97.81 242 ILE B N 1
ATOM 4177 C CA . ILE B 1 242 ? -10.922 -1.624 -10.484 1 97.81 242 ILE B CA 1
ATOM 4178 C C . ILE B 1 242 ? -11.727 -1.109 -11.68 1 97.81 242 ILE B C 1
ATOM 4180 O O . ILE B 1 242 ? -11.438 -1.461 -12.828 1 97.81 242 ILE B O 1
ATOM 4184 N N . GLU B 1 243 ? -12.703 -0.377 -11.406 1 95.81 243 GLU B N 1
ATOM 4185 C CA . GLU B 1 243 ? -13.594 0.146 -12.445 1 95.81 243 GLU B CA 1
ATOM 4186 C C . GLU B 1 243 ? -12.82 1 -13.445 1 95.81 243 GLU B C 1
ATOM 4188 O O . GLU B 1 243 ? -13.078 0.93 -14.648 1 95.81 243 GLU B O 1
ATOM 4193 N N . ARG B 1 244 ? -11.938 1.795 -12.969 1 94 244 ARG B N 1
ATOM 4194 C CA . ARG B 1 244 ? -11.156 2.656 -13.852 1 94 244 ARG B CA 1
ATOM 4195 C C . ARG B 1 244 ? -10.398 1.836 -14.891 1 94 244 ARG B C 1
ATOM 4197 O O . ARG B 1 244 ? -10.43 2.156 -16.078 1 94 244 ARG B O 1
ATOM 4204 N N . GLU B 1 245 ? -9.742 0.788 -14.43 1 96.88 245 GLU B N 1
ATOM 4205 C CA . GLU B 1 245 ? -8.961 -0.073 -15.312 1 96.88 245 GLU B CA 1
ATOM 4206 C C . GLU B 1 245 ? -9.852 -0.816 -16.297 1 96.88 245 GLU B C 1
ATOM 4208 O O . GLU B 1 245 ? -9.469 -1.035 -17.453 1 96.88 245 GLU B O 1
ATOM 4213 N N . LEU B 1 246 ? -11.047 -1.166 -15.898 1 97.12 246 LEU B N 1
ATOM 4214 C CA . LEU B 1 246 ? -11.984 -1.862 -16.781 1 97.12 246 LEU B CA 1
ATOM 4215 C C . LEU B 1 246 ? -12.586 -0.906 -17.797 1 97.12 246 LEU B C 1
ATOM 4217 O O . LEU B 1 246 ? -12.703 -1.245 -18.984 1 97.12 246 LEU B O 1
ATOM 4221 N N . MET B 1 247 ? -12.82 0.277 -17.391 1 95.56 247 MET B N 1
ATOM 4222 C CA . MET B 1 247 ? -13.477 1.263 -18.25 1 95.56 247 MET B CA 1
ATOM 4223 C C . MET B 1 247 ? -12.508 1.807 -19.281 1 95.56 247 MET B C 1
ATOM 4225 O O . MET B 1 247 ? -12.883 2.041 -20.438 1 95.56 247 MET B O 1
ATOM 4229 N N . ASN B 1 248 ? -11.281 1.994 -18.906 1 93.5 248 ASN B N 1
ATOM 4230 C CA . ASN B 1 248 ? -10.32 2.58 -19.828 1 93.5 248 ASN B CA 1
ATOM 4231 C C . ASN B 1 248 ? -9.633 1.51 -20.672 1 93.5 248 ASN B C 1
ATOM 4233 O O . ASN B 1 248 ? -8.766 1.82 -21.484 1 93.5 248 ASN B O 1
ATOM 4237 N N . GLY B 1 249 ? -9.977 0.237 -20.406 1 95.88 249 GLY B N 1
ATOM 4238 C CA . GLY B 1 249 ? -9.516 -0.853 -21.25 1 95.88 249 GLY B CA 1
ATOM 4239 C C . GLY B 1 249 ? -8.164 -1.395 -20.844 1 95.88 249 GLY B C 1
ATOM 4240 O O . GLY B 1 249 ? -7.562 -2.191 -21.562 1 95.88 249 GLY B O 1
ATOM 4241 N N . GLU B 1 250 ? -7.656 -0.984 -19.75 1 96.44 250 GLU B N 1
ATOM 4242 C CA . GLU B 1 250 ? -6.387 -1.515 -19.266 1 96.44 250 GLU B CA 1
ATOM 4243 C C . GLU B 1 250 ? -6.527 -2.969 -18.828 1 96.44 250 GLU B C 1
ATOM 4245 O O . GLU B 1 250 ? -5.559 -3.73 -18.859 1 96.44 250 GLU B O 1
ATOM 4250 N N . LEU B 1 251 ? -7.75 -3.273 -18.375 1 98.25 251 LEU B N 1
ATOM 4251 C CA . LEU B 1 251 ? -8.07 -4.648 -18 1 98.25 251 LEU B CA 1
ATOM 4252 C C . LEU B 1 251 ? -9.375 -5.09 -18.656 1 98.25 251 LEU B C 1
ATOM 4254 O O . LEU B 1 251 ? -10.234 -4.262 -18.969 1 98.25 251 LEU B O 1
ATOM 4258 N N . VAL B 1 252 ? -9.5 -6.383 -18.844 1 97.81 252 VAL B N 1
ATOM 4259 C CA . VAL B 1 252 ? -10.734 -6.988 -19.344 1 97.81 252 VAL B CA 1
ATOM 4260 C C . VAL B 1 252 ? -11.141 -8.148 -18.438 1 97.81 252 VAL B C 1
ATOM 4262 O O . VAL B 1 252 ? -10.281 -8.867 -17.922 1 97.81 252 VAL B O 1
ATOM 4265 N N . THR B 1 253 ? -12.406 -8.273 -18.25 1 96.94 253 THR B N 1
ATOM 4266 C CA . THR B 1 253 ? -12.93 -9.406 -17.5 1 96.94 253 THR B CA 1
ATOM 4267 C C . THR B 1 253 ? -12.953 -10.664 -18.359 1 96.94 253 THR B C 1
ATOM 4269 O O . THR B 1 253 ? -13.344 -10.617 -19.531 1 96.94 253 THR B O 1
ATOM 4272 N N . LEU B 1 254 ? -12.57 -11.734 -17.797 1 95.69 254 LEU B N 1
ATOM 4273 C CA . LEU B 1 254 ? -12.391 -12.961 -18.562 1 95.69 254 LEU B CA 1
ATOM 4274 C C . LEU B 1 254 ? -13.609 -13.875 -18.422 1 95.69 254 LEU B C 1
ATOM 4276 O O . LEU B 1 254 ? -13.844 -14.734 -19.266 1 95.69 254 LEU B O 1
ATOM 4280 N N . ALA B 1 255 ? -14.25 -13.766 -17.359 1 89.88 255 ALA B N 1
ATOM 4281 C CA . ALA B 1 255 ? -15.445 -14.57 -17.109 1 89.88 255 ALA B CA 1
ATOM 4282 C C . ALA B 1 255 ? -16.406 -13.836 -16.172 1 89.88 255 ALA B C 1
ATOM 4284 O O . ALA B 1 255 ? -15.992 -12.984 -15.383 1 89.88 255 ALA B O 1
ATOM 4285 N N . ASP B 1 256 ? -17.625 -14.188 -16.219 1 84.12 256 ASP B N 1
ATOM 4286 C CA . ASP B 1 256 ? -18.641 -13.547 -15.391 1 84.12 256 ASP B CA 1
ATOM 4287 C C . ASP B 1 256 ? -18.75 -14.234 -14.031 1 84.12 256 ASP B C 1
ATOM 4289 O O . ASP B 1 256 ? -19.359 -13.695 -13.102 1 84.12 256 ASP B O 1
ATOM 4293 N N . ASN B 1 257 ? -18.156 -15.336 -13.961 1 88.38 257 ASN B N 1
ATOM 4294 C CA . ASN B 1 257 ? -18.234 -16.094 -12.711 1 88.38 257 ASN B CA 1
ATOM 4295 C C . ASN B 1 257 ? -17.422 -15.438 -11.602 1 88.38 257 ASN B C 1
ATOM 4297 O O . ASN B 1 257 ? -16.188 -15.477 -11.633 1 88.38 257 ASN B O 1
ATOM 4301 N N . ALA B 1 258 ? -18.172 -14.922 -10.648 1 92.69 258 ALA B N 1
ATOM 4302 C CA . ALA B 1 258 ? -17.5 -14.336 -9.5 1 92.69 258 ALA B CA 1
ATOM 4303 C C . ALA B 1 258 ? -17.328 -15.352 -8.375 1 92.69 258 ALA B C 1
ATOM 4305 O O . ALA B 1 258 ? -18.125 -16.297 -8.258 1 92.69 258 ALA B O 1
ATOM 4306 N N . LEU B 1 259 ? -16.234 -15.211 -7.699 1 94.25 259 LEU B N 1
ATOM 4307 C CA . LEU B 1 259 ? -16.047 -15.984 -6.477 1 94.25 259 LEU B CA 1
ATOM 4308 C C . LEU B 1 259 ? -16.297 -15.117 -5.242 1 94.25 259 LEU B C 1
ATOM 4310 O O . LEU B 1 259 ? -15.641 -14.086 -5.066 1 94.25 259 LEU B O 1
ATOM 4314 N N . ASP B 1 260 ? -17.219 -15.484 -4.527 1 93.56 260 ASP B N 1
ATOM 4315 C CA . ASP B 1 260 ? -17.5 -14.883 -3.227 1 93.56 260 ASP B CA 1
ATOM 4316 C C . ASP B 1 260 ? -17.094 -15.828 -2.094 1 93.56 260 ASP B C 1
ATOM 4318 O O . ASP B 1 260 ? -17.734 -16.859 -1.879 1 93.56 260 ASP B O 1
ATOM 4322 N N . ASP B 1 261 ? -16.031 -15.461 -1.43 1 83.69 261 ASP B N 1
ATOM 4323 C CA . ASP B 1 261 ? -15.547 -16.344 -0.381 1 83.69 261 ASP B CA 1
ATOM 4324 C C . ASP B 1 261 ? -16.094 -15.938 0.986 1 83.69 261 ASP B C 1
ATOM 4326 O O . ASP B 1 261 ? -15.562 -16.359 2.02 1 83.69 261 ASP B O 1
ATOM 4330 N N . GLY B 1 262 ? -16.984 -15.031 0.987 1 88.12 262 GLY B N 1
ATOM 4331 C CA . GLY B 1 262 ? -17.641 -14.625 2.219 1 88.12 262 GLY B CA 1
ATOM 4332 C C . GLY B 1 262 ? -16.984 -13.438 2.887 1 88.12 262 GLY B C 1
ATOM 4333 O O . GLY B 1 262 ? -17.438 -12.961 3.928 1 88.12 262 GLY B O 1
ATOM 4334 N N . ARG B 1 263 ? -15.945 -12.992 2.32 1 88.69 263 ARG B N 1
ATOM 4335 C CA . ARG B 1 263 ? -15.281 -11.812 2.869 1 88.69 263 ARG B CA 1
ATOM 4336 C C . ARG B 1 263 ? -15.711 -10.547 2.135 1 88.69 263 ARG B C 1
ATOM 4338 O O . ARG B 1 263 ? -15.945 -10.578 0.925 1 88.69 263 ARG B O 1
ATOM 4345 N N . ASP B 1 264 ? -15.781 -9.453 2.902 1 93.12 264 ASP B N 1
ATOM 4346 C CA . ASP B 1 264 ? -16.266 -8.188 2.383 1 93.12 264 ASP B CA 1
ATOM 4347 C C . ASP B 1 264 ? -15.484 -7.012 2.967 1 93.12 264 ASP B C 1
ATOM 4349 O O . ASP B 1 264 ? -14.656 -7.199 3.855 1 93.12 264 ASP B O 1
ATOM 4353 N N . TYR B 1 265 ? -15.734 -5.906 2.424 1 93.62 265 TYR B N 1
ATOM 4354 C CA . TYR B 1 265 ? -15.188 -4.664 2.967 1 93.62 265 TYR B CA 1
ATOM 4355 C C . TYR B 1 265 ? -16.156 -4.047 3.977 1 93.62 265 TYR B C 1
ATOM 4357 O O . TYR B 1 265 ? -17.344 -3.906 3.703 1 93.62 265 TYR B O 1
ATOM 4365 N N . TYR B 1 266 ? -15.547 -3.639 5.086 1 92.62 266 TYR B N 1
ATOM 4366 C CA . TYR B 1 266 ? -16.359 -3.117 6.184 1 92.62 266 TYR B CA 1
ATOM 4367 C C . TYR B 1 266 ? -15.844 -1.756 6.637 1 92.62 266 TYR B C 1
ATOM 4369 O O . TYR B 1 266 ? -14.633 -1.532 6.703 1 92.62 266 TYR B O 1
ATOM 4377 N N . LEU B 1 267 ? -16.781 -0.872 6.879 1 94.94 267 LEU B N 1
ATOM 4378 C CA . LEU B 1 267 ? -16.484 0.329 7.656 1 94.94 267 LEU B CA 1
ATOM 4379 C C . LEU B 1 267 ? -16.5 0.026 9.148 1 94.94 267 LEU B C 1
ATOM 4381 O O . LEU B 1 267 ? -17.531 -0.395 9.688 1 94.94 267 LEU B O 1
ATOM 4385 N N . CYS B 1 268 ? -15.391 0.221 9.812 1 90.75 268 CYS B N 1
ATOM 4386 C CA . CYS B 1 268 ? -15.266 -0.139 11.219 1 90.75 268 CYS B CA 1
ATOM 4387 C C . CYS B 1 268 ? -14.961 1.088 12.07 1 90.75 268 CYS B C 1
ATOM 4389 O O . CYS B 1 268 ? -14.172 1.949 11.664 1 90.75 268 CYS B O 1
ATOM 4391 N N . THR B 1 269 ? -15.57 1.178 13.156 1 87.88 269 THR B N 1
ATOM 4392 C CA . THR B 1 269 ? -15.312 2.172 14.195 1 87.88 269 THR B CA 1
ATOM 4393 C C . THR B 1 269 ? -15.164 1.506 15.555 1 87.88 269 THR B C 1
ATOM 4395 O O . THR B 1 269 ? -15.68 0.408 15.773 1 87.88 269 THR B O 1
ATOM 4398 N N . ARG B 1 270 ? -14.477 2.152 16.391 1 81 270 ARG B N 1
ATOM 4399 C CA . ARG B 1 270 ? -14.336 1.602 17.734 1 81 270 ARG B CA 1
ATOM 4400 C C . ARG B 1 270 ? -15.68 1.561 18.453 1 81 270 ARG B C 1
ATOM 4402 O O . ARG B 1 270 ? -16.469 2.504 18.359 1 81 270 ARG B O 1
ATOM 4409 N N . ALA B 1 271 ? -15.891 0.511 19.188 1 80.25 271 ALA B N 1
ATOM 4410 C CA . ALA B 1 271 ? -17.172 0.308 19.844 1 80.25 271 ALA B CA 1
ATOM 4411 C C . ALA B 1 271 ? -17.281 1.142 21.125 1 80.25 271 ALA B C 1
ATOM 4413 O O . ALA B 1 271 ? -18.375 1.499 21.547 1 80.25 271 ALA B O 1
ATOM 4414 N N . ASP B 1 272 ? -16.188 1.42 21.703 1 70.12 272 ASP B N 1
ATOM 4415 C CA . ASP B 1 272 ? -16.188 2.035 23.031 1 70.12 272 ASP B CA 1
ATOM 4416 C C . ASP B 1 272 ? -15.984 3.545 22.938 1 70.12 272 ASP B C 1
ATOM 4418 O O . ASP B 1 272 ? -15.773 4.215 23.938 1 70.12 272 ASP B O 1
ATOM 4422 N N . ALA B 1 273 ? -16 4.062 21.766 1 68.94 273 ALA B N 1
ATOM 4423 C CA . ALA B 1 273 ? -15.758 5.496 21.641 1 68.94 273 ALA B CA 1
ATOM 4424 C C . ALA B 1 273 ? -16.734 6.137 20.656 1 68.94 273 ALA B C 1
ATOM 4426 O O . ALA B 1 273 ? -17.109 5.52 19.656 1 68.94 273 ALA B O 1
ATOM 4427 N N . ASP B 1 274 ? -17.094 7.355 21.047 1 78.12 274 ASP B N 1
ATOM 4428 C CA . ASP B 1 274 ? -17.875 8.133 20.078 1 78.12 274 ASP B CA 1
ATOM 4429 C C . ASP B 1 274 ? -16.984 8.688 18.969 1 78.12 274 ASP B C 1
ATOM 4431 O O . ASP B 1 274 ? -15.82 9.023 19.219 1 78.12 274 ASP B O 1
ATOM 4435 N N . LEU B 1 275 ? -17.625 8.781 17.828 1 83.69 275 LEU B N 1
ATOM 4436 C CA . LEU B 1 275 ? -16.906 9.375 16.703 1 83.69 275 LEU B CA 1
ATOM 4437 C C . LEU B 1 275 ? -16.922 10.898 16.781 1 83.69 275 LEU B C 1
ATOM 4439 O O . LEU B 1 275 ? -17.984 11.492 17.016 1 83.69 275 LEU B O 1
ATOM 4443 N N . PRO B 1 276 ? -15.75 11.453 16.609 1 80.44 276 PRO B N 1
ATOM 4444 C CA . PRO B 1 276 ? -15.805 12.906 16.438 1 80.44 276 PRO B CA 1
ATOM 4445 C C . PRO B 1 276 ? -16.672 13.336 15.266 1 80.44 276 PRO B C 1
ATOM 4447 O O . PRO B 1 276 ? -16.891 12.555 14.336 1 80.44 276 PRO B O 1
ATOM 4450 N N . ASP B 1 277 ? -17.172 14.531 15.273 1 85.38 277 ASP B N 1
ATOM 4451 C CA . ASP B 1 277 ? -18.125 15.039 14.289 1 85.38 277 ASP B CA 1
ATOM 4452 C C . ASP B 1 277 ? -17.609 14.828 12.867 1 85.38 277 ASP B C 1
ATOM 4454 O O . ASP B 1 277 ? -18.312 14.242 12.031 1 85.38 277 ASP B O 1
ATOM 4458 N N . GLY B 1 278 ? -16.391 15.297 12.562 1 90.5 278 GLY B N 1
ATOM 4459 C CA . GLY B 1 278 ? -15.836 15.133 11.234 1 90.5 278 GLY B CA 1
ATOM 4460 C C . GLY B 1 278 ? -15.805 13.688 10.773 1 90.5 278 GLY B C 1
ATOM 4461 O O . GLY B 1 278 ? -16.141 13.383 9.625 1 90.5 278 GLY B O 1
ATOM 4462 N N . ALA B 1 279 ? -15.484 12.805 11.641 1 91.62 279 ALA B N 1
ATOM 4463 C CA . ALA B 1 279 ? -15.422 11.375 11.328 1 91.62 279 ALA B CA 1
ATOM 4464 C C . ALA B 1 279 ? -16.812 10.812 11.07 1 91.62 279 ALA B C 1
ATOM 4466 O O . ALA B 1 279 ? -17 9.961 10.203 1 91.62 279 ALA B O 1
ATOM 4467 N N . GLN B 1 280 ? -17.75 11.305 11.844 1 94.12 280 GLN B N 1
ATOM 4468 C CA . GLN B 1 280 ? -19.125 10.883 11.633 1 94.12 280 GLN B CA 1
ATOM 4469 C C . GLN B 1 280 ? -19.625 11.305 10.258 1 94.12 280 GLN B C 1
ATOM 4471 O O . GLN B 1 280 ? -20.281 10.523 9.555 1 94.12 280 GLN B O 1
ATOM 4476 N N . ARG B 1 281 ? -19.328 12.484 9.922 1 96.19 281 ARG B N 1
ATOM 4477 C CA . ARG B 1 281 ? -19.734 12.984 8.609 1 96.19 281 ARG B CA 1
ATOM 4478 C C . ARG B 1 281 ? -19.094 12.156 7.496 1 96.19 281 ARG B C 1
ATOM 4480 O O . ARG B 1 281 ? -19.75 11.859 6.492 1 96.19 281 ARG B O 1
ATOM 4487 N N . LEU B 1 282 ? -17.859 11.812 7.676 1 97.12 282 LEU B N 1
ATOM 4488 C CA . LEU B 1 282 ? -17.172 10.992 6.676 1 97.12 282 LEU B CA 1
ATOM 4489 C C . LEU B 1 282 ? -17.797 9.609 6.59 1 97.12 282 LEU B C 1
ATOM 4491 O O . LEU B 1 282 ? -18 9.078 5.496 1 97.12 282 LEU B O 1
ATOM 4495 N N . ALA B 1 283 ? -18.094 9.039 7.703 1 96.44 283 ALA B N 1
ATOM 4496 C CA . ALA B 1 283 ? -18.766 7.738 7.73 1 96.44 283 ALA B CA 1
ATOM 4497 C C . ALA B 1 283 ? -20.094 7.785 6.992 1 96.44 283 ALA B C 1
ATOM 4499 O O . ALA B 1 283 ? -20.406 6.895 6.199 1 96.44 283 ALA B O 1
ATOM 4500 N N . ASP B 1 284 ? -20.859 8.812 7.285 1 96.56 284 ASP B N 1
ATOM 4501 C CA . ASP B 1 284 ? -22.156 8.977 6.637 1 96.56 284 ASP B CA 1
ATOM 4502 C C . ASP B 1 284 ? -22 9.133 5.125 1 96.56 284 ASP B C 1
ATOM 4504 O O . ASP B 1 284 ? -22.766 8.539 4.355 1 96.56 284 ASP B O 1
ATOM 4508 N N . TRP B 1 285 ? -21.078 9.891 4.734 1 97.19 285 TRP B N 1
ATOM 4509 C CA . TRP B 1 285 ? -20.797 10.094 3.316 1 97.19 285 TRP B CA 1
ATOM 4510 C C . TRP B 1 285 ? -20.422 8.781 2.641 1 97.19 285 TRP B C 1
ATOM 4512 O O . TRP B 1 285 ? -20.891 8.484 1.534 1 97.19 285 TRP B O 1
ATOM 4522 N N . LEU B 1 286 ? -19.609 7.977 3.285 1 96.81 286 LEU B N 1
ATOM 4523 C CA . LEU B 1 286 ? -19.203 6.68 2.764 1 96.81 286 LEU B CA 1
ATOM 4524 C C . LEU B 1 286 ? -20.406 5.77 2.57 1 96.81 286 LEU B C 1
ATOM 4526 O O . LEU B 1 286 ? -20.547 5.125 1.527 1 96.81 286 LEU B O 1
ATOM 4530 N N . ARG B 1 287 ? -21.234 5.793 3.52 1 94.75 287 ARG B N 1
ATOM 4531 C CA . ARG B 1 287 ? -22.453 4.973 3.459 1 94.75 287 ARG B CA 1
ATOM 4532 C C . ARG B 1 287 ? -23.328 5.375 2.279 1 94.75 287 ARG B C 1
ATOM 4534 O O . ARG B 1 287 ? -23.797 4.52 1.534 1 94.75 287 ARG B O 1
ATOM 4541 N N . GLN B 1 288 ? -23.484 6.617 2.141 1 93.56 288 GLN B N 1
ATOM 4542 C CA . GLN B 1 288 ? -24.344 7.145 1.086 1 93.56 288 GLN B CA 1
ATOM 4543 C C . GLN B 1 288 ? -23.75 6.887 -0.293 1 93.56 288 GLN B C 1
ATOM 4545 O O . GLN B 1 288 ? -24.469 6.547 -1.234 1 93.56 288 GLN B O 1
ATOM 4550 N N . SER B 1 289 ? -22.469 7.051 -0.371 1 93.19 289 SER B N 1
ATOM 4551 C CA . SER B 1 289 ? -21.781 6.902 -1.652 1 93.19 289 SER B CA 1
ATOM 4552 C C . SER B 1 289 ? -21.766 5.449 -2.104 1 93.19 289 SER B C 1
ATOM 4554 O O . SER B 1 289 ? -21.812 5.164 -3.301 1 93.19 289 SER B O 1
ATOM 4556 N N . MET B 1 290 ? -21.625 4.523 -1.211 1 87.44 290 MET B N 1
ATOM 4557 C CA . MET B 1 290 ? -21.547 3.104 -1.548 1 87.44 290 MET B CA 1
ATOM 4558 C C . MET B 1 290 ? -22.938 2.498 -1.666 1 87.44 290 MET B C 1
ATOM 4560 O O . MET B 1 290 ? -23.141 1.516 -2.383 1 87.44 290 MET B O 1
ATOM 4564 N N . GLY B 1 291 ? -23.906 2.76 -0.777 1 69.88 291 GLY B N 1
ATOM 4565 C CA . GLY B 1 291 ? -25.281 2.311 -0.908 1 69.88 291 GLY B CA 1
ATOM 4566 C C . GLY B 1 291 ? -25.922 2.713 -2.225 1 69.88 291 GLY B C 1
ATOM 4567 O O . GLY B 1 291 ? -26.766 1.987 -2.762 1 69.88 291 GLY B O 1
ATOM 4568 N N . LYS B 1 292 ? -25.797 3.852 -2.715 1 56.19 292 LYS B N 1
ATOM 4569 C CA . LYS B 1 292 ? -26.328 4.266 -4.012 1 56.19 292 LYS B CA 1
ATOM 4570 C C . LYS B 1 292 ? -25.797 3.383 -5.133 1 56.19 292 LYS B C 1
ATOM 4572 O O . LYS B 1 292 ? -26.469 3.184 -6.148 1 56.19 292 LYS B O 1
ATOM 4577 N N . ARG B 1 293 ? -24.75 2.781 -5.086 1 52.12 293 ARG B N 1
ATOM 4578 C CA . ARG B 1 293 ? -24.219 1.956 -6.172 1 52.12 293 ARG B CA 1
ATOM 4579 C C . ARG B 1 293 ? -24.859 0.57 -6.156 1 52.12 293 ARG B C 1
ATOM 4581 O O . ARG B 1 293 ? -24.875 -0.124 -7.176 1 52.12 293 ARG B O 1
ATOM 4588 N N . GLY B 1 294 ? -25.188 -0.074 -5.105 1 42.16 294 GLY B N 1
ATOM 4589 C CA . GLY B 1 294 ? -25.938 -1.311 -5.188 1 42.16 294 GLY B CA 1
ATOM 4590 C C . GLY B 1 294 ? -27.297 -1.132 -5.836 1 42.16 294 GLY B C 1
ATOM 4591 O O . GLY B 1 294 ? -28.016 -2.109 -6.078 1 42.16 294 GLY B O 1
ATOM 4592 N N . ALA B 1 295 ? -27.969 -0.1 -5.715 1 35.44 295 ALA B N 1
ATOM 4593 C CA . ALA B 1 295 ? -29.312 -0.016 -6.305 1 35.44 295 ALA B CA 1
ATOM 4594 C C . ALA B 1 295 ? -29.234 0.165 -7.816 1 35.44 295 ALA B C 1
ATOM 4596 O O . ALA B 1 295 ? -30.25 0.206 -8.5 1 35.44 295 ALA B O 1
ATOM 4597 N N . GLY B 1 296 ? -28.25 0.683 -8.391 1 31.41 296 GLY B N 1
ATOM 4598 C CA . GLY B 1 296 ? -28.312 0.741 -9.844 1 31.41 296 GLY B CA 1
ATOM 4599 C C . GLY B 1 296 ? -27.797 -0.512 -10.516 1 31.41 296 GLY B C 1
ATOM 4600 O O . GLY B 1 296 ? -26.953 -1.222 -9.953 1 31.41 296 GLY B O 1
#

pLDDT: mean 81.98, std 17.48, range [23.28, 98.62]

Sequence (592 aa):
MANDPPLRAVRVFEAFARVGSVAAAATELDITPSAVSHQLQLLESFVQTPLTLRDGRTLKLTDEGRDYYRSISTAFSVLRSATGSVRDRSSLRQITISLIPLFGIGWFIPRLHAFLAENQDVDVTVLYAHHRNYLSDAADLSIRFGVGDWRGYRCERLLSGAVVPVCSPAFARRHGPFRRPADLAAAPLVHDEDRNTWVDWFQRAGVKHVTRAVGPLFEDGQLTLAAARAGLGAALLRAPLIERELMNGELVTLADNALDDGRDYYLCTRADADLPDGAQRLADWLRQSMGKRGAGMANDPPLRAVRVFEAFARVGSVAAAATELDITPSAVSHQLQLLESFVQTPLTLRDGRTLKLTDEGRDYYRSISTAFSVLRSATGSVRDRSSLRQITISLIPLFGIGWFIPRLHAFLAENQDVDVTVLYAHHRNYLSDAADLSIRFGVGDWRGYRCERLLSGAVVPVCSPAFARRHGPFRRPADLAAAPLVHDEDRNTWVDWFQRAGVKHVTRAVGPLFEDGQLTLAAARAGLGAALLRAPLIERELMNGELVTLADNALDDGRDYYLCTRADADLPDGAQRLADWLRQSMGKRGAG

Nearest PDB structures (foldseek):
  3t1b-assembly1_B  TM=5.603E-01  e=1.391E-18  Vibrio cholerae
  3t1b-assembly1_C  TM=5.826E-01  e=3.799E-18  Vibrio cholerae
  3t1b-assembly1_D  TM=5.433E-01  e=7.116E-18  Vibrio cholerae
  5x0n-assembly2_C  TM=7.275E-01  e=2.761E-12  Vibrio vulnificus
  4ab6-assembly1_B  TM=6.080E-01  e=3.194E-11  Neisseria meningitidis serogroup B

Foldseek 3Di:
DPLDQPVVLLQLLLLCQVVVFLVRSCVVVVHDSVVSVVSQVSNCVSVVHRQWDDDDPTIGGDPVVVVSNVVCVVVVVLVCLVVVLPPDPLRQAEAEEAEAPLCVVQPCVVCVVVLCVVRVSHDYHYHHDPQDLDPPPSGQKYKHKFQQDRPQKHKDFQWAFKWFKKAFPVLCVVQDDQPALVSQLPWAEEEACDQCVSVQQCVVSVNPVDDGHDHHYDDHQVVRVVCRLVSRGIYIGDCSSCVVCPVVRSMDTNDPRIDGPNMGIIMIGGPVDDRDPSNVSVVVVSRVVRVVVVVD/DPLDQPVVLLQLLLLCQVVVFLVRSCVVVVHDSVVSVVSQVSNCVSVVHRQWDDDDPTIGGDPVVVVSNVVCVVVVVLVCLVVVCVPDPLNQAEAEEAEAPLCVVQPCVVCVVVLCVVRVSHDYHYHHDPLDLDPPPSGQKYKHKFQQDRPQKHKDFQWAFKWFKKAFPVLCVVQDDQPALVSQLPWAEEEACDQCVSVQQCVVSVNPVDDGHDHHYDDHQVVRVVCRLVSVGIYIGDCSSCVVCPVVRSMDTNDPRIDGPNMGIIMIGGPVDDRDPSNVSVVVVSRVVRVVVVVD

Solvent-accessible surface area (backbone atoms only — not comparable to full-atom values): 31320 Å² total; per-residue (Å²): 130,81,92,59,72,59,59,66,20,51,48,46,39,44,40,26,65,70,64,57,29,56,64,54,22,10,62,73,68,73,50,49,46,69,54,42,53,49,27,42,49,49,39,21,62,68,68,69,44,70,33,60,40,77,56,86,96,41,62,38,70,28,60,58,22,50,34,50,35,60,56,42,38,58,57,42,46,44,45,39,44,57,48,46,41,65,69,54,78,94,42,42,39,64,26,35,35,19,23,40,63,37,51,36,59,44,45,48,44,59,48,41,58,64,55,45,72,76,36,78,57,49,34,47,35,44,38,71,39,62,78,44,70,59,78,76,57,83,40,62,32,34,37,45,77,38,78,63,63,54,83,69,43,44,58,41,86,60,44,81,48,35,23,28,40,29,26,12,55,70,39,44,68,71,71,42,83,56,85,48,76,65,54,53,74,79,45,61,30,41,21,49,66,41,49,58,57,57,29,54,42,33,42,75,70,67,33,71,83,52,80,72,60,68,62,40,35,17,62,35,61,45,56,30,48,38,29,15,60,48,44,62,19,37,27,69,41,42,59,84,40,42,44,67,40,47,73,74,54,51,28,42,74,62,50,85,69,62,41,70,86,71,36,27,32,20,47,30,31,54,60,88,52,83,70,54,69,58,42,45,53,50,52,50,50,50,49,54,63,43,56,59,56,73,75,101,130,81,90,60,72,59,59,67,20,50,49,46,37,44,41,26,64,71,64,57,28,56,64,52,23,9,62,71,67,72,48,48,46,66,54,42,54,49,28,43,49,50,39,22,62,70,68,70,43,72,34,60,41,79,55,86,94,43,61,38,71,26,59,58,23,50,33,50,37,59,57,41,38,58,56,41,47,46,44,38,46,57,47,43,50,63,69,53,72,85,61,46,38,67,27,36,36,19,22,41,63,38,50,36,58,46,45,47,45,58,47,42,57,64,56,44,74,76,36,79,54,48,34,48,35,44,38,72,39,63,77,43,73,59,80,76,58,84,39,60,33,32,36,45,76,38,78,64,63,55,83,68,42,43,57,42,85,59,45,81,48,35,23,28,40,29,25,11,55,69,40,43,67,72,71,41,84,56,86,48,74,66,55,52,73,79,44,61,30,40,20,51,66,42,49,58,58,56,26,52,42,33,43,74,68,67,32,70,82,50,80,72,61,68,62,40,35,17,61,35,60,45,57,30,48,38,29,14,60,49,42,62,18,36,27,71,42,42,60,84,39,42,43,68,40,48,72,73,54,49,26,43,76,61,50,84,67,63,38,69,86,72,36,27,31,22,47,32,32,54,59,89,52,81,70,55,68,57,42,44,52,50,52,51,48,51,48,54,63,43,56,59,55,72,73,103

InterPro domains:
  IPR000847 LysR, HTH, N-terminal domain [PF00126] (7-66)
  IPR000847 LysR, HTH, N-terminal domain [PS50931] (5-62)
  IPR005119 LysR, substrate-binding [PF03466] (93-290)
  IPR036388 Winged helix-like DNA-binding domain superfamily [G3DSA:1.10.10.10] (2-86)
  IPR036390 Winged helix DNA-binding domain superfamily [SSF46785] (4-86)
  IPR058163 LysR-type transcriptional regulator, proteobacterial-type [PTHR30537] (4-290)

Radius of gyration: 24.33 Å; Cα contacts (8 Å, |Δi|>4): 1077; chains: 2; bounding box: 58×69×61 Å

Organism: Burkholderia thailandensis (strain ATCC 700388 / DSM 13276 / CCUG 48851 / CIP 106301 / E264) (NCBI:txid271848)

Secondary structure (DSSP, 8-state):
---S--HHHHHHHHHHHHHSSHHHHHHHHTS-HHHHHHHHHHHHHHHTS--EEEETTEEEE-HHHHHHHHHHHHHHHHHHHHHHHHH-SS-PEEEEEEE-HHHIIIIIHHHHHHHHHH-TTEEEEEEE---S--S----SEEEEEESS--TTEEEEEEEE--BEEEE-HHHHHHH----SGGGGGGS-B-EESBTHHHHHHHHHTT-TT-----S-EESSHHHHHHHHHTTS-BEEE-GGGSHHHHHTTS-EE--S--B--S-EEEEEEETTSPPPHHHHHHHHHHHHHHHHHH--/---S--HHHHHHHHHHHHHSSHHHHHHHHTS-HHHHHHHHHHHHHHHTS--EEEETTEEEE-HHHHHHHHHHHHHHHHHHHHHHHHH-S--PEEEEEEE-HHHIIIIIHHHHHHHHHH-TTEEEEEEE---S--S----SEEEEEESS--TTEEEEEEEE--BEEEE-HHHHHHH----SGGGGGGS-B-EESBTHHHHHHHHHTT-TT-----S-EESSHHHHHHHHHTTS-BEEE-GGGSHHHHHTTS-EE--S--B--S-EEEEEEETTSPPPHHHHHHHHHHHHHHHHHH--